Protein AF-A0A960RUZ7-F1 (afdb_monomer_lite)

Sequence (392 aa):
MGSVTEGSSEGAEVYEVKEGGFAEAVKCGGYAQGYLKAVGELLRDRFYFPLNPKPVEAFFEYTGKDIEGFMSCLRGESEHVDRTFPQMEEIKGKFEIKDLPISMRVGDCFYQFTVRIVESKDGYFDRKIRFVLFSFYDNLEGDKPWNPTSIDEISGAVFEVLKQVQTWQPLDSLMTFSIGNVIWDGLKHLDAQEGDQVLPQKLIINRGLASIEKVSQMLFPYPLSSALHYLAWLTYLDGNPEQEMLSFFERLAQTHSPSFQNRKITLIEMTYDRYFSGVGGFDADYHHSLSQLGLDVKRGTFFVPAVAAQAHHALPMHLVPAASAGAKVENFSSIEQGESLADHLMRTEFLPDQGGEVTHCLIGGNRDTLDSITYLHVTPFLLSFNRLTKCK

Foldseek 3Di:
DDDDDDDPPPPQDEEEDPDFLQLVQVVVLVPDDDPLQVLLLVLCCVQFQNDPVDPDDPQPPPDPDLVVLVVCVLVVNDPCNCVSFVCVVVQVVFWDKDKGWHWYDRPPKIKIFIKIKIWGDPPPFLFIEIEIEGELFPIDTVPHTDRRQALSNVLVVVLSVLVVVVVVHNAQEEEEAASLLSNLLNLVTDQLVSCLRSHHQEYEYHLYFQWLLLQLVLPDPPPRSVVSLVSCVVRNNGGGSLVSNLVSLVNNLVVVDPSSLSHEYEAEHEDLQSQDDDSRHHDPCSQVSSVVSNYHYKYKYFYQPPRHNPCPRVAFQQSTQSPDDVIDIDNQDDRDHRDTSLLRCLDPPQDPPDGYYHYYYYYDTHSQDSSNCCRRYVSSNSVSVSVVRVVD

Secondary structure (DSSP, 8-state):
------------PEEE--SSHHHHHHHHGGG--THHHHHHHHHHHHHTS-----S-STTSSSSTTHHHHHHHHHTT--S-HHHH-THHHHHHHHEEEEEEEEEEEETTEEEEEEEEEEEEPTTS-SSEEEEEEE-SSS-EETTEE----SHHHHHHHHHHHHHHHHHHS--SEEEEEGGGGGGGGGGGGS-HHHHHHHS-SEEEEES----HHHHHHHHS-TTHHHHHHHHHHHTT----HHHHHHHHHHHHHHTT-HHHHT-EEEEEEETT-TTTSGGGS--TTHHHHHHHTT-EEEEEEE--TTS-GGGGGG--GGGSBTT-TT-EEESPPPPPTT-BHHHHHIIIIIS-SS-SEEEEEEE--SS--HHHIIIIIIHHHHHHHHHHHHT-

Radius of gyration: 20.75 Å; chains: 1; bounding box: 48×63×50 Å

Structure (mmCIF, N/CA/C/O backbone):
data_AF-A0A960RUZ7-F1
#
_entry.id   AF-A0A960RUZ7-F1
#
loop_
_atom_site.group_PDB
_atom_site.id
_atom_site.type_symbol
_atom_site.label_atom_id
_atom_site.label_alt_id
_atom_site.label_comp_id
_atom_site.label_asym_id
_atom_site.label_entity_id
_atom_site.label_seq_id
_atom_site.pdbx_PDB_ins_code
_atom_site.Cartn_x
_atom_site.Cartn_y
_atom_site.Cartn_z
_atom_site.occupancy
_atom_site.B_iso_or_equiv
_atom_site.auth_seq_id
_atom_site.auth_comp_id
_atom_site.auth_asym_id
_atom_site.auth_atom_id
_atom_site.pdbx_PDB_model_num
ATOM 1 N N . MET A 1 1 ? -29.633 40.918 14.234 1.00 34.59 1 MET A N 1
ATOM 2 C CA . MET A 1 1 ? -28.212 40.893 13.835 1.00 34.59 1 MET A CA 1
ATOM 3 C C . MET A 1 1 ? -27.465 40.158 14.931 1.00 34.59 1 MET A C 1
ATOM 5 O O . MET A 1 1 ? -27.103 40.768 15.924 1.00 34.59 1 MET A O 1
ATOM 9 N N . GLY A 1 2 ? -27.405 38.830 14.823 1.00 26.97 2 GLY A N 1
ATOM 10 C CA . GLY A 1 2 ? -26.650 37.983 15.743 1.00 26.97 2 GLY A CA 1
ATOM 11 C C . GLY A 1 2 ? -25.269 37.761 15.149 1.00 26.97 2 GLY A C 1
ATOM 12 O O . GLY A 1 2 ? -25.169 37.332 14.002 1.00 26.97 2 GLY A O 1
ATOM 13 N N . SER A 1 3 ? -24.237 38.137 15.895 1.00 24.03 3 SER A N 1
ATOM 14 C CA . SER A 1 3 ? -22.838 37.919 15.551 1.00 24.03 3 SER A CA 1
ATOM 15 C C . SER A 1 3 ? -22.548 36.422 15.525 1.00 24.03 3 SER A C 1
ATOM 17 O O . SER A 1 3 ? -22.630 35.754 16.555 1.00 24.03 3 SER A O 1
ATOM 19 N N . VAL A 1 4 ? -22.220 35.914 14.342 1.00 26.08 4 VAL A N 1
ATOM 20 C CA . VAL A 1 4 ? -21.576 34.616 14.165 1.00 26.08 4 VAL A CA 1
ATOM 21 C C . VAL A 1 4 ? -20.133 34.800 14.618 1.00 26.08 4 VAL A C 1
ATOM 23 O O . VAL A 1 4 ? -19.378 35.536 13.989 1.00 26.08 4 VAL A O 1
ATOM 26 N N . THR A 1 5 ? -19.787 34.217 15.760 1.00 28.34 5 THR A N 1
ATOM 27 C CA . THR A 1 5 ? -18.404 34.122 16.220 1.00 28.34 5 THR A CA 1
ATOM 28 C C . THR A 1 5 ? -17.647 33.141 15.340 1.00 28.34 5 THR A C 1
ATOM 30 O O . THR A 1 5 ? -18.102 32.024 15.097 1.00 28.34 5 THR A O 1
ATOM 33 N N . GLU A 1 6 ? -16.512 33.636 14.865 1.00 28.97 6 GLU A N 1
ATOM 34 C CA . GLU A 1 6 ? -15.467 32.997 14.082 1.00 28.97 6 GLU A CA 1
ATOM 35 C C . GLU A 1 6 ? -15.180 31.563 14.541 1.00 28.97 6 GLU A C 1
ATOM 37 O O . GLU A 1 6 ? -14.854 31.310 15.701 1.00 28.97 6 GLU A O 1
ATOM 42 N N . GLY A 1 7 ? -15.285 30.625 13.597 1.00 26.67 7 GLY A N 1
ATOM 43 C CA . GLY A 1 7 ? -14.631 29.334 13.717 1.00 26.67 7 GLY A CA 1
ATOM 44 C C . GLY A 1 7 ? -13.129 29.568 13.646 1.00 26.67 7 GLY A C 1
ATOM 45 O O . GLY A 1 7 ? -12.618 30.044 12.634 1.00 26.67 7 GLY A O 1
ATOM 46 N N . SER A 1 8 ? -12.436 29.266 14.738 1.00 28.98 8 SER A N 1
ATOM 47 C CA . SER A 1 8 ? -10.987 29.145 14.753 1.00 28.98 8 SER A CA 1
ATOM 48 C C . SER A 1 8 ? -10.588 28.075 13.741 1.00 28.98 8 SER A C 1
ATOM 50 O O . SER A 1 8 ? -10.839 26.891 13.958 1.00 28.98 8 SER A O 1
ATOM 52 N N . SER A 1 9 ? -9.978 28.483 12.631 1.00 32.97 9 SER A N 1
ATOM 53 C CA . SER A 1 9 ? -9.146 27.587 11.840 1.00 32.97 9 SER A CA 1
ATOM 54 C C . SER A 1 9 ? -7.994 27.152 12.744 1.00 32.97 9 SER A C 1
ATOM 56 O O . SER A 1 9 ? -7.082 27.943 12.997 1.00 32.97 9 SER A O 1
ATOM 58 N N . GLU A 1 10 ? -8.075 25.944 13.301 1.00 38.78 10 GLU A N 1
ATOM 59 C CA . GLU A 1 10 ? -6.921 25.283 13.905 1.00 38.78 10 GLU A CA 1
ATOM 60 C C . GLU A 1 10 ? -5.799 25.319 12.866 1.00 38.78 10 GLU A C 1
ATOM 62 O O . GLU A 1 10 ? -5.947 24.821 11.748 1.00 38.78 10 GLU A O 1
ATOM 67 N N . GLY A 1 11 ? -4.728 26.044 13.188 1.00 41.22 11 GLY A N 1
ATOM 68 C CA . GLY A 1 11 ? -3.590 26.187 12.297 1.00 41.22 11 GLY A CA 1
ATOM 69 C C . GLY A 1 11 ? -3.017 24.806 12.034 1.00 41.22 11 GLY A C 1
ATOM 70 O O . GLY A 1 11 ? -2.667 24.109 12.982 1.00 41.22 11 GLY A O 1
ATOM 71 N N . ALA A 1 12 ? -2.938 24.409 10.765 1.00 52.50 12 ALA A N 1
ATOM 72 C CA . ALA A 1 12 ? -2.200 23.216 10.393 1.00 52.50 12 ALA A CA 1
ATOM 73 C C . ALA A 1 12 ? -0.758 23.404 10.882 1.00 52.50 12 ALA A C 1
ATOM 75 O O . ALA A 1 12 ? -0.036 24.270 10.379 1.00 52.50 12 ALA A O 1
ATOM 76 N N . GLU A 1 13 ? -0.369 22.656 11.913 1.00 69.44 13 GLU A N 1
ATOM 77 C CA . GLU A 1 13 ? 1.001 22.669 12.404 1.00 69.44 13 GLU A CA 1
ATOM 78 C C . GLU A 1 13 ? 1.912 22.214 11.263 1.00 69.44 13 GLU A C 1
ATOM 80 O O . GLU A 1 13 ? 1.755 21.124 10.712 1.00 69.44 13 GLU A O 1
ATOM 85 N N . VAL A 1 14 ? 2.833 23.090 10.862 1.00 75.81 14 VAL A N 1
ATOM 86 C CA . VAL A 1 14 ? 3.854 22.759 9.871 1.00 75.81 14 VAL A CA 1
ATOM 87 C C . VAL A 1 14 ? 5.021 22.149 10.621 1.00 75.81 14 VAL A C 1
ATOM 89 O O . VAL A 1 14 ? 5.644 22.829 11.439 1.00 75.81 14 VAL A O 1
ATOM 92 N N . TYR A 1 15 ? 5.334 20.891 10.331 1.00 83.06 15 TYR A N 1
ATOM 93 C CA . TYR A 1 15 ? 6.518 20.251 10.890 1.00 83.06 15 TYR A CA 1
ATOM 94 C C . TYR A 1 15 ? 7.675 20.273 9.892 1.00 83.06 15 TYR A C 1
ATOM 96 O O . TYR A 1 15 ? 7.504 20.260 8.670 1.00 83.06 15 TYR A O 1
ATOM 104 N N . GLU A 1 16 ? 8.883 20.367 10.436 1.00 76.69 16 GLU A N 1
ATOM 105 C CA . GLU A 1 16 ? 10.112 20.393 9.654 1.00 76.69 16 GLU A CA 1
ATOM 106 C C . GLU A 1 16 ? 10.637 18.968 9.486 1.00 76.69 16 GLU A C 1
ATOM 108 O O . GLU A 1 16 ? 10.916 18.276 10.470 1.00 76.69 16 GLU A O 1
ATOM 113 N N . VAL A 1 17 ? 10.781 18.536 8.233 1.00 73.06 17 VAL A N 1
ATOM 114 C CA . VAL A 1 17 ? 11.393 17.249 7.907 1.00 73.06 17 VAL A CA 1
ATOM 115 C C . VAL A 1 17 ? 12.902 17.448 7.943 1.00 73.06 17 VAL A C 1
ATOM 117 O O . VAL A 1 17 ? 13.475 18.168 7.121 1.00 73.06 17 VAL A O 1
ATOM 120 N N . LYS A 1 18 ? 13.548 16.843 8.942 1.00 66.31 18 LYS A N 1
ATOM 121 C CA . LYS A 1 18 ? 15.012 16.828 9.055 1.00 66.31 18 LYS A CA 1
ATOM 122 C C . LYS A 1 18 ? 15.622 15.961 7.946 1.00 66.31 18 LYS A C 1
ATOM 124 O O . LYS A 1 18 ? 14.911 15.243 7.252 1.00 66.31 18 LYS A O 1
ATOM 129 N N . GLU A 1 19 ? 16.939 16.061 7.764 1.00 61.12 19 GLU A N 1
ATOM 130 C CA . GLU A 1 19 ? 17.699 15.258 6.791 1.00 61.12 19 GLU A CA 1
ATOM 131 C C . GLU A 1 19 ? 17.286 13.771 6.826 1.00 61.12 19 GLU A C 1
ATOM 133 O O . GLU A 1 19 ? 17.120 13.200 7.902 1.00 61.12 19 GLU A O 1
ATOM 138 N N . GLY A 1 20 ? 17.077 13.174 5.647 1.00 59.38 20 GLY A N 1
ATOM 139 C CA . GLY A 1 20 ? 16.534 11.824 5.473 1.00 59.38 20 GLY A CA 1
ATOM 140 C C . GLY A 1 20 ? 16.088 11.566 4.028 1.00 59.38 20 GLY A C 1
ATOM 141 O O . GLY A 1 20 ? 16.125 12.475 3.195 1.00 59.38 20 GLY A O 1
ATOM 142 N N . GLY A 1 21 ? 15.635 10.341 3.736 1.00 62.47 21 GLY A N 1
ATOM 143 C CA . GLY A 1 21 ? 15.360 9.869 2.369 1.00 62.47 21 GLY A CA 1
ATOM 144 C C . GLY A 1 21 ? 14.443 10.768 1.538 1.00 62.47 21 GLY A C 1
ATOM 145 O O . GLY A 1 21 ? 14.765 11.084 0.398 1.00 62.47 21 GLY A O 1
ATOM 146 N N . PHE A 1 22 ? 13.336 11.253 2.112 1.00 72.12 22 PHE A N 1
ATOM 147 C CA . PHE A 1 22 ? 12.415 12.150 1.401 1.00 72.12 22 PHE A CA 1
ATOM 148 C C . PHE A 1 22 ? 13.035 13.531 1.129 1.00 72.12 22 PHE A C 1
ATOM 150 O O . PHE A 1 22 ? 12.942 14.056 0.018 1.00 72.12 22 PHE A O 1
ATOM 157 N N . ALA A 1 23 ? 13.728 14.109 2.115 1.00 70.00 23 ALA A N 1
ATOM 158 C CA . ALA A 1 23 ? 14.378 15.408 1.965 1.00 70.00 23 ALA A CA 1
ATOM 159 C C . ALA A 1 23 ? 15.542 15.381 0.959 1.00 70.00 23 ALA A C 1
ATOM 161 O O . ALA A 1 23 ? 15.798 16.375 0.276 1.00 70.00 23 ALA A O 1
ATOM 162 N N . GLU A 1 24 ? 16.249 14.254 0.853 1.00 67.00 24 GLU A N 1
ATOM 163 C CA . GLU A 1 24 ? 17.271 14.020 -0.171 1.00 67.00 24 GLU A CA 1
ATOM 164 C C . GLU A 1 24 ? 16.649 13.765 -1.550 1.00 67.00 24 GLU A C 1
ATOM 166 O O . GLU A 1 24 ? 17.084 14.370 -2.532 1.00 67.00 24 GLU A O 1
ATOM 171 N N . ALA A 1 25 ? 15.575 12.975 -1.624 1.00 68.00 25 ALA A N 1
ATOM 172 C CA . ALA A 1 25 ? 14.856 12.690 -2.864 1.00 68.00 25 ALA A CA 1
ATOM 173 C C . ALA A 1 25 ? 14.327 13.958 -3.551 1.00 68.00 25 ALA A C 1
ATOM 175 O O . ALA A 1 25 ? 14.519 14.136 -4.756 1.00 68.00 25 ALA A O 1
ATOM 176 N N . VAL A 1 26 ? 13.739 14.878 -2.776 1.00 65.44 26 VAL A N 1
ATOM 177 C CA . VAL A 1 26 ? 13.255 16.180 -3.267 1.00 65.44 26 VAL A CA 1
ATOM 178 C C . VAL A 1 26 ? 14.400 17.027 -3.839 1.00 65.44 26 VAL A C 1
ATOM 180 O O . VAL A 1 26 ? 14.239 17.686 -4.867 1.00 65.44 26 VAL A O 1
ATOM 183 N N . LYS A 1 27 ? 15.595 16.979 -3.232 1.00 61.81 27 LYS A N 1
ATOM 184 C CA . LYS A 1 27 ? 16.786 17.675 -3.752 1.00 61.81 27 LYS A CA 1
ATOM 185 C C . LYS A 1 27 ? 17.295 17.037 -5.052 1.00 61.81 27 LYS A C 1
ATOM 187 O O . LYS A 1 27 ? 17.745 17.753 -5.948 1.00 61.81 27 LYS A O 1
ATOM 192 N N . CYS A 1 28 ? 17.206 15.713 -5.179 1.00 51.56 28 CYS A N 1
ATOM 193 C CA . CYS A 1 28 ? 17.641 14.957 -6.356 1.00 51.56 28 CYS A CA 1
ATOM 194 C C . CYS A 1 28 ? 16.697 15.096 -7.569 1.00 51.56 28 CYS A C 1
ATOM 196 O O . CYS A 1 28 ? 17.170 15.100 -8.709 1.00 51.56 28 CYS A O 1
ATOM 198 N N . GLY A 1 29 ? 15.391 15.303 -7.356 1.00 52.56 29 GLY A N 1
ATOM 199 C CA . GLY A 1 29 ? 14.405 15.538 -8.428 1.00 52.56 29 GLY A CA 1
ATOM 200 C C . GLY A 1 29 ? 14.697 16.766 -9.310 1.00 52.56 29 GLY A C 1
ATOM 201 O O . GLY A 1 29 ? 14.251 16.849 -10.456 1.00 52.56 29 GLY A O 1
ATOM 202 N N . GLY A 1 30 ? 15.528 17.700 -8.828 1.00 50.66 30 GLY A N 1
ATOM 203 C CA . GLY A 1 30 ? 15.957 18.891 -9.568 1.00 50.66 30 GLY A CA 1
ATOM 204 C C . GLY A 1 30 ? 16.934 18.648 -10.732 1.00 50.66 30 GLY A C 1
ATOM 205 O O . GLY A 1 30 ? 17.172 19.570 -11.516 1.00 50.66 30 GLY A O 1
ATOM 206 N N . TYR A 1 31 ? 17.505 17.444 -10.878 1.00 46.94 31 TYR A N 1
ATOM 207 C CA . TYR A 1 31 ? 18.568 17.176 -11.863 1.00 46.94 31 TYR A CA 1
ATOM 208 C C . TYR A 1 31 ? 18.077 16.670 -13.231 1.00 46.94 31 TYR A C 1
ATOM 210 O O . TYR A 1 31 ? 18.819 16.762 -14.214 1.00 46.94 31 TYR A O 1
ATOM 218 N N . ALA A 1 32 ? 16.830 16.203 -13.354 1.00 54.00 32 ALA A N 1
ATOM 219 C CA . ALA A 1 32 ? 16.264 15.806 -14.645 1.00 54.00 32 ALA A CA 1
ATOM 220 C C . ALA A 1 32 ? 15.774 17.043 -15.425 1.00 54.00 32 ALA A C 1
ATOM 222 O O . ALA A 1 32 ? 14.661 17.529 -15.228 1.00 54.00 32 ALA A O 1
ATOM 223 N N . GLN A 1 33 ? 16.602 17.583 -16.327 1.00 60.03 33 GLN A N 1
ATOM 224 C CA . GLN A 1 33 ? 16.220 18.718 -17.179 1.00 60.03 33 GLN A CA 1
ATOM 225 C C . GLN A 1 33 ? 15.646 18.269 -18.535 1.00 60.03 33 GLN A C 1
ATOM 227 O O . GLN A 1 33 ? 16.160 17.362 -19.192 1.00 60.03 33 GLN A O 1
ATOM 232 N N . GLY A 1 34 ? 14.592 18.951 -18.996 1.00 71.50 34 GLY A N 1
ATOM 233 C CA . GLY A 1 34 ? 14.061 18.818 -20.358 1.00 71.50 34 GLY A CA 1
ATOM 234 C C . GLY A 1 34 ? 13.360 17.485 -20.642 1.00 71.50 34 GLY A C 1
ATOM 235 O O . GLY A 1 34 ? 12.435 17.096 -19.934 1.00 71.50 34 GLY A O 1
ATOM 236 N N . TYR A 1 35 ? 13.772 16.797 -21.712 1.00 71.75 35 TYR A N 1
ATOM 237 C CA . TYR A 1 35 ? 13.094 15.599 -22.230 1.00 71.75 35 TYR A CA 1
ATOM 238 C C . TYR A 1 35 ? 13.045 14.429 -21.240 1.00 71.75 35 TYR A C 1
ATOM 240 O O . TYR A 1 35 ? 12.050 13.712 -21.212 1.00 71.75 35 TYR A O 1
ATOM 248 N N . LEU A 1 36 ? 14.079 14.247 -20.411 1.00 78.75 36 LEU A N 1
ATOM 249 C CA . LEU A 1 36 ? 14.110 13.158 -19.427 1.00 78.75 36 LEU A CA 1
ATOM 250 C C . LEU A 1 36 ? 13.033 13.322 -18.353 1.00 78.75 36 LEU A C 1
ATOM 252 O O . LEU A 1 36 ? 12.442 12.330 -17.944 1.00 78.75 36 LEU A O 1
ATOM 256 N N . LYS A 1 37 ? 12.708 14.563 -17.970 1.00 80.38 37 LYS A N 1
ATOM 257 C CA . LYS A 1 37 ? 11.604 14.836 -17.046 1.00 80.38 37 LYS A CA 1
ATOM 258 C C . LYS A 1 37 ? 10.261 14.413 -17.638 1.00 80.38 37 LYS A C 1
ATOM 260 O O . LYS A 1 37 ? 9.515 13.698 -16.986 1.00 80.38 37 LYS A O 1
ATOM 265 N N . ALA A 1 38 ? 9.986 14.786 -18.889 1.00 81.56 38 ALA A N 1
ATOM 266 C CA . ALA A 1 38 ? 8.741 14.409 -19.562 1.00 81.56 38 ALA A CA 1
ATOM 267 C C . ALA A 1 38 ? 8.616 12.886 -19.762 1.00 81.56 38 ALA A C 1
ATOM 269 O O . ALA A 1 38 ? 7.525 12.329 -19.650 1.00 81.56 38 ALA A O 1
ATOM 270 N N . VAL A 1 39 ? 9.732 12.200 -20.044 1.00 83.56 39 VAL A N 1
ATOM 271 C CA . VAL A 1 39 ? 9.769 10.730 -20.103 1.00 83.56 39 VAL A CA 1
ATOM 272 C C . VAL A 1 39 ? 9.499 10.130 -18.724 1.00 83.56 39 VAL A C 1
ATOM 274 O O . VAL A 1 39 ? 8.682 9.220 -18.628 1.00 83.56 39 VAL A O 1
ATOM 277 N N . GLY A 1 40 ? 10.121 10.659 -17.669 1.00 84.31 40 GLY A N 1
ATOM 278 C CA . GLY A 1 40 ? 9.879 10.226 -16.293 1.00 84.31 40 GLY A CA 1
ATOM 279 C C . GLY A 1 40 ? 8.415 10.394 -15.892 1.00 84.31 40 GLY A C 1
ATOM 280 O O . GLY A 1 40 ? 7.777 9.431 -15.487 1.00 84.31 40 GLY A O 1
ATOM 281 N N . GLU A 1 41 ? 7.832 11.573 -16.114 1.00 81.88 41 GLU A N 1
ATOM 282 C CA . GLU A 1 41 ? 6.410 11.838 -15.854 1.00 81.88 41 GLU A CA 1
ATOM 283 C C . GLU A 1 41 ? 5.499 10.859 -16.611 1.00 81.88 41 GLU A C 1
ATOM 285 O O . GLU A 1 41 ? 4.573 10.295 -16.028 1.00 81.88 41 GLU A O 1
ATOM 290 N N . LEU A 1 42 ? 5.800 10.572 -17.884 1.00 82.75 42 LEU A N 1
ATOM 291 C CA . LEU A 1 42 ? 5.059 9.580 -18.662 1.00 82.75 42 LEU A CA 1
ATOM 292 C C . LEU A 1 42 ? 5.163 8.174 -18.055 1.00 82.75 42 LEU A C 1
ATOM 294 O O . LEU A 1 42 ? 4.152 7.479 -17.964 1.00 82.75 42 LEU A O 1
ATOM 298 N N . LEU A 1 43 ? 6.361 7.727 -17.676 1.00 84.50 43 LEU A N 1
ATOM 299 C CA . LEU A 1 43 ? 6.570 6.394 -17.103 1.00 84.50 43 LEU A CA 1
ATOM 300 C C . LEU A 1 43 ? 5.920 6.270 -15.728 1.00 84.50 43 LEU A C 1
ATOM 302 O O . LEU A 1 43 ? 5.238 5.280 -15.466 1.00 84.50 43 LEU A O 1
ATOM 306 N N . ARG A 1 44 ? 6.044 7.302 -14.895 1.00 83.94 44 ARG A N 1
ATOM 307 C CA . ARG A 1 44 ? 5.372 7.411 -13.603 1.00 83.94 44 ARG A CA 1
ATOM 308 C C . ARG A 1 44 ? 3.864 7.244 -13.759 1.00 83.94 44 ARG A C 1
ATOM 310 O O . ARG A 1 44 ? 3.253 6.397 -13.112 1.00 83.94 44 ARG A O 1
ATOM 317 N N . ASP A 1 45 ? 3.277 7.981 -14.696 1.00 77.38 45 ASP A N 1
ATOM 318 C CA . ASP A 1 45 ? 1.844 7.947 -14.976 1.00 77.38 45 ASP A CA 1
ATOM 319 C C . ASP A 1 45 ? 1.363 6.624 -15.584 1.00 77.38 45 ASP A C 1
ATOM 321 O O . ASP A 1 45 ? 0.169 6.320 -15.557 1.00 77.38 45 ASP A O 1
ATOM 325 N N . ARG A 1 46 ? 2.269 5.820 -16.147 1.00 78.00 46 ARG A N 1
ATOM 326 C CA . ARG A 1 46 ? 1.948 4.508 -16.723 1.00 78.00 46 ARG A CA 1
ATOM 327 C C . ARG A 1 46 ? 2.144 3.359 -15.752 1.00 78.00 46 ARG A C 1
ATOM 329 O O . ARG A 1 46 ? 1.324 2.446 -15.769 1.00 78.00 46 ARG A O 1
ATOM 336 N N . PHE A 1 47 ? 3.194 3.397 -14.942 1.00 78.25 47 PHE A N 1
ATOM 337 C CA . PHE A 1 47 ? 3.532 2.303 -14.040 1.00 78.25 47 PHE A CA 1
ATOM 338 C C . PHE A 1 47 ? 3.005 2.488 -12.623 1.00 78.25 47 PHE A C 1
ATOM 340 O O . PHE A 1 47 ? 2.624 1.497 -12.010 1.00 78.25 47 PHE A O 1
ATOM 347 N N . TYR A 1 48 ? 2.958 3.725 -12.122 1.00 75.50 48 TYR A N 1
ATOM 348 C CA . TYR A 1 48 ? 2.610 4.021 -10.728 1.00 75.50 48 TYR A CA 1
ATOM 349 C C . TYR A 1 48 ? 1.257 4.720 -10.574 1.00 75.50 48 TYR A C 1
ATOM 351 O O . TYR A 1 48 ? 0.508 4.521 -9.620 1.00 75.50 48 TYR A O 1
ATOM 359 N N . PHE A 1 49 ? 0.889 5.515 -11.564 1.00 67.5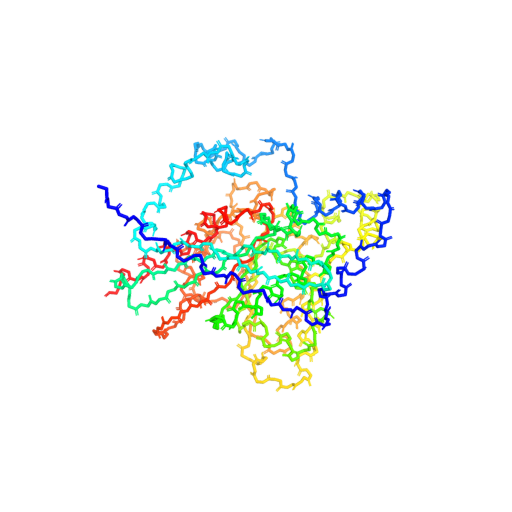0 49 PHE A N 1
ATOM 360 C CA . PHE A 1 49 ? -0.361 6.264 -11.546 1.00 67.50 49 PHE A CA 1
ATOM 361 C C . PHE A 1 49 ? -1.228 5.926 -12.749 1.00 67.50 49 PHE A C 1
ATOM 363 O O . PHE A 1 49 ? -1.758 6.866 -13.357 1.00 67.50 49 PHE A O 1
ATOM 370 N N . PRO A 1 50 ? -1.354 4.623 -13.105 1.00 55.59 50 PRO A N 1
ATOM 371 C CA . PRO A 1 50 ? -1.835 4.162 -14.393 1.00 55.59 50 PRO A CA 1
ATOM 372 C C . PRO A 1 50 ? -3.051 4.970 -14.808 1.00 55.59 50 PRO A C 1
ATOM 374 O O . PRO A 1 50 ? -4.158 4.804 -14.302 1.00 55.59 50 PRO A O 1
ATOM 377 N N . LEU A 1 51 ? -2.815 5.889 -15.744 1.00 37.62 51 LEU A N 1
ATOM 378 C CA . LEU A 1 51 ? -3.855 6.448 -16.581 1.00 37.62 51 LEU A CA 1
ATOM 379 C C . LEU A 1 51 ? -4.559 5.255 -17.205 1.00 37.62 51 LEU A C 1
ATOM 381 O O . LEU A 1 51 ? -3.946 4.507 -17.969 1.00 37.62 51 LEU A O 1
ATOM 385 N N . ASN A 1 52 ? -5.851 5.123 -16.945 1.00 34.44 52 ASN A N 1
ATOM 386 C CA . ASN A 1 52 ? -6.737 4.575 -17.947 1.00 34.44 52 ASN A CA 1
ATOM 387 C C . ASN A 1 52 ? -7.156 5.767 -18.829 1.00 34.44 52 ASN A C 1
ATOM 389 O O . ASN A 1 52 ? -8.135 6.439 -18.513 1.00 34.44 52 ASN A O 1
ATOM 393 N N . PRO A 1 53 ? -6.411 6.134 -19.897 1.00 37.53 53 PRO A N 1
ATOM 394 C CA . PRO A 1 53 ? -6.785 7.259 -20.750 1.00 37.53 53 PRO A CA 1
ATOM 395 C C . PRO A 1 53 ? -7.912 6.890 -21.725 1.00 37.53 53 PRO A C 1
ATOM 397 O O . PRO A 1 53 ? -8.190 7.651 -22.649 1.00 37.53 53 PRO A O 1
ATOM 400 N N . LYS A 1 54 ? -8.538 5.712 -21.588 1.00 32.59 54 LYS A N 1
ATOM 401 C CA . LYS A 1 54 ? -9.665 5.307 -22.424 1.00 32.59 54 LYS A CA 1
ATOM 402 C C . LYS A 1 54 ? -10.787 4.712 -21.566 1.00 32.59 54 LYS A C 1
ATOM 404 O O . LYS A 1 54 ? -10.544 3.736 -20.868 1.00 32.59 54 LYS A O 1
ATOM 409 N N . PRO A 1 55 ? -12.027 5.222 -21.682 1.00 33.53 55 PRO A N 1
ATOM 410 C CA . PRO A 1 55 ? -13.242 4.651 -21.084 1.00 33.53 55 PRO A CA 1
ATOM 411 C C . PRO A 1 55 ? -13.586 3.212 -21.499 1.00 33.53 55 PRO A C 1
ATOM 413 O O . PRO A 1 55 ? -14.674 2.745 -21.188 1.00 33.53 55 PRO A O 1
ATOM 416 N N . VAL A 1 56 ? -12.740 2.544 -22.283 1.00 35.62 56 VAL A N 1
ATOM 417 C CA . VAL A 1 56 ? -13.110 1.366 -23.067 1.00 35.62 56 VAL A CA 1
ATOM 418 C C . VAL A 1 56 ? -12.035 0.300 -22.904 1.00 35.62 56 VAL A C 1
ATOM 420 O O . VAL A 1 56 ? -11.265 0.031 -23.819 1.00 35.62 56 VAL A O 1
ATOM 423 N N . GLU A 1 57 ? -11.959 -0.306 -21.726 1.00 34.72 57 GLU A N 1
ATOM 424 C CA . GLU A 1 57 ? -11.438 -1.667 -21.613 1.00 34.72 57 GLU A CA 1
ATOM 425 C C . GLU A 1 57 ? -12.485 -2.517 -20.895 1.00 34.72 57 GLU A C 1
ATOM 427 O O . GLU A 1 57 ? -13.186 -2.037 -20.008 1.00 34.72 57 GLU A O 1
ATOM 432 N N . ALA A 1 58 ? -12.620 -3.757 -21.362 1.00 35.56 58 ALA A N 1
ATOM 433 C CA . ALA A 1 58 ? -13.722 -4.714 -21.216 1.00 35.56 58 ALA A CA 1
ATOM 434 C C . ALA A 1 58 ? -14.165 -5.100 -19.784 1.00 35.56 58 ALA A C 1
ATOM 436 O O . ALA A 1 58 ? -14.870 -6.088 -19.603 1.00 35.56 58 ALA A O 1
ATOM 437 N N . PHE A 1 59 ? -13.787 -4.341 -18.757 1.00 35.91 59 PHE A N 1
ATOM 438 C CA . PHE A 1 59 ? -14.333 -4.478 -17.410 1.00 35.91 59 PHE A CA 1
ATOM 439 C C . PHE A 1 59 ? -15.788 -3.992 -17.303 1.00 35.91 59 PHE A C 1
ATOM 441 O O . PHE A 1 59 ? -16.525 -4.425 -16.425 1.00 35.91 59 PHE A O 1
ATOM 448 N N . PHE A 1 60 ? -16.210 -3.106 -18.210 1.00 37.97 60 PHE A N 1
ATOM 449 C CA . PHE A 1 60 ? -17.405 -2.278 -18.036 1.00 37.97 60 PHE A CA 1
ATOM 450 C C . PHE A 1 60 ? -18.678 -2.757 -18.751 1.00 37.97 60 PHE A C 1
ATOM 452 O O . PHE A 1 60 ? -19.707 -2.098 -18.639 1.00 37.97 60 PHE A O 1
ATOM 459 N N . GLU A 1 61 ? -18.664 -3.890 -19.460 1.00 35.66 61 GLU A N 1
ATOM 460 C CA . GLU A 1 61 ? -19.856 -4.349 -20.197 1.00 35.66 61 GLU A CA 1
ATOM 461 C C . GLU A 1 61 ? -20.894 -5.101 -19.339 1.00 35.66 61 GLU A C 1
ATOM 463 O O . GLU A 1 61 ? -21.994 -5.340 -19.832 1.00 35.66 61 GLU A O 1
ATOM 468 N N . TYR A 1 62 ? -20.609 -5.455 -18.073 1.00 36.31 62 TYR A N 1
ATOM 469 C CA . TYR A 1 62 ? -21.470 -6.399 -17.332 1.00 36.31 62 TYR A CA 1
ATOM 470 C C . TYR A 1 62 ? -22.021 -5.974 -15.961 1.00 36.31 62 TYR A C 1
ATOM 472 O O . TYR A 1 62 ? -22.729 -6.752 -15.325 1.00 36.31 62 TYR A O 1
ATOM 480 N N . THR A 1 63 ? -21.796 -4.746 -15.502 1.00 34.81 63 THR A N 1
ATOM 481 C CA . THR A 1 63 ? -22.269 -4.298 -14.176 1.00 34.81 63 THR A CA 1
ATOM 482 C C . THR A 1 63 ? -22.872 -2.901 -14.293 1.00 34.81 63 THR A C 1
ATOM 484 O O . THR A 1 63 ? -22.187 -1.891 -14.239 1.00 34.81 63 THR A O 1
ATOM 487 N N . GLY A 1 64 ? -24.180 -2.846 -14.557 1.00 38.09 64 GLY A N 1
ATOM 488 C CA . GLY A 1 64 ? -24.920 -1.607 -14.814 1.00 38.09 64 GLY A CA 1
ATOM 489 C C . GLY A 1 64 ? -24.980 -0.628 -13.632 1.00 38.09 64 GLY A C 1
ATOM 490 O O . GLY A 1 64 ? -24.835 -1.027 -12.485 1.00 38.09 64 GLY A O 1
ATOM 491 N N . LYS A 1 65 ? -25.248 0.650 -13.956 1.00 40.88 65 LYS A N 1
ATOM 492 C CA . LYS A 1 65 ? -25.529 1.831 -13.100 1.00 40.88 65 LYS A CA 1
ATOM 493 C C . LYS A 1 65 ? -24.533 2.181 -11.985 1.00 40.88 65 LYS A C 1
ATOM 495 O O . LYS A 1 65 ? -24.080 3.323 -11.959 1.00 40.88 65 LYS A O 1
ATOM 500 N N . ASP A 1 66 ? -24.145 1.244 -11.128 1.00 42.12 66 ASP A N 1
ATOM 501 C CA . ASP A 1 66 ? -23.168 1.473 -10.052 1.00 42.12 66 ASP A CA 1
ATOM 502 C C . ASP A 1 66 ? -21.783 1.797 -10.636 1.00 42.12 66 ASP A C 1
ATOM 504 O O . ASP A 1 66 ? -21.029 2.596 -10.089 1.00 42.12 66 ASP A O 1
ATOM 508 N N . ILE A 1 67 ? -21.490 1.256 -11.821 1.00 46.78 67 ILE A N 1
ATOM 509 C CA . ILE A 1 67 ? -20.274 1.538 -12.582 1.00 46.78 67 ILE A CA 1
ATOM 510 C C . ILE A 1 67 ? -20.272 2.900 -13.259 1.00 46.78 67 ILE A C 1
ATOM 512 O O . ILE A 1 67 ? -19.220 3.523 -13.313 1.00 46.78 67 ILE A O 1
ATOM 516 N N . GLU A 1 68 ? -21.393 3.374 -13.804 1.00 48.53 68 GLU A N 1
ATOM 517 C CA . GLU A 1 68 ? -21.428 4.721 -14.391 1.00 48.53 68 GLU A CA 1
ATOM 518 C C . GLU A 1 68 ? -21.207 5.761 -13.302 1.00 48.53 68 GLU A C 1
ATOM 520 O O . GLU A 1 68 ? -20.355 6.629 -13.457 1.00 48.53 68 GLU A O 1
ATOM 525 N N . GLY A 1 69 ? -21.880 5.605 -12.159 1.00 47.75 69 GLY A N 1
ATOM 526 C CA . GLY A 1 69 ? -21.626 6.452 -11.004 1.00 47.75 69 GLY A CA 1
ATOM 527 C C . GLY A 1 69 ? -20.186 6.320 -10.498 1.00 47.75 69 GLY A C 1
ATOM 528 O O . GLY A 1 69 ? -19.569 7.334 -10.198 1.00 47.75 69 GLY A O 1
ATOM 529 N N . PHE A 1 70 ? -19.615 5.112 -10.455 1.00 48.50 70 PHE A N 1
ATOM 530 C CA . PHE A 1 70 ? -18.225 4.880 -10.048 1.00 48.50 70 PHE A CA 1
ATOM 531 C C . PHE A 1 70 ? -17.210 5.497 -11.018 1.00 48.50 70 PHE A C 1
ATOM 533 O O . PHE A 1 70 ? -16.263 6.150 -10.589 1.00 48.50 70 PHE A O 1
ATOM 540 N N . MET A 1 71 ? -17.421 5.349 -12.325 1.00 51.00 71 MET A N 1
ATOM 541 C CA . MET A 1 71 ? -16.576 5.937 -13.362 1.00 51.00 71 MET A CA 1
ATOM 542 C C . MET A 1 71 ? -16.703 7.454 -13.390 1.00 51.00 71 MET A C 1
ATOM 544 O O . MET A 1 71 ? -15.698 8.130 -13.583 1.00 51.00 71 MET A O 1
ATOM 548 N N . SER A 1 72 ? -17.893 7.999 -13.142 1.00 50.66 72 SER A N 1
ATOM 549 C CA . SER A 1 72 ? -18.076 9.432 -12.934 1.00 50.66 72 SER A CA 1
ATOM 550 C C . SER A 1 72 ? -17.397 9.908 -11.646 1.00 50.66 72 SER A C 1
ATOM 552 O O . SER A 1 72 ? -16.794 10.972 -11.666 1.00 50.66 72 SER A O 1
ATOM 554 N N . CYS A 1 73 ? -17.380 9.126 -10.560 1.00 46.97 73 CYS A N 1
ATOM 555 C CA . CYS A 1 73 ? -16.594 9.448 -9.360 1.00 46.97 73 CYS A CA 1
ATOM 556 C C . CYS A 1 73 ? -15.081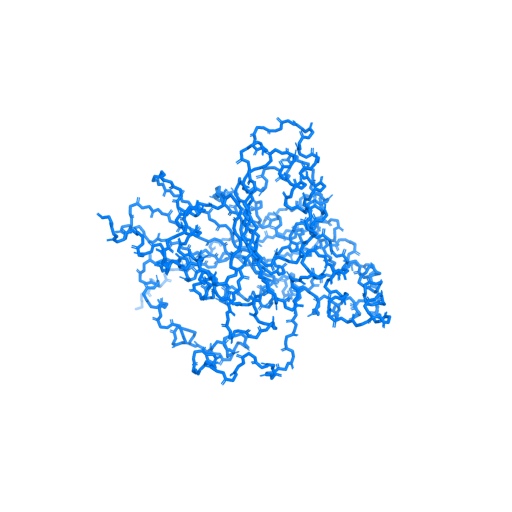 9.427 -9.632 1.00 46.97 73 CYS A C 1
ATOM 558 O O . CYS A 1 73 ? -14.393 10.380 -9.286 1.00 46.97 73 CYS A O 1
ATOM 560 N N . LEU A 1 74 ? -14.565 8.399 -10.317 1.00 43.97 74 LEU A N 1
ATOM 561 C CA . LEU A 1 74 ? -13.153 8.321 -10.722 1.00 43.97 74 LEU A CA 1
ATOM 562 C C . LEU A 1 74 ? -12.740 9.438 -11.697 1.00 43.97 74 LEU A C 1
ATOM 564 O O . LEU A 1 74 ? -11.558 9.758 -11.800 1.00 43.97 74 LEU A O 1
ATOM 568 N N . ARG A 1 75 ? -13.694 10.021 -12.432 1.00 49.19 75 ARG A N 1
ATOM 569 C CA . ARG A 1 75 ? -13.475 11.154 -13.348 1.00 49.19 75 ARG A CA 1
ATOM 570 C C . ARG A 1 75 ? -13.765 12.522 -12.721 1.00 49.19 75 ARG A C 1
ATOM 572 O O . ARG A 1 75 ? -13.575 13.526 -13.398 1.00 49.19 75 ARG A O 1
ATOM 579 N N . GLY A 1 76 ? -14.230 12.578 -11.469 1.00 42.50 76 GLY A N 1
ATOM 580 C CA . GLY A 1 76 ? -14.652 13.825 -10.817 1.00 42.50 76 GLY A CA 1
ATOM 581 C C . GLY A 1 76 ? -15.921 14.458 -11.414 1.00 42.50 76 GLY A C 1
ATOM 582 O O . GLY A 1 76 ? -16.171 15.642 -11.228 1.00 42.50 76 GLY A O 1
ATOM 583 N N . GLU A 1 77 ? -16.721 13.688 -12.152 1.00 45.94 77 GLU A N 1
ATOM 584 C CA . GLU A 1 77 ? -17.926 14.124 -12.876 1.00 45.94 77 GLU A CA 1
ATOM 585 C C . GLU A 1 77 ? -19.216 14.010 -12.037 1.00 45.94 77 GLU A C 1
ATOM 587 O O . GLU A 1 77 ? -20.288 14.393 -12.504 1.00 45.94 77 GLU A O 1
ATOM 592 N N . SER A 1 78 ? -19.151 13.466 -10.814 1.00 46.16 78 SER A N 1
ATOM 593 C CA . SER A 1 78 ? -20.322 13.277 -9.946 1.00 46.16 78 SER A CA 1
ATOM 594 C C . SER A 1 78 ? -20.271 14.176 -8.710 1.00 46.16 78 SER A C 1
ATOM 596 O O . SER A 1 78 ? -19.494 13.933 -7.792 1.00 46.16 78 SER A O 1
ATOM 598 N N . GLU A 1 79 ? -21.165 15.167 -8.642 1.00 44.03 79 GLU A N 1
ATOM 599 C CA . GLU A 1 79 ? -21.353 16.031 -7.460 1.00 44.03 79 GLU A CA 1
ATOM 600 C C . GLU A 1 79 ? -22.022 15.298 -6.274 1.00 44.03 79 GLU A C 1
ATOM 602 O O . GLU A 1 79 ? -22.118 15.837 -5.170 1.00 44.03 79 GLU A O 1
ATOM 607 N N . HIS A 1 80 ? -22.517 14.069 -6.476 1.00 48.34 80 HIS A N 1
ATOM 608 C CA . HIS A 1 80 ? -23.295 13.315 -5.487 1.00 48.34 80 HIS A CA 1
ATOM 609 C C . HIS A 1 80 ? -22.851 11.851 -5.400 1.00 48.34 80 HIS A C 1
ATOM 611 O O . HIS A 1 80 ? -23.617 10.934 -5.708 1.00 48.34 80 HIS A O 1
ATOM 617 N N . VAL A 1 81 ? -21.616 11.629 -4.946 1.00 49.28 81 VAL A N 1
ATOM 618 C CA . VAL A 1 81 ? -21.023 10.290 -4.770 1.00 49.28 81 VAL A CA 1
ATOM 619 C C . VAL A 1 81 ? -21.883 9.367 -3.888 1.00 49.28 81 VAL A C 1
ATOM 621 O O . VAL A 1 81 ? -21.993 8.172 -4.159 1.00 49.28 81 VAL A O 1
ATOM 624 N N . ASP A 1 82 ? -22.596 9.928 -2.911 1.00 49.38 82 ASP A N 1
ATOM 625 C CA . ASP A 1 82 ? -23.491 9.185 -2.011 1.00 49.38 82 ASP A CA 1
ATOM 626 C C . ASP A 1 82 ? -24.654 8.485 -2.731 1.00 49.38 82 ASP A C 1
ATOM 628 O O . ASP A 1 82 ? -25.149 7.457 -2.273 1.00 49.38 82 ASP A O 1
ATOM 632 N N . ARG A 1 83 ? -25.087 9.002 -3.891 1.00 51.56 83 ARG A N 1
ATOM 633 C CA . ARG A 1 83 ? -26.159 8.379 -4.688 1.00 51.56 83 ARG A CA 1
ATOM 634 C C . ARG A 1 83 ? -25.675 7.167 -5.479 1.00 51.56 83 ARG A C 1
ATOM 636 O O . ARG A 1 83 ? -26.485 6.294 -5.779 1.00 51.56 83 ARG A O 1
ATOM 643 N N . THR A 1 84 ? -24.384 7.122 -5.807 1.00 53.56 84 THR A N 1
ATOM 644 C CA . THR A 1 84 ? -23.730 5.984 -6.469 1.00 53.56 84 THR A CA 1
ATOM 645 C C . THR A 1 84 ? -23.519 4.827 -5.496 1.00 53.56 84 THR A C 1
ATOM 647 O O . THR A 1 84 ? -23.616 3.668 -5.881 1.00 53.56 84 THR A O 1
ATOM 650 N N . PHE A 1 85 ? -23.252 5.134 -4.225 1.00 64.25 85 PHE A N 1
ATOM 651 C CA . PHE A 1 85 ? -22.982 4.143 -3.188 1.00 64.25 85 PHE A CA 1
ATOM 652 C C . PHE A 1 85 ? -24.028 4.256 -2.073 1.00 64.25 85 PHE A C 1
ATOM 654 O O . PHE A 1 85 ? -23.733 4.808 -1.017 1.00 64.25 85 PHE A O 1
ATOM 661 N N . PRO A 1 86 ? -25.247 3.712 -2.249 1.00 67.44 86 PRO A N 1
ATOM 662 C CA . PRO A 1 86 ? -26.356 3.900 -1.303 1.00 67.44 86 PRO A CA 1
ATOM 663 C C . PRO A 1 86 ? -26.066 3.387 0.118 1.00 67.44 86 PRO A C 1
ATOM 665 O O . PRO A 1 86 ? -26.706 3.805 1.079 1.00 67.44 86 PRO A O 1
ATOM 668 N N . GLN A 1 87 ? -25.073 2.507 0.269 1.00 72.88 87 GLN A N 1
ATOM 669 C CA . GLN A 1 87 ? -24.576 2.025 1.561 1.00 72.88 87 GLN A CA 1
ATOM 670 C C . GLN A 1 87 ? -23.911 3.141 2.390 1.00 72.88 87 GLN A C 1
ATOM 672 O O . GLN A 1 87 ? -23.792 3.021 3.607 1.00 72.88 87 GLN A O 1
ATOM 677 N N . MET A 1 88 ? -23.509 4.247 1.761 1.00 75.69 88 MET A N 1
ATOM 678 C CA . MET A 1 88 ? -22.773 5.333 2.406 1.00 75.69 88 MET A CA 1
ATOM 679 C C . MET A 1 88 ? -23.610 6.152 3.366 1.00 75.69 88 MET A C 1
ATOM 681 O O . MET A 1 88 ? -23.073 6.623 4.361 1.00 75.69 88 MET A O 1
ATOM 685 N N . GLU A 1 89 ? -24.917 6.259 3.143 1.00 80.12 89 GLU A N 1
ATOM 686 C CA . GLU A 1 89 ? -25.819 6.861 4.128 1.00 80.12 89 GLU A CA 1
ATOM 687 C C . GLU A 1 89 ? -25.831 6.044 5.432 1.00 80.12 89 GLU A C 1
ATOM 689 O O . GLU A 1 89 ? -25.762 6.604 6.528 1.00 80.12 89 GLU A O 1
ATOM 694 N N . GLU A 1 90 ? -25.819 4.706 5.335 1.00 81.19 90 GLU A N 1
ATOM 695 C CA . GLU A 1 90 ? -25.701 3.839 6.514 1.00 81.19 90 GLU A CA 1
ATOM 696 C C . GLU A 1 90 ? -24.340 4.017 7.205 1.00 81.19 90 GLU A C 1
ATOM 698 O O . GLU A 1 90 ? -24.280 4.088 8.438 1.00 81.19 90 GLU A O 1
ATOM 703 N N . ILE A 1 91 ? -23.257 4.114 6.427 1.00 83.56 91 ILE A N 1
ATOM 704 C CA . ILE A 1 91 ? -21.906 4.343 6.951 1.00 83.56 91 ILE A CA 1
ATOM 705 C C . ILE A 1 91 ? -21.813 5.703 7.648 1.00 83.56 91 ILE A C 1
ATOM 707 O O . ILE A 1 91 ? -21.428 5.753 8.812 1.00 83.56 91 ILE A O 1
ATOM 711 N N . LYS A 1 92 ? -22.238 6.798 7.013 1.00 85.50 92 LYS A N 1
ATOM 712 C CA . LYS A 1 92 ? -22.226 8.147 7.607 1.00 85.50 92 LYS A CA 1
ATOM 713 C C . LYS A 1 92 ? -23.083 8.241 8.869 1.00 85.50 92 LYS A C 1
ATOM 715 O O . LYS A 1 92 ? -22.789 9.037 9.761 1.00 85.50 92 LYS A O 1
ATOM 720 N N . GLY A 1 93 ? -24.113 7.404 9.002 1.00 85.75 93 GLY A N 1
ATOM 721 C CA . GLY A 1 93 ? -24.872 7.272 10.245 1.00 85.75 93 GLY A CA 1
ATOM 722 C C . GLY A 1 93 ? -24.017 6.813 11.435 1.00 85.75 93 GLY A C 1
ATOM 723 O O . GLY A 1 93 ? -24.203 7.312 12.544 1.00 85.75 93 GLY A O 1
ATOM 724 N N . LYS A 1 94 ? -23.042 5.927 11.201 1.00 88.75 94 LYS A N 1
ATOM 725 C CA . LYS A 1 94 ? -22.276 5.200 12.236 1.00 88.75 94 LYS A CA 1
ATOM 726 C C . LYS A 1 94 ? -20.808 5.600 12.337 1.00 88.75 94 LYS A C 1
ATOM 728 O O . LYS A 1 94 ? -20.170 5.309 13.344 1.00 88.75 94 LYS A O 1
ATOM 733 N N . PHE A 1 95 ? -20.287 6.251 11.308 1.00 92.06 95 PHE A N 1
ATOM 734 C CA . PHE A 1 95 ? -18.900 6.665 11.200 1.00 92.06 95 PHE A CA 1
ATOM 735 C C . PHE A 1 95 ? -18.815 8.174 10.963 1.00 92.06 95 PHE A C 1
ATOM 737 O O . PHE A 1 95 ? -19.684 8.777 10.329 1.00 92.06 95 PHE A O 1
ATOM 744 N N . GLU A 1 96 ? -17.782 8.787 11.515 1.00 92.69 96 GLU A N 1
ATOM 745 C CA . GLU A 1 96 ? -17.322 10.129 11.199 1.00 92.69 96 GLU A CA 1
ATOM 746 C C . GLU A 1 96 ? -16.254 10.041 10.106 1.00 92.69 96 GLU A C 1
ATOM 748 O O . GLU A 1 96 ? -15.405 9.150 10.130 1.00 92.69 96 GLU A O 1
ATOM 753 N N . ILE A 1 97 ? -16.316 10.949 9.134 1.00 92.94 97 ILE A N 1
ATOM 754 C CA . ILE A 1 97 ? -15.337 11.056 8.052 1.00 92.94 97 ILE A CA 1
ATOM 755 C C . ILE A 1 97 ? -14.811 12.486 8.065 1.00 92.94 97 ILE A C 1
ATOM 757 O O . ILE A 1 97 ? -15.605 13.423 7.964 1.00 92.94 97 ILE A O 1
ATOM 761 N N . LYS A 1 98 ? -13.495 12.650 8.185 1.00 93.88 98 LYS A N 1
ATOM 762 C CA . LYS A 1 98 ? -12.833 13.959 8.174 1.00 93.88 98 LYS A CA 1
ATOM 763 C C . LYS A 1 98 ? -11.516 13.902 7.417 1.00 93.88 98 LYS A C 1
ATOM 765 O O . LYS A 1 98 ? -10.800 12.910 7.510 1.00 93.88 98 LYS A O 1
ATOM 770 N N . ASP A 1 99 ? -11.190 14.985 6.729 1.00 93.81 99 ASP A N 1
ATOM 771 C CA . ASP A 1 99 ? -9.914 15.145 6.037 1.00 93.81 99 ASP A CA 1
ATOM 772 C C . ASP A 1 99 ? -9.007 16.040 6.885 1.00 93.81 99 ASP A C 1
ATOM 774 O O . ASP A 1 99 ? -9.435 17.095 7.357 1.00 93.81 99 ASP A O 1
ATOM 778 N N . LEU A 1 100 ? -7.772 15.598 7.116 1.00 92.38 100 LEU A N 1
ATOM 779 C CA . LEU A 1 100 ? -6.764 16.323 7.881 1.00 92.38 100 LEU A CA 1
ATOM 780 C C . LEU A 1 100 ? -5.553 16.632 6.991 1.00 92.38 100 LEU A C 1
ATOM 782 O O . LEU A 1 100 ? -5.005 15.713 6.372 1.00 92.38 100 LEU A O 1
ATOM 786 N N . PRO A 1 101 ? -5.104 17.896 6.937 1.00 93.38 101 PRO A N 1
ATOM 787 C CA . PRO A 1 101 ? -3.872 18.244 6.253 1.00 93.38 101 PRO A CA 1
ATOM 788 C C . PRO A 1 101 ? -2.651 17.880 7.109 1.00 93.38 101 PRO A C 1
ATOM 790 O O . PRO A 1 101 ? -2.599 18.143 8.310 1.00 93.38 101 PRO A O 1
ATOM 793 N N . ILE A 1 102 ? -1.643 17.314 6.459 1.00 93.19 102 ILE A N 1
ATOM 794 C CA . ILE A 1 102 ? -0.297 17.066 6.967 1.00 93.19 102 ILE A CA 1
ATOM 795 C C . ILE A 1 102 ? 0.627 18.011 6.213 1.00 93.19 102 ILE A C 1
ATOM 797 O O . ILE A 1 102 ? 0.925 17.808 5.035 1.00 93.19 102 ILE A O 1
ATOM 801 N N . SER A 1 103 ? 1.050 19.065 6.899 1.00 92.56 103 SER A N 1
ATOM 802 C CA . SER A 1 103 ? 1.889 20.112 6.330 1.00 92.56 103 SER A CA 1
ATOM 803 C C . SER A 1 103 ? 3.342 19.881 6.707 1.00 92.56 103 SER A C 1
ATOM 805 O O . SER A 1 103 ? 3.686 19.889 7.888 1.00 92.56 103 SER A O 1
ATOM 807 N N . MET A 1 104 ? 4.205 19.727 5.709 1.00 90.25 104 MET A N 1
ATOM 808 C CA . MET A 1 104 ? 5.622 19.463 5.912 1.00 90.25 104 MET A CA 1
ATOM 809 C C . MET A 1 104 ? 6.496 20.455 5.150 1.00 90.25 104 MET A C 1
ATOM 811 O O . MET A 1 104 ? 6.167 20.897 4.046 1.00 90.25 104 MET A O 1
ATOM 815 N N . ARG A 1 105 ? 7.639 20.801 5.741 1.00 87.06 105 ARG A N 1
ATOM 816 C CA . ARG A 1 105 ? 8.649 21.646 5.103 1.00 87.06 105 ARG A CA 1
ATOM 817 C C . ARG A 1 105 ? 9.916 20.848 4.823 1.00 87.06 105 ARG A C 1
ATOM 819 O O . ARG A 1 105 ? 10.477 20.246 5.736 1.00 87.06 105 ARG A O 1
ATOM 826 N N . VAL A 1 106 ? 10.381 20.913 3.577 1.00 83.75 106 VAL A N 1
ATOM 827 C CA . VAL A 1 106 ? 11.632 20.302 3.108 1.00 83.75 106 VAL A CA 1
ATOM 828 C C . VAL A 1 106 ? 12.483 21.392 2.461 1.00 83.75 106 VAL A C 1
ATOM 830 O O . VAL A 1 106 ? 12.240 21.807 1.327 1.00 83.75 106 VAL A O 1
ATOM 833 N N . GLY A 1 107 ? 13.478 21.894 3.197 1.00 82.75 107 GLY A N 1
ATOM 834 C CA . GLY A 1 107 ? 14.258 23.059 2.770 1.00 82.75 107 GLY A CA 1
ATOM 835 C C . GLY A 1 107 ? 13.364 24.286 2.549 1.00 82.75 107 GLY A C 1
ATOM 836 O O . GLY A 1 107 ? 12.692 24.755 3.473 1.00 82.75 107 GLY A O 1
ATOM 837 N N . ASP A 1 108 ? 13.345 24.795 1.317 1.00 81.31 108 ASP A N 1
ATOM 838 C CA . ASP A 1 108 ? 12.508 25.934 0.917 1.00 81.31 108 ASP A CA 1
ATOM 839 C C . ASP A 1 108 ? 11.154 25.521 0.312 1.00 81.31 108 ASP A C 1
ATOM 841 O O . ASP A 1 108 ? 10.311 26.384 0.063 1.00 81.31 108 ASP A O 1
ATOM 845 N N . CYS A 1 109 ? 10.921 24.221 0.104 1.00 83.75 109 CYS A N 1
ATOM 846 C CA . CYS A 1 109 ? 9.651 23.703 -0.394 1.00 83.75 109 CYS A CA 1
ATOM 847 C C . CYS A 1 109 ? 8.687 23.389 0.756 1.00 83.75 109 CYS A C 1
ATOM 849 O O . CYS A 1 109 ? 9.075 22.916 1.829 1.00 83.75 109 CYS A O 1
ATOM 851 N N . PHE A 1 110 ? 7.406 23.634 0.498 1.00 89.56 110 PHE A N 1
ATOM 852 C CA . PHE A 1 110 ? 6.298 23.296 1.381 1.00 89.56 110 PHE A CA 1
ATOM 853 C C . PHE A 1 110 ? 5.448 22.227 0.706 1.00 89.56 110 PHE A C 1
ATOM 855 O O . PHE A 1 110 ? 5.112 22.385 -0.464 1.00 89.56 110 PHE A O 1
ATOM 862 N N . TYR A 1 111 ? 5.076 21.179 1.431 1.00 91.50 111 TYR A N 1
ATOM 863 C CA . TYR A 1 111 ? 4.165 20.153 0.942 1.00 91.50 111 TYR A CA 1
ATOM 864 C C . TYR A 1 111 ? 2.978 20.024 1.885 1.00 91.50 111 TYR A C 1
ATOM 866 O O . TYR A 1 111 ? 3.137 20.082 3.105 1.00 91.50 111 TYR A O 1
ATOM 874 N N . GLN A 1 112 ? 1.796 19.814 1.320 1.00 93.94 112 GLN A N 1
ATOM 875 C CA . GLN A 1 112 ? 0.581 19.537 2.071 1.00 93.94 112 GLN A CA 1
ATOM 876 C C . GLN A 1 112 ? -0.033 18.241 1.558 1.00 93.94 112 GLN A C 1
ATOM 878 O O . GLN A 1 112 ? -0.531 18.178 0.433 1.00 93.94 112 GLN A O 1
ATOM 883 N N . PHE A 1 113 ? -0.008 17.217 2.403 1.00 93.75 113 PHE A N 1
ATOM 884 C CA . PHE A 1 113 ? -0.624 15.930 2.126 1.00 93.75 113 PHE A CA 1
ATOM 885 C C . PHE A 1 113 ? -1.961 15.830 2.841 1.00 93.75 113 PHE A C 1
ATOM 887 O O . PHE A 1 113 ? -2.049 16.137 4.026 1.00 93.75 113 PHE A O 1
ATOM 894 N N . THR A 1 114 ? -3.005 15.391 2.150 1.00 92.31 114 THR A N 1
ATOM 895 C CA . THR A 1 114 ? -4.318 15.210 2.775 1.00 92.31 114 THR A CA 1
ATOM 896 C C . THR A 1 114 ? -4.491 13.748 3.162 1.00 92.31 114 THR A C 1
ATOM 898 O O . THR A 1 114 ? -4.404 12.860 2.314 1.00 92.31 114 THR A O 1
ATOM 901 N N . VAL A 1 115 ? -4.766 13.486 4.440 1.00 95.12 115 VAL A N 1
ATOM 902 C CA . VAL A 1 115 ? -5.189 12.159 4.906 1.00 95.12 115 VAL A CA 1
ATOM 903 C C . VAL A 1 115 ? -6.653 12.190 5.299 1.00 95.12 115 VAL A C 1
ATOM 905 O O . VAL A 1 115 ? -7.121 13.143 5.919 1.00 95.12 115 VAL A O 1
ATOM 908 N N . ARG A 1 116 ? -7.384 11.124 4.981 1.00 95.00 116 ARG A N 1
ATOM 909 C CA . ARG A 1 116 ? -8.770 10.961 5.425 1.00 95.00 116 ARG A CA 1
ATOM 910 C C . ARG A 1 116 ? -8.833 10.044 6.626 1.00 95.00 116 ARG A C 1
ATOM 912 O O . ARG A 1 116 ? -8.286 8.950 6.599 1.00 95.00 116 ARG A O 1
ATOM 919 N N . ILE A 1 117 ? -9.553 10.452 7.655 1.00 95.44 117 ILE A N 1
ATOM 920 C CA . ILE A 1 117 ? -9.867 9.624 8.811 1.00 95.44 117 ILE A CA 1
ATOM 921 C C . ILE A 1 117 ? -11.327 9.199 8.715 1.00 95.44 117 ILE A C 1
ATOM 923 O O . ILE A 1 117 ? -12.218 10.042 8.645 1.00 95.44 117 ILE A O 1
ATOM 927 N N . VAL A 1 118 ? -11.558 7.888 8.743 1.00 95.00 118 VAL A N 1
ATOM 928 C CA . VAL A 1 118 ? -12.880 7.274 8.882 1.00 95.00 118 VAL A CA 1
ATOM 929 C C . VAL A 1 118 ? -12.936 6.556 10.222 1.00 95.00 118 VAL A C 1
ATOM 931 O O . VAL A 1 118 ? -12.214 5.589 10.445 1.00 95.00 118 VAL A O 1
ATOM 934 N N . GLU A 1 119 ? -13.782 7.026 11.125 1.00 93.44 119 GLU A N 1
ATOM 935 C CA . GLU A 1 119 ? -13.804 6.604 12.523 1.00 93.44 119 GLU A CA 1
ATOM 936 C C . GLU A 1 119 ? -15.209 6.203 12.963 1.00 93.44 119 GLU A C 1
ATOM 938 O O . GLU A 1 119 ? -16.177 6.886 12.651 1.00 93.44 119 GLU A O 1
ATOM 943 N N . SER A 1 120 ? -15.353 5.112 13.714 1.00 91.75 120 SER A N 1
ATOM 944 C CA . SER A 1 120 ? -16.640 4.753 14.319 1.00 91.75 120 SER A CA 1
ATOM 945 C C . SER A 1 120 ? -17.055 5.763 15.393 1.00 91.75 120 SER A C 1
ATOM 947 O O . SER A 1 120 ? -16.257 6.071 16.278 1.00 91.75 120 SER A O 1
ATOM 949 N N . LYS A 1 121 ? -18.315 6.208 15.366 1.00 89.19 121 LYS A N 1
ATOM 950 C CA . LYS A 1 121 ? -18.884 7.144 16.347 1.00 89.19 121 LYS A CA 1
ATOM 951 C C . LYS A 1 121 ? -19.042 6.504 17.727 1.00 89.19 121 LYS A C 1
ATOM 953 O O . LYS A 1 121 ? -19.506 5.365 17.844 1.00 89.19 121 LYS A O 1
ATOM 958 N N . ASP A 1 122 ? -18.748 7.284 18.764 1.00 68.19 122 ASP A N 1
ATOM 959 C CA . ASP A 1 122 ? -18.918 6.875 20.157 1.00 68.19 122 ASP A CA 1
ATOM 960 C C . ASP A 1 122 ? -20.393 6.505 20.437 1.00 68.19 122 ASP A C 1
ATOM 962 O O . ASP A 1 122 ? -21.318 7.237 20.078 1.00 68.19 122 ASP A O 1
ATOM 966 N N . GLY A 1 123 ? -20.625 5.338 21.051 1.00 62.94 123 GLY A N 1
ATOM 967 C CA . GLY A 1 123 ? -21.960 4.851 21.437 1.00 62.94 123 GLY A CA 1
ATOM 968 C C . GLY A 1 123 ? -22.673 3.936 20.432 1.00 62.94 123 GLY A C 1
ATOM 969 O O . GLY A 1 123 ? -23.714 3.378 20.773 1.00 62.94 123 GLY A O 1
ATOM 970 N N . TYR A 1 124 ? -22.128 3.733 19.227 1.00 61.44 124 TYR A N 1
ATOM 971 C CA . TYR A 1 124 ? -22.670 2.745 18.278 1.00 61.44 124 TYR A CA 1
ATOM 972 C C . TYR A 1 124 ? -22.078 1.345 18.457 1.00 61.44 124 TYR A C 1
ATOM 974 O O . TYR A 1 124 ? -22.716 0.362 18.082 1.00 61.44 124 TYR A O 1
ATOM 982 N N . PHE A 1 125 ? -20.873 1.255 19.024 1.00 68.06 125 PHE A N 1
ATOM 983 C CA . PHE A 1 125 ? -20.135 0.009 19.188 1.00 68.06 125 PHE A CA 1
ATOM 984 C C . PHE A 1 125 ? -19.334 0.022 20.493 1.00 68.06 125 PHE A C 1
ATOM 986 O O . PHE A 1 125 ? -18.842 1.067 20.912 1.00 68.06 125 PHE A O 1
ATOM 993 N N . ASP A 1 126 ? -19.124 -1.156 21.084 1.00 72.06 126 ASP A N 1
ATOM 994 C CA . ASP A 1 126 ? -18.279 -1.338 22.278 1.00 72.06 126 ASP A CA 1
ATOM 995 C C . ASP A 1 126 ? -16.767 -1.249 21.973 1.00 72.06 126 ASP A C 1
ATOM 997 O O . ASP A 1 126 ? -15.924 -1.458 22.847 1.00 72.06 126 ASP A O 1
ATOM 1001 N N . ARG A 1 127 ? -16.409 -1.012 20.706 1.00 76.25 127 ARG A N 1
ATOM 1002 C CA . ARG A 1 127 ? -15.038 -0.909 20.195 1.00 76.25 127 ARG A CA 1
ATOM 1003 C C . ARG A 1 127 ? -14.949 0.264 19.235 1.00 76.25 127 ARG A C 1
ATOM 1005 O O . ARG A 1 127 ? -15.876 0.475 18.452 1.00 76.25 127 ARG A O 1
ATOM 1012 N N . LYS A 1 128 ? -13.819 0.966 19.256 1.00 86.00 128 LYS A N 1
ATOM 1013 C CA . LYS A 1 128 ? -13.558 2.079 18.348 1.00 86.00 128 LYS A CA 1
ATOM 1014 C C . LYS A 1 128 ? -12.635 1.609 17.233 1.00 86.00 128 LYS A C 1
ATOM 1016 O O . LYS A 1 128 ? -11.575 1.057 17.506 1.00 86.00 128 LYS A O 1
ATOM 1021 N N . ILE A 1 129 ? -13.050 1.786 15.986 1.00 91.44 129 ILE A N 1
ATOM 1022 C CA . ILE A 1 129 ? -12.204 1.514 14.826 1.00 91.44 129 ILE A CA 1
ATOM 1023 C C . ILE A 1 129 ? -11.972 2.790 14.038 1.00 91.44 129 ILE A C 1
ATOM 1025 O O . ILE A 1 129 ? -12.907 3.550 13.772 1.00 91.44 129 ILE A O 1
ATOM 1029 N N . ARG A 1 130 ? -10.719 2.990 13.641 1.00 93.62 130 ARG A N 1
ATOM 1030 C CA . ARG A 1 130 ? -10.275 4.113 12.832 1.00 93.62 130 ARG A CA 1
ATOM 1031 C C . ARG A 1 130 ? -9.501 3.610 11.618 1.00 93.62 130 ARG A C 1
ATOM 1033 O O . ARG A 1 130 ? -8.576 2.815 11.744 1.00 93.62 130 ARG A O 1
ATOM 1040 N N . PHE A 1 131 ? -9.853 4.116 10.446 1.00 96.38 131 PHE A N 1
ATOM 1041 C CA . PHE A 1 131 ? -9.087 3.962 9.218 1.00 96.38 131 PHE A CA 1
ATOM 1042 C C . PHE A 1 131 ? -8.504 5.315 8.816 1.00 96.38 131 PHE A C 1
ATOM 1044 O O . PHE A 1 131 ? -9.243 6.279 8.637 1.00 96.38 131 PHE A O 1
ATOM 1051 N N . VAL A 1 132 ? -7.185 5.383 8.669 1.00 96.81 132 VAL A N 1
ATOM 1052 C CA . VAL A 1 132 ? -6.459 6.512 8.083 1.00 96.81 132 VAL A CA 1
ATOM 1053 C C . VAL A 1 132 ? -6.162 6.165 6.637 1.00 96.81 132 VAL A C 1
ATOM 1055 O O . VAL A 1 132 ? -5.575 5.124 6.362 1.00 96.81 132 VAL A O 1
ATOM 1058 N N . LEU A 1 133 ? -6.582 7.005 5.706 1.00 95.75 133 LEU A N 1
ATOM 1059 C CA . LEU A 1 133 ? -6.432 6.779 4.278 1.00 95.75 133 LEU A CA 1
ATOM 1060 C C . LEU A 1 133 ? -5.442 7.790 3.731 1.00 95.75 133 LEU A C 1
ATOM 1062 O O . LEU A 1 133 ? -5.592 8.992 3.958 1.00 95.75 133 LEU A O 1
ATOM 1066 N N . PHE A 1 134 ? -4.475 7.296 2.973 1.00 94.19 134 PHE A N 1
ATOM 1067 C CA . PHE A 1 134 ? -3.556 8.123 2.214 1.00 94.19 134 PHE A CA 1
ATOM 1068 C C . PHE A 1 134 ? -3.709 7.837 0.722 1.00 94.19 134 PHE A C 1
ATOM 1070 O O . PHE A 1 134 ? -3.801 6.681 0.301 1.00 94.19 134 PHE A O 1
ATOM 1077 N N . SER A 1 135 ? -3.713 8.903 -0.071 1.00 89.25 135 SER A N 1
ATOM 1078 C CA . SER A 1 135 ? -3.672 8.857 -1.526 1.00 89.25 135 SER A CA 1
ATOM 1079 C C . SER A 1 135 ? -2.493 9.684 -2.020 1.00 89.25 135 SER A C 1
ATOM 1081 O O . SER A 1 135 ? -2.152 10.704 -1.430 1.00 89.25 135 SER A O 1
ATOM 1083 N N . PHE A 1 136 ? -1.901 9.274 -3.139 1.00 86.12 136 PHE A N 1
ATOM 1084 C CA . PHE A 1 136 ? -0.902 10.078 -3.839 1.00 86.12 136 PHE A CA 1
ATOM 1085 C C . PHE A 1 136 ? -1.515 11.274 -4.595 1.00 86.12 136 PHE A C 1
ATOM 1087 O O . PHE A 1 136 ? -0.774 12.138 -5.059 1.00 86.12 136 PHE A O 1
ATOM 1094 N N . TYR A 1 137 ? -2.845 11.343 -4.708 1.00 80.25 137 TYR A N 1
ATOM 1095 C CA . TYR A 1 137 ? -3.587 12.413 -5.381 1.00 80.25 137 TYR A CA 1
ATOM 1096 C C . TYR A 1 137 ? -4.057 13.485 -4.405 1.00 80.25 137 TYR A C 1
ATOM 1098 O O . TYR A 1 137 ? -4.105 13.261 -3.200 1.00 80.25 137 TYR A O 1
ATOM 1106 N N . ASP A 1 138 ? -4.423 14.642 -4.956 1.00 77.12 138 ASP A N 1
ATOM 1107 C CA . ASP A 1 138 ? -4.993 15.771 -4.209 1.00 77.12 138 ASP A CA 1
ATOM 1108 C C . ASP A 1 138 ? -4.064 16.324 -3.107 1.00 77.12 138 ASP A C 1
ATOM 1110 O O . ASP A 1 138 ? -4.505 16.940 -2.136 1.00 77.12 138 ASP A O 1
ATOM 1114 N N . ASN A 1 139 ? -2.754 16.133 -3.294 1.00 88.81 139 ASN A N 1
ATOM 1115 C CA . ASN A 1 139 ? -1.691 16.693 -2.464 1.00 88.81 139 ASN A CA 1
ATOM 1116 C C . ASN A 1 139 ? -1.047 17.896 -3.161 1.00 88.81 139 ASN A C 1
ATOM 1118 O O . ASN A 1 139 ? -1.087 18.014 -4.391 1.00 88.81 139 ASN A O 1
ATOM 1122 N N . LEU A 1 140 ? -0.427 18.780 -2.381 1.00 86.50 140 LEU A N 1
ATOM 1123 C CA . LEU A 1 140 ? 0.124 20.042 -2.866 1.00 86.50 140 LEU A CA 1
ATOM 1124 C C . LEU A 1 140 ? 1.621 20.177 -2.572 1.00 86.50 140 LEU A C 1
ATOM 1126 O O . LEU A 1 140 ? 2.104 19.739 -1.532 1.00 86.50 140 LEU A O 1
ATOM 1130 N N . GLU A 1 141 ? 2.326 20.846 -3.481 1.00 87.00 141 GLU A N 1
ATOM 1131 C CA . GLU A 1 141 ? 3.653 21.436 -3.304 1.00 87.00 141 GLU A CA 1
ATOM 1132 C C . GLU A 1 141 ? 3.508 22.966 -3.438 1.00 87.00 141 GLU A C 1
ATOM 1134 O O . GLU A 1 141 ? 3.281 23.506 -4.529 1.00 87.00 141 GLU A O 1
ATOM 1139 N N . GLY A 1 142 ? 3.573 23.680 -2.314 1.00 86.88 142 GLY A N 1
ATOM 1140 C CA . GLY A 1 142 ? 3.130 25.068 -2.206 1.00 86.88 142 GLY A CA 1
ATOM 1141 C C . GLY A 1 142 ? 1.649 25.179 -2.571 1.00 86.88 142 GLY A C 1
ATOM 1142 O O . GLY A 1 142 ? 0.811 24.506 -1.981 1.00 86.88 142 GLY A O 1
ATOM 1143 N N . ASP A 1 143 ? 1.346 25.985 -3.590 1.00 85.25 143 ASP A N 1
ATOM 1144 C CA . ASP A 1 143 ? -0.013 26.158 -4.125 1.00 85.25 143 ASP A CA 1
ATOM 1145 C C . ASP A 1 143 ? -0.283 25.309 -5.383 1.00 85.25 143 ASP A C 1
ATOM 1147 O O . ASP A 1 143 ? -1.288 25.501 -6.074 1.00 85.25 143 ASP A O 1
ATOM 1151 N N . LYS A 1 144 ? 0.643 24.417 -5.758 1.00 83.75 144 LYS A N 1
ATOM 1152 C CA . LYS A 1 144 ? 0.550 23.607 -6.981 1.00 83.75 144 LYS A CA 1
ATOM 1153 C C . LYS A 1 144 ? 0.267 22.148 -6.645 1.00 83.75 144 LYS A C 1
ATOM 1155 O O . LYS A 1 144 ? 0.690 21.691 -5.590 1.00 83.75 144 LYS A O 1
ATOM 1160 N N . PRO A 1 145 ? -0.377 21.389 -7.549 1.00 83.00 145 PRO A N 1
ATOM 1161 C CA . PRO A 1 145 ? -0.470 19.942 -7.402 1.00 83.00 145 PRO A CA 1
ATOM 1162 C C . PRO A 1 145 ? 0.918 19.323 -7.231 1.00 83.00 145 PRO A C 1
ATOM 1164 O O . PRO A 1 145 ? 1.825 19.617 -8.017 1.00 83.00 145 PRO A O 1
ATOM 1167 N N . TRP A 1 146 ? 1.067 18.468 -6.222 1.00 86.81 146 TRP A N 1
ATOM 1168 C CA . TRP A 1 146 ? 2.282 17.693 -6.014 1.00 86.81 146 TRP A CA 1
ATOM 1169 C C . TRP A 1 146 ? 2.521 16.782 -7.222 1.00 86.81 146 TRP A C 1
ATOM 1171 O O . TRP A 1 146 ? 1.634 16.041 -7.651 1.00 86.81 146 TRP A O 1
ATOM 1181 N N . ASN A 1 147 ? 3.715 16.870 -7.807 1.00 82.81 147 ASN A N 1
ATOM 1182 C CA . ASN A 1 147 ? 4.063 16.184 -9.048 1.00 82.81 147 ASN A CA 1
ATOM 1183 C C . ASN A 1 147 ? 5.405 15.461 -8.873 1.00 82.81 147 ASN A C 1
ATOM 1185 O O . ASN A 1 147 ? 6.413 15.930 -9.410 1.00 82.81 147 ASN A O 1
ATOM 1189 N N . PRO A 1 148 ? 5.427 14.335 -8.136 1.00 84.25 148 PRO A N 1
ATOM 1190 C CA . PRO A 1 148 ? 6.671 13.706 -7.735 1.00 84.25 148 PRO A CA 1
ATOM 1191 C C . PRO A 1 148 ? 7.443 13.162 -8.928 1.00 84.25 148 PRO A C 1
ATOM 1193 O O . PRO A 1 148 ? 6.857 12.617 -9.865 1.00 84.25 148 PRO A O 1
ATOM 1196 N N . THR A 1 149 ? 8.762 13.299 -8.905 1.00 82.00 149 THR A N 1
ATOM 1197 C CA . THR A 1 149 ? 9.617 13.002 -10.068 1.00 82.00 149 THR A CA 1
ATOM 1198 C C . THR A 1 149 ? 10.446 11.734 -9.930 1.00 82.00 149 THR A C 1
ATOM 1200 O O . THR A 1 149 ? 10.981 11.266 -10.932 1.00 82.00 149 THR A O 1
ATOM 1203 N N . SER A 1 150 ? 10.517 11.154 -8.732 1.00 85.94 150 SER A N 1
ATOM 1204 C CA . SER A 1 150 ? 11.272 9.933 -8.459 1.00 85.94 150 SER A CA 1
ATOM 1205 C C . SER A 1 150 ? 10.504 8.978 -7.554 1.00 85.94 150 SER A C 1
ATOM 1207 O O . SER A 1 150 ? 9.562 9.358 -6.852 1.00 85.94 150 SER A O 1
ATOM 1209 N N . ILE A 1 151 ? 10.937 7.720 -7.548 1.00 88.12 151 ILE A N 1
ATOM 1210 C CA . ILE A 1 151 ? 10.401 6.691 -6.663 1.00 88.12 151 ILE A CA 1
ATOM 1211 C C . ILE A 1 151 ? 10.651 6.998 -5.185 1.00 88.12 151 ILE A C 1
ATOM 1213 O O . ILE A 1 151 ? 9.805 6.727 -4.332 1.00 88.12 151 ILE A O 1
ATOM 1217 N N . ASP A 1 152 ? 11.786 7.628 -4.899 1.00 88.06 152 ASP A N 1
ATOM 1218 C CA . ASP A 1 152 ? 12.195 8.002 -3.551 1.00 88.06 152 ASP A CA 1
ATOM 1219 C C . ASP A 1 152 ? 11.301 9.117 -2.994 1.00 88.06 152 ASP A C 1
ATOM 1221 O O . ASP A 1 152 ? 10.938 9.101 -1.821 1.00 88.06 152 ASP A O 1
ATOM 1225 N N . GLU A 1 153 ? 10.879 10.055 -3.849 1.00 87.44 153 GLU A N 1
ATOM 1226 C CA . GLU A 1 153 ? 9.932 11.102 -3.471 1.00 87.44 153 GLU A CA 1
ATOM 1227 C C . GLU A 1 153 ? 8.547 10.505 -3.184 1.00 87.44 153 GLU A C 1
ATOM 1229 O O . GLU A 1 153 ? 7.935 10.814 -2.162 1.00 87.44 153 GLU A O 1
ATOM 1234 N N . ILE A 1 154 ? 8.075 9.601 -4.053 1.00 89.12 154 ILE A N 1
ATOM 1235 C CA . ILE A 1 154 ? 6.775 8.932 -3.901 1.00 89.12 154 ILE A CA 1
ATOM 1236 C C . ILE A 1 154 ? 6.737 8.120 -2.604 1.00 89.12 154 ILE A C 1
ATOM 1238 O O . ILE A 1 154 ? 5.816 8.276 -1.808 1.00 89.12 154 ILE A O 1
ATOM 1242 N N . SER A 1 155 ? 7.719 7.244 -2.395 1.00 90.75 155 SER A N 1
ATOM 1243 C CA . SER A 1 155 ? 7.762 6.339 -1.244 1.00 90.75 155 SER A CA 1
ATOM 1244 C C . SER A 1 155 ? 8.089 7.067 0.064 1.00 90.75 155 SER A C 1
ATOM 1246 O O . SER A 1 155 ? 7.453 6.807 1.087 1.00 90.75 155 SER A O 1
ATOM 1248 N N . GLY A 1 156 ? 9.019 8.027 0.030 1.00 89.25 156 GLY A N 1
ATOM 1249 C CA . GLY A 1 156 ? 9.427 8.824 1.184 1.00 89.25 156 GLY A CA 1
ATOM 1250 C C . GLY A 1 156 ? 8.302 9.694 1.745 1.00 89.25 156 GLY A C 1
ATOM 1251 O O . GLY A 1 156 ? 8.129 9.739 2.963 1.00 89.25 156 GLY A O 1
ATOM 1252 N N . ALA A 1 157 ? 7.483 10.307 0.880 1.00 89.62 157 ALA A N 1
ATOM 1253 C CA . ALA A 1 157 ? 6.334 11.107 1.309 1.00 89.62 157 ALA A CA 1
ATOM 1254 C C . ALA A 1 157 ? 5.386 10.307 2.215 1.00 89.62 157 ALA A C 1
ATOM 1256 O O . ALA A 1 157 ? 4.898 10.816 3.225 1.00 89.62 157 ALA A O 1
ATOM 1257 N N . VAL A 1 158 ? 5.161 9.028 1.893 1.00 92.06 158 VAL A N 1
ATOM 1258 C CA . VAL A 1 158 ? 4.262 8.183 2.684 1.00 92.06 158 VAL A CA 1
ATOM 1259 C C . VAL A 1 158 ? 4.842 7.881 4.060 1.00 92.06 158 VAL A C 1
ATOM 1261 O O . VAL A 1 158 ? 4.099 7.882 5.037 1.00 92.06 158 VAL A O 1
ATOM 1264 N N . PHE A 1 159 ? 6.154 7.664 4.181 1.00 92.69 159 PHE A N 1
ATOM 1265 C CA . PHE A 1 159 ? 6.777 7.460 5.490 1.00 92.69 159 PHE A CA 1
ATOM 1266 C C . PHE A 1 159 ? 6.711 8.705 6.371 1.00 92.69 159 PHE A C 1
ATOM 1268 O O . PHE A 1 159 ? 6.444 8.574 7.564 1.00 92.69 159 PHE A O 1
ATOM 1275 N N . GLU A 1 160 ? 6.880 9.899 5.804 1.00 91.31 160 GLU A N 1
ATOM 1276 C CA . GLU A 1 160 ? 6.698 11.147 6.553 1.00 91.31 160 GLU A CA 1
ATOM 1277 C C . GLU A 1 160 ? 5.247 11.328 7.015 1.00 91.31 160 GLU A C 1
ATOM 1279 O O . GLU A 1 160 ? 5.002 11.718 8.158 1.00 91.31 160 GLU A O 1
ATOM 1284 N N . VAL A 1 161 ? 4.277 10.957 6.173 1.00 92.50 161 VAL A N 1
ATOM 1285 C CA . VAL A 1 161 ? 2.861 10.903 6.562 1.00 92.50 161 VAL A CA 1
ATOM 1286 C C . VAL A 1 161 ? 2.632 9.891 7.687 1.00 92.50 161 VAL A C 1
ATOM 1288 O O . VAL A 1 161 ? 1.972 10.217 8.671 1.00 92.50 161 VAL A O 1
ATOM 1291 N N . LEU A 1 162 ? 3.192 8.680 7.594 1.00 93.75 162 LEU A N 1
ATOM 1292 C CA . LEU A 1 162 ? 3.053 7.655 8.633 1.00 93.75 162 LEU A CA 1
ATOM 1293 C C . LEU A 1 162 ? 3.658 8.107 9.964 1.00 93.75 162 LEU A C 1
ATOM 1295 O O . LEU A 1 162 ? 3.007 7.948 10.996 1.00 93.75 162 LEU A O 1
ATOM 1299 N N . LYS A 1 163 ? 4.858 8.703 9.948 1.00 92.25 163 LYS A N 1
ATOM 1300 C CA . LYS A 1 163 ? 5.498 9.293 11.134 1.00 92.25 163 LYS A CA 1
ATOM 1301 C C . LYS A 1 163 ? 4.576 10.307 11.796 1.00 92.25 163 LYS A C 1
ATOM 1303 O O . LYS A 1 163 ? 4.340 10.213 12.998 1.00 92.25 163 LYS A O 1
ATOM 1308 N N . GLN A 1 164 ? 4.011 11.230 11.016 1.00 91.81 164 GLN A N 1
ATOM 1309 C CA . GLN A 1 164 ? 3.126 12.256 11.554 1.00 91.81 164 GLN A CA 1
ATOM 1310 C C . GLN A 1 164 ? 1.835 11.658 12.123 1.00 91.81 164 GLN A C 1
ATOM 1312 O O . GLN A 1 164 ? 1.453 11.991 13.244 1.00 91.81 164 GLN A O 1
ATOM 1317 N N . VAL A 1 165 ? 1.197 10.727 11.409 1.00 92.12 165 VAL A N 1
ATOM 1318 C CA . VAL A 1 165 ? -0.008 10.035 11.894 1.00 92.12 165 VAL A CA 1
ATOM 1319 C C . VAL A 1 165 ? 0.268 9.314 13.214 1.00 92.12 165 VAL A C 1
ATOM 1321 O O . VAL A 1 165 ? -0.558 9.380 14.124 1.00 92.12 165 VAL A O 1
ATOM 1324 N N . GLN A 1 166 ? 1.439 8.688 13.356 1.00 91.44 166 GLN A N 1
ATOM 1325 C CA . GLN A 1 166 ? 1.838 8.019 14.592 1.00 91.44 166 GLN A CA 1
ATOM 1326 C C . GLN A 1 166 ? 1.984 8.960 15.797 1.00 91.44 166 GLN A C 1
ATOM 1328 O O . GLN A 1 166 ? 1.797 8.521 16.931 1.00 91.44 166 GLN A O 1
ATOM 1333 N N . THR A 1 167 ? 2.265 10.251 15.579 1.00 90.25 167 THR A N 1
ATOM 1334 C CA . THR A 1 167 ? 2.284 11.245 16.671 1.00 90.25 167 THR A CA 1
ATOM 1335 C C . THR A 1 167 ? 0.891 11.541 17.221 1.00 90.25 167 THR A C 1
ATOM 1337 O O . THR A 1 167 ? 0.750 11.886 18.393 1.00 90.25 167 THR A O 1
ATOM 1340 N N . TRP A 1 168 ? -0.143 11.381 16.392 1.00 88.06 168 TRP A N 1
ATOM 1341 C CA . TRP A 1 168 ? -1.535 11.555 16.795 1.00 88.06 168 TRP A CA 1
ATOM 1342 C C . TRP A 1 168 ? -2.076 10.298 17.466 1.00 88.06 168 TRP A C 1
ATOM 1344 O O . TRP A 1 168 ? -2.838 10.382 18.428 1.00 88.06 168 TRP A O 1
ATOM 1354 N N . GLN A 1 169 ? -1.701 9.132 16.937 1.00 86.44 169 GLN A N 1
ATOM 1355 C CA . GLN A 1 169 ? -2.244 7.843 17.345 1.00 86.44 169 GLN A CA 1
ATOM 1356 C C . GLN A 1 169 ? -1.346 6.680 16.885 1.00 86.44 169 GLN A C 1
ATOM 1358 O O . GLN A 1 169 ? -0.930 6.649 15.726 1.00 86.44 169 GLN A O 1
ATOM 1363 N N . PRO A 1 170 ? -1.105 5.666 17.729 1.00 90.81 170 PRO A N 1
ATOM 1364 C CA . PRO A 1 170 ? -0.430 4.447 17.297 1.00 90.81 170 PRO A CA 1
ATOM 1365 C C . PRO A 1 170 ? -1.195 3.739 16.172 1.00 90.81 170 PRO A C 1
ATOM 1367 O O . PRO A 1 170 ? -2.425 3.689 16.182 1.00 90.81 170 PRO A O 1
ATOM 1370 N N . LEU A 1 171 ? -0.462 3.168 15.216 1.00 93.62 171 LEU A N 1
ATOM 1371 C CA . LEU A 1 171 ? -1.030 2.348 14.147 1.00 93.62 171 LEU A CA 1
ATOM 1372 C C . LEU A 1 171 ? -0.940 0.863 14.519 1.00 93.62 171 LEU A C 1
ATOM 1374 O O . LEU A 1 171 ? 0.138 0.354 14.818 1.00 93.62 171 LEU A O 1
ATOM 1378 N N . ASP A 1 172 ? -2.058 0.148 14.438 1.00 93.56 172 ASP A N 1
ATOM 1379 C CA . ASP A 1 172 ? -2.124 -1.300 14.662 1.00 93.56 172 ASP A CA 1
ATOM 1380 C C . ASP A 1 172 ? -1.785 -2.093 13.400 1.00 93.56 172 ASP A C 1
ATOM 1382 O O . ASP A 1 172 ? -1.230 -3.195 13.470 1.00 93.56 172 ASP A O 1
ATOM 1386 N N . SER A 1 173 ? -2.127 -1.547 12.231 1.00 95.12 173 SER A N 1
ATOM 1387 C CA . SER A 1 173 ? -1.823 -2.178 10.951 1.00 95.12 173 SER A CA 1
ATOM 1388 C C . SER A 1 173 ? -1.649 -1.185 9.813 1.00 95.12 173 SER A C 1
ATOM 1390 O O . SER A 1 173 ? -2.289 -0.133 9.787 1.00 95.12 173 SER A O 1
ATOM 1392 N N . LEU A 1 174 ? -0.862 -1.585 8.820 1.00 97.00 174 LEU A N 1
ATOM 1393 C CA . LEU A 1 174 ? -0.702 -0.897 7.548 1.00 97.00 174 LEU A CA 1
ATOM 1394 C C . LEU A 1 174 ? -1.147 -1.822 6.422 1.00 97.00 174 LEU A C 1
ATOM 1396 O O . LEU A 1 174 ? -0.675 -2.953 6.329 1.00 97.00 174 LEU A O 1
ATOM 1400 N N . MET A 1 175 ? -2.033 -1.338 5.563 1.00 96.44 175 MET A N 1
ATOM 1401 C CA . MET A 1 175 ? -2.479 -2.050 4.381 1.00 96.44 175 MET A CA 1
ATOM 1402 C C . MET A 1 175 ? -2.132 -1.264 3.121 1.00 96.44 175 MET A C 1
ATOM 1404 O O . MET A 1 175 ? -2.565 -0.128 2.943 1.00 96.44 175 MET A O 1
ATOM 1408 N N . THR A 1 176 ? -1.394 -1.892 2.215 1.00 95.12 176 THR A N 1
ATOM 1409 C CA . THR A 1 176 ? -1.134 -1.370 0.873 1.00 95.12 176 THR A CA 1
ATOM 1410 C C . THR A 1 176 ? -1.966 -2.145 -0.135 1.00 95.12 176 THR A C 1
ATOM 1412 O O . THR A 1 176 ? -2.190 -3.351 0.009 1.00 95.12 176 THR A O 1
ATOM 1415 N N . PHE A 1 177 ? -2.434 -1.467 -1.179 1.00 87.81 177 PHE A N 1
ATOM 1416 C CA . PHE A 1 177 ? -3.115 -2.130 -2.284 1.00 87.81 177 PHE A CA 1
ATOM 1417 C C . PHE A 1 177 ? -2.548 -1.702 -3.626 1.00 87.81 177 PHE A C 1
ATOM 1419 O O . PHE A 1 177 ? -2.308 -0.519 -3.864 1.00 87.81 177 PHE A O 1
ATOM 1426 N N . SER A 1 178 ? -2.369 -2.667 -4.527 1.00 84.94 178 SER A N 1
ATOM 1427 C CA . SER A 1 178 ? -1.867 -2.405 -5.872 1.00 84.94 178 SER A CA 1
ATOM 1428 C C . SER A 1 178 ? -0.549 -1.625 -5.837 1.00 84.94 178 SER A C 1
ATOM 1430 O O . SER A 1 178 ? 0.429 -2.067 -5.236 1.00 84.94 178 SER A O 1
ATOM 1432 N N . ILE A 1 179 ? -0.513 -0.428 -6.418 1.00 84.50 179 ILE A N 1
ATOM 1433 C CA . ILE A 1 179 ? 0.687 0.410 -6.462 1.00 84.50 179 ILE A CA 1
ATOM 1434 C C . ILE A 1 179 ? 0.925 1.130 -5.129 1.00 84.50 179 ILE A C 1
ATOM 1436 O O . ILE A 1 179 ? 2.037 1.565 -4.878 1.00 84.50 179 ILE A O 1
ATOM 1440 N N . GLY A 1 180 ? -0.024 1.151 -4.189 1.00 89.19 180 GLY A N 1
ATOM 1441 C CA . GLY A 1 180 ? 0.251 1.593 -2.815 1.00 89.19 180 GLY A CA 1
ATOM 1442 C C . GLY A 1 180 ? 1.436 0.853 -2.179 1.00 89.19 180 GLY A C 1
ATOM 1443 O O . GLY A 1 180 ? 2.098 1.380 -1.292 1.00 89.19 180 GLY A O 1
ATOM 1444 N N . ASN A 1 181 ? 1.768 -0.333 -2.703 1.00 92.56 181 ASN A N 1
ATOM 1445 C CA . ASN A 1 181 ? 2.958 -1.110 -2.363 1.00 92.56 181 ASN A CA 1
ATOM 1446 C C . ASN A 1 181 ? 4.286 -0.392 -2.646 1.00 92.56 181 ASN A C 1
ATOM 1448 O O . ASN A 1 181 ? 5.317 -0.789 -2.121 1.00 92.56 181 ASN A O 1
ATOM 1452 N N . VAL A 1 182 ? 4.274 0.670 -3.450 1.00 91.88 182 VAL A N 1
ATOM 1453 C CA . VAL A 1 182 ? 5.452 1.476 -3.769 1.00 91.88 182 VAL A CA 1
ATOM 1454 C C . VAL A 1 182 ? 6.138 2.052 -2.533 1.00 91.88 182 VAL A C 1
ATOM 1456 O O . VAL A 1 182 ? 7.343 2.272 -2.558 1.00 91.88 182 VAL A O 1
ATOM 1459 N N . ILE A 1 183 ? 5.398 2.233 -1.433 1.00 93.25 183 ILE A N 1
ATOM 1460 C CA . ILE A 1 183 ? 5.973 2.655 -0.156 1.00 93.25 183 ILE A CA 1
ATOM 1461 C C . ILE A 1 183 ? 7.159 1.779 0.262 1.00 93.25 183 ILE A C 1
ATOM 1463 O O . ILE A 1 183 ? 8.137 2.307 0.779 1.00 93.25 183 ILE A O 1
ATOM 1467 N N . TRP A 1 184 ? 7.123 0.466 0.015 1.00 95.75 184 TRP A N 1
ATOM 1468 C CA . TRP A 1 184 ? 8.180 -0.422 0.500 1.00 95.75 184 TRP A CA 1
ATOM 1469 C C . TRP A 1 184 ? 9.525 -0.184 -0.179 1.00 95.75 184 TRP A C 1
ATOM 1471 O O . TRP A 1 184 ? 10.550 -0.486 0.421 1.00 95.75 184 TRP A O 1
ATOM 1481 N N . ASP A 1 185 ? 9.536 0.422 -1.370 1.00 94.50 185 ASP A N 1
ATOM 1482 C CA . ASP A 1 185 ? 10.775 0.850 -2.025 1.00 94.50 185 ASP A CA 1
ATOM 1483 C C . ASP A 1 185 ? 11.544 1.872 -1.168 1.00 94.50 185 ASP A C 1
ATOM 1485 O O . ASP A 1 185 ? 12.769 1.840 -1.084 1.00 94.50 185 ASP A O 1
ATOM 1489 N N . GLY A 1 186 ? 10.825 2.727 -0.435 1.00 90.94 186 GLY A N 1
ATOM 1490 C CA . GLY A 1 186 ? 11.426 3.744 0.426 1.00 90.94 186 GLY A CA 1
ATOM 1491 C C . GLY A 1 186 ? 12.105 3.182 1.678 1.00 90.94 186 GLY A C 1
ATOM 1492 O O . GLY A 1 186 ? 12.853 3.906 2.334 1.00 90.94 186 GLY A O 1
ATOM 1493 N N . LEU A 1 187 ? 11.917 1.894 2.003 1.00 93.44 187 LEU A N 1
ATOM 1494 C CA . LEU A 1 187 ? 12.593 1.249 3.138 1.00 93.44 187 LEU A CA 1
ATOM 1495 C C . LEU A 1 187 ? 14.115 1.224 2.988 1.00 93.44 187 LEU A C 1
ATOM 1497 O O . LEU A 1 187 ? 14.826 1.088 3.984 1.00 93.44 187 LEU A O 1
ATOM 1501 N N . LYS A 1 188 ? 14.633 1.362 1.765 1.00 89.94 188 LYS A N 1
ATOM 1502 C CA . LYS A 1 188 ? 16.072 1.480 1.496 1.00 89.94 188 LYS A CA 1
ATOM 1503 C C . LYS A 1 188 ? 16.700 2.736 2.105 1.00 89.94 188 LYS A C 1
ATOM 1505 O O . LYS A 1 188 ? 17.899 2.742 2.369 1.00 89.94 188 LYS A O 1
ATOM 1510 N N . HIS A 1 189 ? 15.884 3.755 2.378 1.00 85.81 189 HIS A N 1
ATOM 1511 C CA . HIS A 1 189 ? 16.312 5.027 2.965 1.00 85.81 189 HIS A CA 1
ATOM 1512 C C . HIS A 1 189 ? 16.099 5.114 4.471 1.00 85.81 189 HIS A C 1
ATOM 1514 O O . HIS A 1 189 ? 16.545 6.077 5.088 1.00 85.81 189 HIS A O 1
ATOM 1520 N N . LEU A 1 190 ? 15.403 4.138 5.055 1.00 87.62 190 LEU A N 1
ATOM 1521 C CA . LEU A 1 190 ? 15.209 4.059 6.494 1.00 87.62 190 LEU A CA 1
ATOM 1522 C C . LEU A 1 190 ? 16.265 3.140 7.092 1.00 87.62 190 LEU A C 1
ATOM 1524 O O . LEU A 1 190 ? 16.495 2.019 6.612 1.00 87.62 190 LEU A O 1
ATOM 1528 N N . ASP A 1 191 ? 16.875 3.586 8.188 1.00 87.75 191 ASP A N 1
ATOM 1529 C CA . ASP A 1 191 ? 17.613 2.651 9.019 1.00 87.75 191 ASP A CA 1
ATOM 1530 C C . ASP A 1 191 ? 16.643 1.629 9.645 1.00 87.75 191 ASP A C 1
ATOM 1532 O O . ASP A 1 191 ? 15.426 1.831 9.726 1.00 87.75 191 ASP A O 1
ATOM 1536 N N . ALA A 1 192 ? 17.174 0.472 10.045 1.00 86.44 192 ALA A N 1
ATOM 1537 C CA . ALA A 1 192 ? 16.338 -0.617 10.536 1.00 86.44 192 ALA A CA 1
ATOM 1538 C C . ALA A 1 192 ? 15.547 -0.233 11.801 1.00 86.44 192 ALA A C 1
ATOM 1540 O O . ALA A 1 192 ? 14.427 -0.702 11.973 1.00 86.44 192 ALA A O 1
ATOM 1541 N N . GLN A 1 193 ? 16.102 0.610 12.676 1.00 86.94 193 GLN A N 1
ATOM 1542 C CA . GLN A 1 193 ? 15.437 1.020 13.914 1.00 86.94 193 GLN A CA 1
ATOM 1543 C C . GLN A 1 193 ? 14.343 2.053 13.643 1.00 86.94 193 GLN A C 1
ATOM 1545 O O . GLN A 1 193 ? 13.256 1.951 14.207 1.00 86.94 193 GLN A O 1
ATOM 1550 N N . GLU A 1 194 ? 14.604 3.015 12.762 1.00 88.62 194 GLU A N 1
ATOM 1551 C CA . GLU A 1 194 ? 13.629 3.997 12.305 1.00 88.62 194 GLU A CA 1
ATOM 1552 C C . GLU A 1 194 ? 12.451 3.301 11.621 1.00 88.62 194 GLU A C 1
ATOM 1554 O O . GLU A 1 194 ? 11.301 3.496 12.014 1.00 88.62 194 GLU A O 1
ATOM 1559 N N . GLY A 1 195 ? 12.717 2.419 10.654 1.00 86.12 195 GLY A N 1
ATOM 1560 C CA . GLY A 1 195 ? 11.656 1.670 9.982 1.00 86.12 195 GLY A CA 1
ATOM 1561 C C . GLY A 1 195 ? 10.862 0.774 10.938 1.00 86.12 195 GLY A C 1
ATOM 1562 O O . GLY A 1 195 ? 9.657 0.600 10.765 1.00 86.12 195 GLY A O 1
ATOM 1563 N N . ASP A 1 196 ? 11.496 0.233 11.980 1.00 88.06 196 ASP A N 1
ATOM 1564 C CA . ASP A 1 196 ? 10.813 -0.567 12.998 1.00 88.06 196 ASP A CA 1
ATOM 1565 C C . ASP A 1 196 ? 9.862 0.264 13.875 1.00 88.06 196 ASP A C 1
ATOM 1567 O O . ASP A 1 196 ? 8.808 -0.238 14.260 1.00 88.06 196 ASP A O 1
ATOM 1571 N N . GLN A 1 197 ? 10.181 1.540 14.120 1.00 89.25 197 GLN A N 1
ATOM 1572 C CA . GLN A 1 197 ? 9.298 2.489 14.809 1.00 89.25 197 GLN A CA 1
ATOM 1573 C C . GLN A 1 197 ? 8.153 2.971 13.905 1.00 89.25 197 GLN A C 1
ATOM 1575 O O . GLN A 1 197 ? 7.011 3.080 14.346 1.00 89.25 197 GLN A O 1
ATOM 1580 N N . VAL A 1 198 ? 8.436 3.246 12.629 1.00 91.12 198 VAL A N 1
ATOM 1581 C CA . VAL A 1 198 ? 7.458 3.824 11.686 1.00 91.12 198 VAL A CA 1
ATOM 1582 C C . VAL A 1 198 ? 6.464 2.791 11.147 1.00 91.12 198 VAL A C 1
ATOM 1584 O O . VAL A 1 198 ? 5.346 3.138 10.758 1.00 91.12 198 VAL A O 1
ATOM 1587 N N . LEU A 1 199 ? 6.831 1.513 11.119 1.00 93.69 199 LEU A N 1
ATOM 1588 C CA . LEU A 1 199 ? 5.953 0.461 10.624 1.00 93.69 199 LEU A CA 1
ATOM 1589 C C . LEU A 1 199 ? 5.177 -0.222 11.758 1.00 93.69 199 LEU A C 1
ATOM 1591 O O . LEU A 1 199 ? 5.792 -0.696 12.716 1.00 93.69 199 LEU A O 1
ATOM 1595 N N . PRO A 1 200 ? 3.848 -0.383 11.626 1.00 93.56 200 PRO A N 1
ATOM 1596 C CA . PRO A 1 200 ? 3.068 -1.136 12.596 1.00 93.56 200 PRO A CA 1
ATOM 1597 C C . PRO A 1 200 ? 3.397 -2.634 12.555 1.00 93.56 200 PRO A C 1
ATOM 1599 O O . PRO A 1 200 ? 3.983 -3.155 11.605 1.00 93.56 200 PRO A O 1
ATOM 1602 N N . GLN A 1 201 ? 2.969 -3.356 13.592 1.00 91.94 201 GLN A N 1
ATOM 1603 C CA . GLN A 1 201 ? 3.244 -4.790 13.740 1.00 91.94 201 GLN A CA 1
ATOM 1604 C C . GLN A 1 201 ? 2.549 -5.664 12.690 1.00 91.94 201 GLN A C 1
ATOM 1606 O O . GLN A 1 201 ? 3.024 -6.760 12.402 1.00 91.94 201 GLN A O 1
ATOM 1611 N N . LYS A 1 202 ? 1.426 -5.214 12.126 1.00 95.12 202 LYS A N 1
ATOM 1612 C CA . LYS A 1 202 ? 0.690 -5.946 11.091 1.00 95.12 202 LYS A CA 1
ATOM 1613 C C . LYS A 1 202 ? 0.792 -5.225 9.757 1.00 95.12 202 LYS A C 1
ATOM 1615 O O . LYS A 1 202 ? 0.335 -4.090 9.630 1.00 95.12 202 LYS A O 1
ATOM 1620 N N . LEU A 1 203 ? 1.331 -5.907 8.756 1.00 96.81 203 LEU A N 1
ATOM 1621 C CA . LEU A 1 203 ? 1.434 -5.413 7.389 1.00 96.81 203 LEU A CA 1
ATOM 1622 C C . LEU A 1 203 ? 0.555 -6.281 6.485 1.00 96.81 203 LEU A C 1
ATOM 1624 O O . LEU A 1 203 ? 0.628 -7.508 6.528 1.00 96.81 203 LEU A O 1
ATOM 1628 N N . ILE A 1 204 ? -0.293 -5.657 5.677 1.00 96.75 204 ILE A N 1
ATOM 1629 C CA . ILE A 1 204 ? -1.200 -6.339 4.753 1.00 96.75 204 ILE A CA 1
ATOM 1630 C C . ILE A 1 204 ? -0.889 -5.832 3.350 1.00 96.75 204 ILE A C 1
ATOM 1632 O O . ILE A 1 204 ? -1.036 -4.648 3.065 1.00 96.75 204 ILE A O 1
ATOM 1636 N N . ILE A 1 205 ? -0.472 -6.729 2.465 1.00 96.00 205 ILE A N 1
ATOM 1637 C CA . ILE A 1 205 ? -0.117 -6.400 1.087 1.00 96.00 205 ILE A CA 1
ATOM 1638 C C . ILE A 1 205 ? -1.154 -7.029 0.172 1.00 96.00 205 ILE A C 1
ATOM 1640 O O . ILE A 1 205 ? -1.225 -8.250 0.045 1.00 96.00 205 ILE A O 1
ATOM 1644 N N . ASN A 1 206 ? -1.971 -6.192 -0.463 1.00 92.69 206 ASN A N 1
ATOM 1645 C CA . ASN A 1 206 ? -3.069 -6.630 -1.314 1.00 92.69 206 ASN A CA 1
ATOM 1646 C C . ASN A 1 206 ? -2.794 -6.359 -2.792 1.00 92.69 206 ASN A C 1
ATOM 1648 O O . ASN A 1 206 ? -2.891 -5.222 -3.249 1.00 92.69 206 ASN A O 1
ATOM 1652 N N . ARG A 1 207 ? -2.513 -7.423 -3.552 1.00 88.00 207 ARG A N 1
ATOM 1653 C CA . ARG A 1 207 ? -2.228 -7.388 -4.996 1.00 88.00 207 ARG A CA 1
ATOM 1654 C C . ARG A 1 207 ? -1.125 -6.379 -5.305 1.00 88.00 207 ARG A C 1
ATOM 1656 O O . ARG A 1 207 ? -1.301 -5.526 -6.159 1.00 88.00 207 ARG A O 1
ATOM 1663 N N . GLY A 1 208 ? -0.048 -6.410 -4.524 1.00 86.75 208 GLY A N 1
ATOM 1664 C CA . GLY A 1 208 ? 0.980 -5.375 -4.534 1.00 86.75 208 GLY A CA 1
ATOM 1665 C C . GLY A 1 208 ? 1.859 -5.384 -5.787 1.00 86.75 208 GLY A C 1
ATOM 1666 O O . GLY A 1 208 ? 2.144 -6.438 -6.350 1.00 86.75 208 GLY A O 1
ATOM 1667 N N . LEU A 1 209 ? 2.339 -4.201 -6.178 1.00 90.56 209 LEU A N 1
ATOM 1668 C CA . LEU A 1 209 ? 3.438 -4.045 -7.134 1.00 90.56 209 LEU A CA 1
ATOM 1669 C C . LEU A 1 209 ? 4.709 -4.724 -6.598 1.00 90.56 209 LEU A C 1
ATOM 1671 O O . LEU A 1 209 ? 5.228 -4.300 -5.565 1.00 90.56 209 LEU A O 1
ATOM 1675 N N . ALA A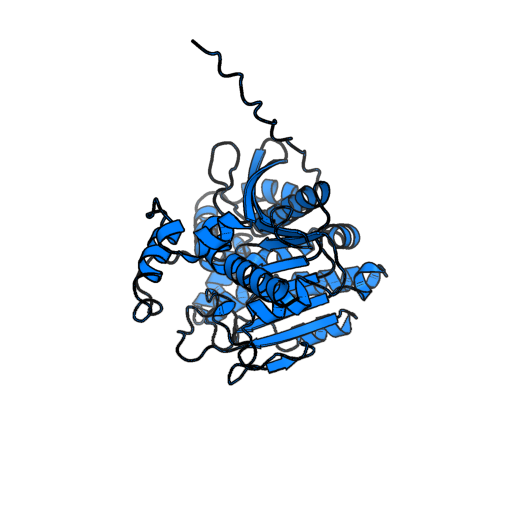 1 210 ? 5.210 -5.732 -7.314 1.00 93.12 210 ALA A N 1
ATOM 1676 C CA . ALA A 1 210 ? 6.453 -6.431 -6.987 1.00 93.12 210 ALA A CA 1
ATOM 1677 C C . ALA A 1 210 ? 7.695 -5.615 -7.392 1.00 93.12 210 ALA A C 1
ATOM 1679 O O . ALA A 1 210 ? 8.487 -5.220 -6.540 1.00 93.12 210 ALA A O 1
ATOM 1680 N N . SER A 1 211 ? 7.817 -5.293 -8.685 1.00 95.19 211 SER A N 1
ATOM 1681 C CA . SER A 1 211 ? 8.821 -4.369 -9.226 1.00 95.19 211 SER A CA 1
ATOM 1682 C C . SER A 1 211 ? 8.402 -3.812 -10.590 1.00 95.19 211 SER A C 1
ATOM 1684 O O . SER A 1 211 ? 7.539 -4.371 -11.279 1.00 95.19 211 SER A O 1
ATOM 1686 N N . ILE A 1 212 ? 9.028 -2.712 -11.014 1.00 93.25 212 ILE A N 1
ATOM 1687 C CA . ILE A 1 212 ? 8.782 -2.113 -12.336 1.00 93.25 212 ILE A CA 1
ATOM 1688 C C . ILE A 1 212 ? 9.291 -2.980 -13.467 1.00 93.25 212 ILE A C 1
ATOM 1690 O O . ILE A 1 212 ? 8.643 -3.071 -14.511 1.00 93.25 212 ILE A O 1
ATOM 1694 N N . GLU A 1 213 ? 10.416 -3.655 -13.257 1.00 95.12 213 GLU A N 1
ATOM 1695 C CA . GLU A 1 213 ? 10.926 -4.622 -14.214 1.00 95.12 213 GLU A CA 1
ATOM 1696 C C . GLU A 1 213 ? 9.865 -5.683 -14.523 1.00 95.12 213 GLU A C 1
ATOM 1698 O O . GLU A 1 213 ? 9.482 -5.855 -15.683 1.00 95.12 213 GLU A O 1
ATOM 1703 N N . LYS A 1 214 ? 9.325 -6.323 -13.481 1.00 94.69 214 LYS A N 1
ATOM 1704 C CA . LYS A 1 214 ? 8.313 -7.379 -13.589 1.00 94.69 214 LYS A CA 1
ATOM 1705 C C . LYS A 1 214 ? 7.042 -6.891 -14.279 1.00 94.69 214 LYS A C 1
ATOM 1707 O O . LYS A 1 214 ? 6.563 -7.527 -15.220 1.00 94.69 214 LYS A O 1
ATOM 1712 N N . VAL A 1 215 ? 6.540 -5.714 -13.899 1.00 89.88 215 VAL A N 1
ATOM 1713 C CA . VAL A 1 215 ? 5.376 -5.102 -14.562 1.00 89.88 215 VAL A CA 1
ATOM 1714 C C . VAL A 1 215 ? 5.664 -4.780 -16.028 1.00 89.88 215 VAL A C 1
ATOM 1716 O O . VAL A 1 215 ? 4.834 -5.061 -16.892 1.00 89.88 215 VAL A O 1
ATOM 1719 N N . SER A 1 216 ? 6.840 -4.240 -16.352 1.00 90.94 216 SER A N 1
ATOM 1720 C CA . SER A 1 216 ? 7.203 -3.925 -17.738 1.00 90.94 216 SER A CA 1
ATOM 1721 C C . SER A 1 216 ? 7.273 -5.181 -18.614 1.00 90.94 216 SER A C 1
ATOM 1723 O O . SER A 1 216 ? 6.761 -5.168 -19.733 1.00 90.94 216 SER A O 1
ATOM 1725 N N . GLN A 1 217 ? 7.842 -6.275 -18.095 1.00 92.62 217 GLN A N 1
ATOM 1726 C CA . GLN A 1 217 ? 7.927 -7.571 -18.771 1.00 92.62 217 GLN A CA 1
ATOM 1727 C C . GLN A 1 217 ? 6.547 -8.204 -18.961 1.00 92.62 217 GLN A C 1
ATOM 1729 O O . GLN A 1 217 ? 6.281 -8.804 -20.002 1.00 92.62 217 GLN A O 1
ATOM 1734 N N . MET A 1 218 ? 5.663 -8.046 -17.975 1.00 89.12 218 MET A N 1
ATOM 1735 C CA . MET A 1 218 ? 4.299 -8.560 -18.035 1.00 89.12 218 MET A CA 1
ATOM 1736 C C . MET A 1 218 ? 3.429 -7.789 -19.041 1.00 89.12 218 MET A C 1
ATOM 1738 O O . MET A 1 218 ? 2.610 -8.379 -19.748 1.00 89.12 218 MET A O 1
ATOM 1742 N N . LEU A 1 219 ? 3.597 -6.466 -19.131 1.00 85.00 219 LEU A N 1
ATOM 1743 C CA . LEU A 1 219 ? 2.754 -5.611 -19.971 1.00 85.00 219 LEU A CA 1
ATOM 1744 C C . LEU A 1 219 ? 3.245 -5.472 -21.416 1.00 85.00 219 LEU A C 1
ATOM 1746 O O . LEU A 1 219 ? 2.425 -5.220 -22.304 1.00 85.00 219 LEU A O 1
ATOM 1750 N N . PHE A 1 220 ? 4.549 -5.619 -21.668 1.00 87.69 220 PHE A N 1
ATOM 1751 C CA . PHE A 1 220 ? 5.149 -5.345 -22.973 1.00 87.69 220 PHE A CA 1
ATOM 1752 C C . PHE A 1 220 ? 6.076 -6.479 -23.434 1.00 87.69 220 PHE A C 1
ATOM 1754 O O . PHE A 1 220 ? 6.842 -7.025 -22.643 1.00 87.69 220 PHE A O 1
ATOM 1761 N N . PRO A 1 221 ? 6.072 -6.830 -24.733 1.00 91.25 221 PRO A N 1
ATOM 1762 C CA . PRO A 1 221 ? 6.990 -7.832 -25.259 1.00 91.25 221 PRO A CA 1
ATOM 1763 C C . PRO A 1 221 ? 8.423 -7.290 -25.357 1.00 91.25 221 PRO A C 1
ATOM 1765 O O . PRO A 1 221 ? 8.648 -6.087 -25.510 1.00 91.25 221 PRO A O 1
ATOM 1768 N N . TYR A 1 222 ? 9.404 -8.192 -25.366 1.00 91.75 222 TYR A N 1
ATOM 1769 C CA . TYR A 1 222 ? 10.779 -7.852 -25.737 1.00 91.75 222 TYR A CA 1
ATOM 1770 C C . TYR A 1 222 ? 10.840 -7.349 -27.197 1.00 91.75 222 TYR A C 1
ATOM 1772 O O . TYR A 1 222 ? 10.165 -7.922 -28.059 1.00 91.75 222 TYR A O 1
ATOM 1780 N N . PRO A 1 223 ? 11.644 -6.314 -27.517 1.00 94.56 223 PRO A N 1
ATOM 1781 C CA . PRO A 1 223 ? 12.579 -5.587 -26.643 1.00 94.56 223 PRO A CA 1
ATOM 1782 C C . PRO A 1 223 ? 11.977 -4.375 -25.917 1.00 94.56 223 PRO A C 1
ATOM 1784 O O . PRO A 1 223 ? 12.692 -3.677 -25.197 1.00 94.56 223 PRO A O 1
ATOM 1787 N N . LEU A 1 224 ? 10.685 -4.095 -26.111 1.00 91.94 224 LEU A N 1
ATOM 1788 C CA . LEU A 1 224 ? 10.041 -2.897 -25.576 1.00 91.94 224 LEU A CA 1
ATOM 1789 C C . LEU A 1 224 ? 10.036 -2.880 -24.043 1.00 91.94 224 LEU A C 1
ATOM 1791 O O . LEU A 1 224 ? 10.321 -1.836 -23.467 1.00 91.94 224 LEU A O 1
ATOM 1795 N N . SER A 1 225 ? 9.778 -4.014 -23.387 1.00 92.44 225 SER A N 1
ATOM 1796 C CA . SER A 1 225 ? 9.845 -4.112 -21.920 1.00 92.44 225 SER A CA 1
ATOM 1797 C C . SER A 1 225 ? 11.209 -3.703 -21.366 1.00 92.44 225 SER A C 1
ATOM 1799 O O . SER A 1 225 ? 11.280 -2.829 -20.507 1.00 92.44 225 SER A O 1
ATOM 1801 N N . SER A 1 226 ? 12.300 -4.246 -21.913 1.00 94.19 226 SER A N 1
ATOM 1802 C CA . SER A 1 226 ? 13.664 -3.896 -21.498 1.00 94.19 226 SER A CA 1
ATOM 1803 C C . SER A 1 226 ? 13.987 -2.419 -21.729 1.00 94.19 226 SER A C 1
ATOM 1805 O O . SER A 1 226 ? 14.607 -1.787 -20.878 1.00 94.19 226 SER A O 1
ATOM 1807 N N . ALA A 1 227 ? 13.551 -1.849 -22.858 1.00 93.75 227 ALA A N 1
ATOM 1808 C CA . ALA A 1 227 ? 13.745 -0.429 -23.138 1.00 93.75 227 ALA A CA 1
ATOM 1809 C C . ALA A 1 227 ? 12.975 0.460 -22.147 1.00 93.75 227 ALA A C 1
ATOM 1811 O O . ALA A 1 227 ? 13.528 1.436 -21.650 1.00 93.75 227 ALA A O 1
ATOM 1812 N N . LEU A 1 228 ? 11.722 0.116 -21.831 1.00 91.94 228 LEU A N 1
ATOM 1813 C CA . LEU A 1 228 ? 10.911 0.858 -20.865 1.00 91.94 228 LEU A CA 1
ATOM 1814 C C . LEU A 1 228 ? 11.474 0.760 -19.445 1.00 91.94 228 LEU A C 1
ATOM 1816 O O . LEU A 1 228 ? 11.518 1.774 -18.755 1.00 91.94 228 LEU A O 1
ATOM 1820 N N . HIS A 1 229 ? 11.942 -0.419 -19.030 1.00 93.44 229 HIS A N 1
ATOM 1821 C CA . HIS A 1 229 ? 12.609 -0.586 -17.740 1.00 93.44 229 HIS A CA 1
ATOM 1822 C C . HIS A 1 229 ? 13.895 0.250 -17.663 1.00 93.44 229 HIS A C 1
ATOM 1824 O O . HIS A 1 229 ? 14.087 0.995 -16.708 1.00 93.44 229 HIS A O 1
ATOM 1830 N N . TYR A 1 230 ? 14.735 0.213 -18.702 1.00 93.31 230 TYR A N 1
ATOM 1831 C CA . TYR A 1 230 ? 15.948 1.032 -18.756 1.00 93.31 230 TYR A CA 1
ATOM 1832 C C . TYR A 1 230 ? 15.650 2.537 -18.692 1.00 93.31 230 TYR A C 1
ATOM 1834 O O . TYR A 1 230 ? 16.364 3.285 -18.028 1.00 93.31 230 TYR A O 1
ATOM 1842 N N . LEU A 1 231 ? 14.582 2.991 -19.355 1.00 91.94 231 LEU A N 1
ATOM 1843 C CA . LEU A 1 231 ? 14.142 4.380 -19.243 1.00 91.94 231 LEU A CA 1
ATOM 1844 C C . LEU A 1 231 ? 13.646 4.705 -17.831 1.00 91.94 231 LEU A C 1
ATOM 1846 O O . LEU A 1 231 ? 13.983 5.773 -17.334 1.00 91.94 231 LEU A O 1
ATOM 1850 N N . ALA A 1 232 ? 12.906 3.799 -17.181 1.00 91.38 232 ALA A N 1
ATOM 1851 C CA . ALA A 1 232 ? 12.461 3.986 -15.801 1.00 91.38 232 ALA A CA 1
ATOM 1852 C C . ALA A 1 232 ? 13.662 4.170 -14.863 1.00 91.38 232 ALA A C 1
ATOM 1854 O O . ALA A 1 232 ? 13.689 5.147 -14.116 1.00 91.38 232 ALA A O 1
ATOM 1855 N N . TRP A 1 233 ? 14.690 3.328 -15.011 1.00 91.75 233 TRP A N 1
ATOM 1856 C CA . TRP A 1 233 ? 15.966 3.437 -14.297 1.00 91.75 233 TRP A CA 1
ATOM 1857 C C . TRP A 1 233 ? 16.666 4.780 -14.535 1.00 91.75 233 TRP A C 1
ATOM 1859 O O . TRP A 1 233 ? 17.026 5.475 -13.588 1.00 91.75 233 TRP A O 1
ATOM 1869 N N . LEU A 1 234 ? 16.787 5.219 -15.794 1.00 88.81 234 LEU A N 1
ATOM 1870 C CA . LEU A 1 234 ? 17.369 6.530 -16.122 1.00 88.81 234 LEU A CA 1
ATOM 1871 C C . LEU A 1 234 ? 16.601 7.711 -15.510 1.00 88.81 234 LEU A C 1
ATOM 1873 O O . LEU A 1 234 ? 17.166 8.791 -15.344 1.00 88.81 234 LEU A O 1
ATOM 1877 N N . THR A 1 235 ? 15.313 7.523 -15.231 1.00 87.81 235 THR A N 1
ATOM 1878 C CA . THR A 1 235 ? 14.430 8.540 -14.653 1.00 87.81 235 THR A CA 1
ATOM 1879 C C . THR A 1 235 ? 14.184 8.358 -13.156 1.00 87.81 235 THR A C 1
ATOM 1881 O O . THR A 1 235 ? 13.335 9.060 -12.621 1.00 87.81 235 THR A O 1
ATOM 1884 N N . TYR A 1 236 ? 14.913 7.461 -12.476 1.00 88.69 236 TYR A N 1
ATOM 1885 C CA . TYR A 1 236 ? 14.757 7.176 -11.039 1.00 88.69 236 TYR A CA 1
ATOM 1886 C C . TYR A 1 236 ? 13.348 6.692 -10.653 1.00 88.69 236 TYR A C 1
ATOM 1888 O O . TYR A 1 236 ? 12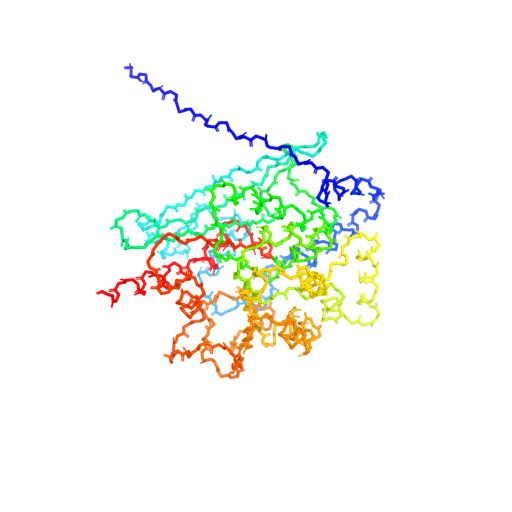.798 7.058 -9.613 1.00 88.69 236 TYR A O 1
ATOM 1896 N N . LEU A 1 237 ? 12.738 5.899 -11.530 1.00 89.38 237 LEU A N 1
ATOM 1897 C CA . LEU A 1 237 ? 11.399 5.322 -11.393 1.00 89.38 237 LEU A CA 1
ATOM 1898 C C . LEU A 1 237 ? 11.439 3.790 -11.481 1.00 89.38 237 LEU A C 1
ATOM 1900 O O . LEU A 1 237 ? 10.446 3.164 -11.830 1.00 89.38 237 LEU A O 1
ATOM 1904 N N . ASP A 1 238 ? 12.589 3.175 -11.228 1.00 92.19 238 ASP A N 1
ATOM 1905 C CA . ASP A 1 238 ? 12.822 1.731 -11.209 1.00 92.19 238 ASP A CA 1
ATOM 1906 C C . ASP A 1 238 ? 12.596 1.138 -9.813 1.00 92.19 238 ASP A C 1
ATOM 1908 O O . ASP A 1 238 ? 13.476 0.536 -9.211 1.00 92.19 238 ASP A O 1
ATOM 1912 N N . GLY A 1 239 ? 11.391 1.307 -9.276 1.00 93.25 239 GLY A N 1
ATOM 1913 C CA . GLY A 1 239 ? 11.069 0.773 -7.954 1.00 93.25 239 GLY A CA 1
ATOM 1914 C C . GLY A 1 239 ? 11.062 -0.757 -7.908 1.00 93.25 239 GLY A C 1
ATOM 1915 O O . GLY A 1 239 ? 10.511 -1.422 -8.799 1.00 93.25 239 GLY A O 1
ATOM 1916 N N . ASN A 1 240 ? 11.586 -1.302 -6.812 1.00 96.25 240 ASN A N 1
ATOM 1917 C CA . ASN A 1 240 ? 11.564 -2.721 -6.474 1.00 96.25 240 ASN A CA 1
ATOM 1918 C C . ASN A 1 240 ? 11.070 -2.964 -5.027 1.00 96.25 240 ASN A C 1
ATOM 1920 O O . ASN A 1 240 ? 11.835 -3.430 -4.178 1.00 96.25 240 ASN A O 1
ATOM 1924 N N . PRO A 1 241 ? 9.781 -2.675 -4.733 1.00 96.25 241 PRO A N 1
ATOM 1925 C CA . PRO A 1 241 ? 9.194 -2.864 -3.403 1.00 96.25 241 PRO A CA 1
ATOM 1926 C C . PRO A 1 241 ? 9.454 -4.230 -2.765 1.00 96.25 241 PRO A C 1
ATOM 1928 O O . PRO A 1 241 ? 9.674 -4.320 -1.559 1.00 96.25 241 PRO A O 1
ATOM 1931 N N . GLU A 1 242 ? 9.414 -5.295 -3.566 1.00 96.56 242 GLU A N 1
ATOM 1932 C CA . GLU A 1 242 ? 9.636 -6.662 -3.104 1.00 96.56 242 GLU A CA 1
ATOM 1933 C C . GLU A 1 242 ? 11.038 -6.849 -2.511 1.00 96.56 242 GLU A C 1
ATOM 1935 O O . GLU A 1 242 ? 11.173 -7.276 -1.358 1.00 96.56 242 GLU A O 1
ATOM 1940 N N . GLN A 1 243 ? 12.071 -6.487 -3.278 1.00 96.94 243 GLN A N 1
ATOM 1941 C CA . GLN A 1 243 ? 13.462 -6.623 -2.854 1.00 96.94 243 GLN A CA 1
ATOM 1942 C C . GLN A 1 243 ? 13.778 -5.712 -1.668 1.00 96.94 243 GLN A C 1
ATOM 1944 O O . GLN A 1 243 ? 14.481 -6.133 -0.745 1.00 96.94 243 GLN A O 1
ATOM 1949 N N . GLU A 1 244 ? 13.267 -4.479 -1.667 1.00 96.62 244 GLU A N 1
ATOM 1950 C CA . GLU A 1 244 ? 13.563 -3.523 -0.597 1.00 96.62 244 GLU A CA 1
ATOM 1951 C C . GLU A 1 244 ? 12.908 -3.916 0.725 1.00 96.62 244 GLU A C 1
ATOM 1953 O O . GLU A 1 244 ? 13.526 -3.793 1.786 1.00 96.62 244 GLU A O 1
ATOM 1958 N N . MET A 1 245 ? 11.708 -4.498 0.675 1.00 96.25 245 MET A N 1
ATOM 1959 C CA . MET A 1 245 ? 11.065 -5.067 1.855 1.00 96.25 245 MET A CA 1
ATOM 1960 C C . MET A 1 245 ? 11.852 -6.258 2.415 1.00 96.25 245 MET A C 1
ATOM 1962 O O . MET A 1 245 ? 12.085 -6.313 3.624 1.00 96.25 245 MET A O 1
ATOM 1966 N N . LEU A 1 246 ? 12.299 -7.187 1.560 1.00 96.69 246 LEU A N 1
ATOM 1967 C CA . LEU A 1 246 ? 13.118 -8.325 1.991 1.00 96.69 246 LEU A CA 1
ATOM 1968 C C . LEU A 1 246 ? 14.432 -7.849 2.628 1.00 96.69 246 LEU A C 1
ATOM 1970 O O . LEU A 1 246 ? 14.739 -8.206 3.765 1.00 96.69 246 LEU A O 1
ATOM 1974 N N . SER A 1 247 ? 15.148 -6.964 1.933 1.00 96.31 247 SER A N 1
ATOM 1975 C CA . SER A 1 247 ? 16.429 -6.413 2.386 1.00 96.31 247 SER A CA 1
ATOM 1976 C C . SER A 1 247 ? 16.282 -5.649 3.704 1.00 96.31 247 SER A C 1
ATOM 1978 O O . SER A 1 247 ? 17.145 -5.728 4.578 1.00 96.31 247 SER A O 1
ATOM 1980 N N . PHE A 1 248 ? 15.182 -4.913 3.887 1.00 95.31 248 PHE A N 1
ATOM 1981 C CA . PHE A 1 248 ? 14.886 -4.238 5.147 1.00 95.31 248 PHE A CA 1
ATOM 1982 C C . PHE A 1 248 ? 14.706 -5.230 6.300 1.00 95.31 248 PHE A C 1
ATOM 1984 O O . PHE A 1 248 ? 15.307 -5.047 7.360 1.00 95.31 248 PHE A O 1
ATOM 1991 N N . PHE A 1 249 ? 13.929 -6.299 6.108 1.00 95.06 249 PHE A N 1
ATOM 1992 C CA . PHE A 1 249 ? 13.718 -7.289 7.164 1.00 95.06 249 PHE A CA 1
ATOM 1993 C C . PHE A 1 249 ? 14.959 -8.120 7.473 1.00 95.06 249 PHE A C 1
ATOM 1995 O O . PHE A 1 249 ? 15.163 -8.477 8.631 1.00 95.06 249 PHE A O 1
ATOM 2002 N N . GLU A 1 250 ? 15.833 -8.359 6.498 1.00 94.44 250 GLU A N 1
ATOM 2003 C CA . GLU A 1 250 ? 17.154 -8.942 6.741 1.00 94.44 250 GLU A CA 1
ATOM 2004 C C . GLU A 1 250 ? 18.009 -8.045 7.641 1.00 94.44 250 GLU A C 1
ATOM 2006 O O . GLU A 1 250 ? 18.610 -8.527 8.605 1.00 94.44 250 GLU A O 1
ATOM 2011 N N . ARG A 1 251 ? 18.032 -6.729 7.375 1.00 93.38 251 ARG A N 1
ATOM 2012 C CA . ARG A 1 251 ? 18.718 -5.753 8.240 1.00 93.38 251 ARG A CA 1
ATOM 2013 C C . ARG A 1 251 ? 18.095 -5.711 9.634 1.00 93.38 251 ARG A C 1
ATOM 2015 O O . ARG A 1 251 ? 18.820 -5.685 10.624 1.00 93.38 251 ARG A O 1
ATOM 2022 N N . LEU A 1 252 ? 16.766 -5.738 9.728 1.00 91.88 252 LEU A N 1
ATOM 2023 C CA . LEU A 1 252 ? 16.052 -5.697 11.004 1.00 91.88 252 LEU A CA 1
ATOM 2024 C C . LEU A 1 252 ? 16.253 -6.978 11.833 1.00 91.88 252 LEU A C 1
ATOM 2026 O O . LEU A 1 252 ? 16.415 -6.902 13.048 1.00 91.88 252 LEU A O 1
ATOM 2030 N N . ALA A 1 253 ? 16.343 -8.151 11.203 1.00 91.12 253 ALA A N 1
ATOM 2031 C CA . ALA A 1 253 ? 16.647 -9.405 11.896 1.00 91.12 253 ALA A CA 1
ATOM 2032 C C . ALA A 1 253 ? 18.010 -9.357 12.620 1.00 91.12 253 ALA A C 1
ATOM 2034 O O . ALA A 1 253 ? 18.174 -9.919 13.710 1.00 91.12 253 ALA A O 1
ATOM 2035 N N . GLN A 1 254 ? 18.982 -8.639 12.044 1.00 90.94 254 GLN A N 1
ATOM 2036 C CA . GLN A 1 254 ? 20.330 -8.478 12.600 1.00 90.94 254 GLN A CA 1
ATOM 2037 C C . GLN A 1 254 ? 20.374 -7.570 13.838 1.00 90.94 254 GLN A C 1
ATOM 2039 O O . GLN A 1 254 ? 21.320 -7.662 14.617 1.00 90.94 254 GLN A O 1
ATOM 2044 N N . THR A 1 255 ? 19.369 -6.714 14.056 1.00 86.81 255 THR A N 1
ATOM 2045 C CA . THR A 1 255 ? 19.333 -5.803 15.216 1.00 86.81 255 THR A CA 1
ATOM 2046 C C . THR A 1 255 ? 18.747 -6.455 16.471 1.00 86.81 255 THR A C 1
ATOM 2048 O O . THR A 1 255 ? 18.793 -5.857 17.544 1.00 86.81 255 THR A O 1
ATOM 2051 N N . HIS A 1 256 ? 18.207 -7.677 16.354 1.00 78.94 256 HIS A N 1
ATOM 2052 C CA . HIS A 1 256 ? 17.535 -8.417 17.430 1.00 78.94 256 HIS A CA 1
ATOM 2053 C C . HIS A 1 256 ? 16.367 -7.653 18.081 1.00 78.94 256 HIS A C 1
ATOM 2055 O O . HIS A 1 256 ? 16.101 -7.812 19.276 1.00 78.94 256 HIS A O 1
ATOM 2061 N N . SER A 1 257 ? 15.654 -6.833 17.303 1.00 78.38 257 SER A N 1
ATOM 2062 C CA . SER A 1 257 ? 14.513 -6.074 17.813 1.00 78.38 257 SER A CA 1
ATOM 2063 C C . SER A 1 257 ? 13.367 -7.002 18.275 1.00 78.38 257 SER A C 1
ATOM 2065 O O . SER A 1 257 ? 12.952 -7.880 17.518 1.00 78.38 257 SER A O 1
ATOM 2067 N N . PRO A 1 258 ? 12.803 -6.850 19.489 1.00 74.00 258 PRO A N 1
ATOM 2068 C CA . PRO A 1 258 ? 11.689 -7.690 19.962 1.00 74.00 258 PRO A CA 1
ATOM 2069 C C . PRO A 1 258 ? 10.398 -7.550 19.135 1.00 74.00 258 PRO A C 1
ATOM 2071 O O . PRO A 1 258 ? 9.602 -8.483 19.030 1.00 74.00 258 PRO A O 1
ATOM 2074 N N . SER A 1 259 ? 10.188 -6.377 18.545 1.00 76.50 259 SER A N 1
ATOM 2075 C CA . SER A 1 259 ? 9.107 -6.051 17.601 1.00 76.50 259 SER A CA 1
ATOM 2076 C C . SER A 1 259 ? 9.221 -6.814 16.281 1.00 76.50 259 SER A C 1
ATOM 2078 O O . SER A 1 259 ? 8.216 -7.025 15.613 1.00 76.50 259 SER A O 1
ATOM 2080 N N . PHE A 1 260 ? 10.419 -7.258 15.897 1.00 83.19 260 PHE A N 1
ATOM 2081 C CA . PHE A 1 260 ? 10.623 -8.022 14.672 1.00 83.19 260 PHE A CA 1
ATOM 2082 C C . PHE A 1 260 ? 9.988 -9.417 14.768 1.00 83.19 260 PHE A C 1
ATOM 2084 O O . PHE A 1 260 ? 9.254 -9.820 13.872 1.00 83.19 260 PHE A O 1
ATOM 2091 N N . GLN A 1 261 ? 10.182 -10.120 15.891 1.00 78.00 261 GLN A N 1
ATOM 2092 C CA . GLN A 1 261 ? 9.673 -11.489 16.087 1.00 78.00 261 GLN A CA 1
ATOM 2093 C C . GLN A 1 261 ? 8.142 -11.582 16.168 1.00 78.00 261 GLN A C 1
ATOM 2095 O O . GLN A 1 261 ? 7.578 -12.657 15.989 1.00 78.00 261 GLN A O 1
ATOM 2100 N N . ASN A 1 262 ? 7.465 -10.470 16.459 1.00 85.25 262 ASN A N 1
ATOM 2101 C CA . ASN A 1 262 ? 6.006 -10.419 16.575 1.00 85.25 262 ASN A CA 1
ATOM 2102 C C . ASN A 1 262 ? 5.327 -9.842 15.328 1.00 85.25 262 ASN A C 1
ATOM 2104 O O . ASN A 1 262 ? 4.096 -9.733 15.290 1.00 85.25 262 ASN A O 1
ATOM 2108 N N . ARG A 1 263 ? 6.115 -9.473 14.314 1.00 92.19 263 ARG A N 1
ATOM 2109 C CA . ARG A 1 263 ? 5.613 -8.809 13.123 1.00 92.19 263 ARG A CA 1
ATOM 2110 C C . ARG A 1 263 ? 4.920 -9.808 12.204 1.00 92.19 263 ARG A C 1
ATOM 2112 O O . ARG A 1 263 ? 5.452 -10.874 11.889 1.00 92.19 263 ARG A O 1
ATOM 2119 N N . LYS A 1 264 ? 3.724 -9.424 11.763 1.00 94.38 264 LYS A N 1
ATOM 2120 C CA . LYS A 1 264 ? 2.845 -10.223 10.912 1.00 94.38 264 LYS A CA 1
ATOM 2121 C C . LYS A 1 264 ? 2.751 -9.610 9.532 1.00 94.38 264 LYS A C 1
ATOM 2123 O O . LYS A 1 264 ? 2.517 -8.407 9.407 1.00 94.38 264 LYS A O 1
ATOM 2128 N N . ILE A 1 265 ? 2.871 -10.440 8.506 1.00 95.94 265 ILE A N 1
ATOM 2129 C CA . ILE A 1 265 ? 2.710 -10.032 7.112 1.00 95.94 265 ILE A CA 1
ATOM 2130 C C . ILE A 1 265 ? 1.629 -10.901 6.481 1.00 95.94 265 ILE A C 1
ATOM 2132 O O . ILE A 1 265 ? 1.736 -12.122 6.460 1.00 95.94 265 ILE A O 1
ATOM 2136 N N . THR A 1 266 ? 0.592 -10.273 5.940 1.00 96.06 266 THR A N 1
ATOM 2137 C CA . THR A 1 266 ? -0.450 -10.953 5.167 1.00 96.06 266 THR A CA 1
ATOM 2138 C C . THR A 1 266 ? -0.320 -10.564 3.702 1.00 96.06 266 THR A C 1
ATOM 2140 O O . THR A 1 266 ? -0.580 -9.420 3.337 1.00 96.06 266 THR A O 1
ATOM 2143 N N . LEU A 1 267 ? 0.074 -11.519 2.863 1.00 95.75 267 LEU A N 1
ATOM 2144 C CA . LEU A 1 267 ? 0.174 -11.371 1.414 1.00 95.75 267 LEU A CA 1
ATOM 2145 C C . LEU A 1 267 ? -1.114 -11.877 0.761 1.00 95.75 267 LEU A C 1
ATOM 2147 O O . LEU A 1 267 ? -1.495 -13.036 0.936 1.00 95.75 267 LEU A O 1
ATOM 2151 N N . ILE A 1 268 ? -1.781 -11.014 0.002 1.00 93.88 268 ILE A N 1
ATOM 2152 C CA . ILE A 1 268 ? -2.995 -11.327 -0.754 1.00 93.88 268 ILE A CA 1
ATOM 2153 C C . ILE A 1 268 ? -2.673 -11.145 -2.234 1.00 93.88 268 ILE A C 1
ATOM 2155 O O . ILE A 1 268 ? -2.372 -10.043 -2.685 1.00 93.88 268 ILE A O 1
ATOM 2159 N N . GLU A 1 269 ? -2.770 -12.217 -3.004 1.00 92.50 269 GLU A N 1
ATOM 2160 C CA . GLU A 1 269 ? -2.474 -12.255 -4.433 1.00 92.50 269 GLU A CA 1
ATOM 2161 C C . GLU A 1 269 ? -3.732 -12.607 -5.232 1.00 92.50 269 GLU A C 1
ATOM 2163 O O . GLU A 1 269 ? -4.635 -13.287 -4.738 1.00 92.50 269 GLU A O 1
ATOM 2168 N N . MET A 1 270 ? -3.776 -12.192 -6.499 1.00 88.50 270 MET A N 1
ATOM 2169 C CA . MET A 1 270 ? -4.814 -12.606 -7.443 1.00 88.50 270 MET A CA 1
ATOM 2170 C C . MET A 1 270 ? -4.205 -13.381 -8.598 1.00 88.50 270 MET A C 1
ATOM 2172 O O . MET A 1 270 ? -3.319 -12.897 -9.297 1.00 88.50 270 MET A O 1
ATOM 2176 N N . THR A 1 271 ? -4.730 -14.574 -8.846 1.00 86.81 271 THR A N 1
ATOM 2177 C CA . THR A 1 271 ? -4.405 -15.323 -10.060 1.00 86.81 271 THR A CA 1
ATOM 2178 C C . THR A 1 271 ? -5.032 -14.618 -11.258 1.00 86.81 271 THR A C 1
ATOM 2180 O O . THR A 1 271 ? -6.163 -14.145 -11.172 1.00 86.81 271 THR A O 1
ATOM 2183 N N . TYR A 1 272 ? -4.316 -14.589 -12.384 1.00 83.88 272 TYR A N 1
ATOM 2184 C CA . TYR A 1 272 ? -4.736 -13.932 -13.628 1.00 83.88 272 TYR A CA 1
ATOM 2185 C C . TYR A 1 272 ? -4.892 -12.413 -13.537 1.00 83.88 272 TYR A C 1
ATOM 2187 O O . TYR A 1 272 ? -5.434 -11.803 -14.457 1.00 83.88 272 TYR A O 1
ATOM 2195 N N . ASP A 1 273 ? -4.379 -11.781 -12.484 1.00 85.38 273 ASP A N 1
ATOM 2196 C CA . ASP A 1 273 ? -4.189 -10.340 -12.500 1.00 85.38 273 ASP A CA 1
ATOM 2197 C C . ASP A 1 273 ? -3.205 -9.959 -13.609 1.00 85.38 273 ASP A C 1
ATOM 2199 O O . ASP A 1 273 ? -2.075 -10.452 -13.655 1.00 85.38 273 ASP A O 1
ATOM 2203 N N . ARG A 1 274 ? -3.627 -9.086 -14.525 1.00 83.69 274 ARG A N 1
ATOM 2204 C CA . ARG A 1 274 ? -2.783 -8.669 -15.650 1.00 83.69 274 ARG A CA 1
ATOM 2205 C C . ARG A 1 274 ? -1.485 -7.986 -15.209 1.00 83.69 274 ARG A C 1
ATOM 2207 O O . ARG A 1 274 ? -0.527 -8.013 -15.974 1.00 83.69 274 ARG A O 1
ATOM 2214 N N . TYR A 1 275 ? -1.464 -7.359 -14.037 1.00 83.88 275 TYR A N 1
ATOM 2215 C CA . TYR A 1 275 ? -0.345 -6.544 -13.570 1.00 83.88 275 TYR A CA 1
ATOM 2216 C C . TYR A 1 275 ? 0.480 -7.268 -12.513 1.00 83.88 275 TYR A C 1
ATOM 2218 O O . TYR A 1 275 ? 1.703 -7.243 -12.592 1.00 83.88 275 TYR A O 1
ATOM 2226 N N . PHE A 1 276 ? -0.184 -7.928 -11.562 1.00 88.75 276 PHE A N 1
ATOM 2227 C CA . PHE A 1 276 ? 0.453 -8.437 -10.338 1.00 88.75 276 PHE A CA 1
ATOM 2228 C C . PHE A 1 276 ? 0.368 -9.960 -10.200 1.00 88.75 276 PHE A C 1
ATOM 2230 O O . PHE A 1 276 ? 0.322 -10.495 -9.094 1.00 88.75 276 PHE A O 1
ATOM 2237 N N . SER A 1 277 ? 0.313 -10.678 -11.326 1.00 90.06 277 SER A N 1
ATOM 2238 C CA . SER A 1 277 ? 0.363 -12.142 -11.348 1.00 90.06 277 SER A CA 1
ATOM 2239 C C . SER A 1 277 ? 1.345 -12.670 -12.390 1.00 90.06 277 SER A C 1
ATOM 2241 O O . SER A 1 277 ? 1.750 -11.956 -13.312 1.00 90.06 277 SER A O 1
ATOM 2243 N N . GLY A 1 278 ? 1.738 -13.939 -12.244 1.00 90.81 278 GLY A N 1
ATOM 2244 C CA . GLY A 1 278 ? 2.743 -14.553 -13.109 1.00 90.81 278 GLY A CA 1
ATOM 2245 C C . GLY A 1 278 ? 4.066 -13.797 -13.011 1.00 90.81 278 GLY A C 1
ATOM 2246 O O . GLY A 1 278 ? 4.573 -13.601 -11.915 1.00 90.81 278 GLY A O 1
ATOM 2247 N N . VAL A 1 279 ? 4.588 -13.336 -14.151 1.00 92.38 279 VAL A N 1
ATOM 2248 C CA . VAL A 1 279 ? 5.831 -12.544 -14.213 1.00 92.38 279 VAL A CA 1
ATOM 2249 C C . VAL A 1 279 ? 5.717 -11.229 -13.436 1.00 92.38 279 VAL A C 1
ATOM 2251 O O . VAL A 1 279 ? 6.707 -10.775 -12.881 1.00 92.38 279 VAL A O 1
ATOM 2254 N N . GLY A 1 280 ? 4.524 -10.627 -13.386 1.00 90.50 280 GLY A N 1
ATOM 2255 C CA . GLY A 1 280 ? 4.283 -9.358 -12.695 1.00 90.50 280 GLY A CA 1
ATOM 2256 C C . GLY A 1 280 ? 4.094 -9.472 -11.177 1.00 90.50 280 GLY A C 1
ATOM 2257 O O . GLY A 1 280 ? 4.057 -8.451 -10.493 1.00 90.50 280 GLY A O 1
ATOM 2258 N N . GLY A 1 281 ? 3.923 -10.691 -10.654 1.00 92.69 281 GLY A N 1
ATOM 2259 C CA . GLY A 1 281 ? 3.715 -10.945 -9.227 1.00 92.69 281 GLY A CA 1
ATOM 2260 C C . GLY A 1 281 ? 5.019 -11.059 -8.436 1.00 92.69 281 GLY A C 1
ATOM 2261 O O . GLY A 1 281 ? 6.111 -10.912 -8.984 1.00 92.69 281 GLY A O 1
ATOM 2262 N N . PHE A 1 282 ? 4.894 -11.348 -7.141 1.00 95.00 282 PHE A N 1
ATOM 2263 C CA . PHE A 1 282 ? 6.040 -11.680 -6.294 1.00 95.00 282 PHE A CA 1
ATOM 2264 C C . PHE A 1 282 ? 6.742 -12.954 -6.780 1.00 95.00 282 PHE A C 1
ATOM 2266 O O . PHE A 1 282 ? 6.120 -13.830 -7.394 1.00 95.00 282 PHE A O 1
ATOM 2273 N N . ASP A 1 283 ? 8.036 -13.065 -6.491 1.00 95.19 283 ASP A N 1
ATOM 2274 C CA . ASP A 1 283 ? 8.796 -14.282 -6.737 1.00 95.19 283 ASP A CA 1
ATOM 2275 C C . ASP A 1 283 ? 8.200 -15.462 -5.973 1.00 95.19 283 ASP A C 1
ATOM 2277 O O . ASP A 1 283 ? 7.612 -15.339 -4.894 1.00 95.19 283 ASP A O 1
ATOM 2281 N N . ALA A 1 284 ? 8.332 -16.646 -6.570 1.00 91.44 284 ALA A N 1
ATOM 2282 C CA . ALA A 1 284 ? 7.682 -17.852 -6.072 1.00 91.44 284 ALA A CA 1
ATOM 2283 C C . ALA A 1 284 ? 8.098 -18.210 -4.633 1.00 91.44 284 ALA A C 1
ATOM 2285 O O . ALA A 1 284 ? 7.309 -18.819 -3.907 1.00 91.44 284 ALA A O 1
ATOM 2286 N N . ASP A 1 285 ? 9.312 -17.833 -4.234 1.00 93.62 285 ASP A N 1
ATOM 2287 C CA . ASP A 1 285 ? 9.908 -18.051 -2.920 1.00 93.62 285 ASP A CA 1
ATOM 2288 C C . ASP A 1 285 ? 9.842 -16.827 -1.994 1.00 93.62 285 ASP A C 1
ATOM 2290 O O . ASP A 1 285 ? 10.222 -16.953 -0.835 1.00 93.62 285 ASP A O 1
ATOM 2294 N N . TYR A 1 286 ? 9.292 -15.685 -2.420 1.00 95.00 286 TYR A N 1
ATOM 2295 C CA . TYR A 1 286 ? 9.263 -14.453 -1.619 1.00 95.00 286 TYR A CA 1
ATOM 2296 C C . TYR A 1 286 ? 8.649 -14.642 -0.221 1.00 95.00 286 TYR A C 1
ATOM 2298 O O . TYR A 1 286 ? 9.238 -14.275 0.798 1.00 95.00 286 TYR A O 1
ATOM 2306 N N . HIS A 1 287 ? 7.481 -15.292 -0.157 1.00 94.06 287 HIS A N 1
ATOM 2307 C CA . HIS A 1 287 ? 6.821 -15.653 1.106 1.00 94.06 287 HIS A CA 1
ATOM 2308 C C . HIS A 1 287 ? 7.712 -16.530 1.997 1.00 94.06 287 HIS A C 1
ATOM 2310 O O . HIS A 1 287 ? 7.782 -16.325 3.214 1.00 94.06 287 HIS A O 1
ATOM 2316 N N . HIS A 1 288 ? 8.406 -17.493 1.389 1.00 94.75 288 HIS A N 1
ATOM 2317 C CA . HIS A 1 288 ? 9.294 -18.394 2.104 1.00 94.75 288 HIS A CA 1
ATOM 2318 C C . HIS A 1 288 ? 10.507 -17.642 2.655 1.00 94.75 288 HIS A C 1
ATOM 2320 O O . HIS A 1 288 ? 10.831 -17.811 3.829 1.00 94.75 288 HIS A O 1
ATOM 2326 N N . SER A 1 289 ? 11.113 -16.766 1.853 1.00 96.56 289 SER A N 1
ATOM 2327 C CA . SER A 1 289 ? 12.239 -15.917 2.244 1.00 96.56 289 SER A CA 1
ATOM 2328 C C . SER A 1 289 ? 11.882 -15.027 3.434 1.00 96.56 289 SER A C 1
ATOM 2330 O O . SER A 1 289 ? 12.605 -15.029 4.425 1.00 96.56 289 SER A O 1
ATOM 2332 N N . LEU A 1 290 ? 10.718 -14.365 3.422 1.00 95.38 290 LEU A N 1
ATOM 2333 C CA . LEU A 1 290 ? 10.243 -13.594 4.580 1.00 95.38 290 LEU A CA 1
ATOM 2334 C C . LEU A 1 290 ? 10.025 -14.477 5.822 1.00 95.38 290 LEU A C 1
ATOM 2336 O O . LEU A 1 290 ? 10.416 -14.105 6.928 1.00 95.38 290 LEU A O 1
ATOM 2340 N N . SER A 1 291 ? 9.434 -15.662 5.648 1.00 94.31 291 SER A N 1
ATOM 2341 C CA . SER A 1 291 ? 9.181 -16.598 6.754 1.00 94.31 291 SER A CA 1
ATOM 2342 C C . SER A 1 291 ? 10.479 -17.114 7.387 1.00 94.31 291 SER A C 1
ATOM 2344 O O . SER A 1 291 ? 10.556 -17.272 8.604 1.00 94.31 291 SER A O 1
ATOM 2346 N N . GLN A 1 292 ? 11.520 -17.355 6.582 1.00 94.88 292 GLN A N 1
ATOM 2347 C CA . GLN A 1 292 ? 12.834 -17.805 7.059 1.00 94.88 292 GLN A CA 1
ATOM 2348 C C . GLN A 1 292 ? 13.533 -16.776 7.953 1.00 94.88 292 GLN A C 1
ATOM 2350 O O . GLN A 1 292 ? 14.349 -17.159 8.791 1.00 94.88 292 GLN A O 1
ATOM 2355 N N . LEU A 1 293 ? 13.187 -15.492 7.824 1.00 93.62 293 LEU A N 1
ATOM 2356 C CA . LEU A 1 293 ? 13.689 -14.445 8.711 1.00 93.62 293 LEU A CA 1
ATOM 2357 C C . LEU A 1 293 ? 13.035 -14.491 10.104 1.00 93.62 293 LEU A C 1
ATOM 2359 O O . LEU A 1 293 ? 13.505 -13.810 11.006 1.00 93.62 293 LEU A O 1
ATOM 2363 N N . GLY A 1 294 ? 11.998 -15.311 10.316 1.00 91.56 294 GLY A N 1
ATOM 2364 C CA . GLY A 1 294 ? 11.293 -15.442 11.597 1.00 91.56 294 GLY A CA 1
ATOM 2365 C C . GLY A 1 294 ? 10.030 -14.585 11.718 1.00 91.56 294 GLY A C 1
ATOM 2366 O O . GLY A 1 294 ? 9.520 -14.422 12.823 1.00 91.56 294 GLY A O 1
ATOM 2367 N N . LEU A 1 295 ? 9.533 -14.045 10.601 1.00 93.50 295 LEU A N 1
ATOM 2368 C CA . LEU A 1 295 ? 8.278 -13.294 10.522 1.00 93.50 295 LEU A CA 1
ATOM 2369 C C . LEU A 1 295 ? 7.071 -14.247 10.457 1.00 93.50 295 LEU A C 1
ATOM 2371 O O . LEU A 1 295 ? 7.150 -15.325 9.864 1.00 93.50 295 LEU A O 1
ATOM 2375 N N . ASP A 1 296 ? 5.928 -13.832 11.009 1.00 93.69 296 ASP A N 1
ATOM 2376 C CA . ASP A 1 296 ? 4.654 -14.550 10.853 1.00 93.69 296 ASP A CA 1
ATOM 2377 C C . ASP A 1 296 ? 4.012 -14.155 9.515 1.00 93.69 296 ASP A C 1
ATOM 2379 O O . ASP A 1 296 ? 3.352 -13.117 9.404 1.00 93.69 296 ASP A O 1
ATOM 2383 N N . VAL A 1 297 ? 4.261 -14.954 8.472 1.00 95.31 297 VAL A N 1
ATOM 2384 C CA . VAL A 1 297 ? 3.805 -14.657 7.109 1.00 95.31 297 VAL A CA 1
ATOM 2385 C C . VAL A 1 297 ? 2.643 -15.560 6.698 1.00 95.31 297 VAL A C 1
ATOM 2387 O O . VAL A 1 297 ? 2.765 -16.786 6.578 1.00 95.31 297 VAL A O 1
ATOM 2390 N N . LYS A 1 298 ? 1.515 -14.924 6.388 1.00 94.06 298 LYS A N 1
ATOM 2391 C CA . LYS A 1 298 ? 0.332 -15.537 5.785 1.00 94.06 298 LYS A CA 1
ATOM 2392 C C . LYS A 1 298 ? 0.307 -15.222 4.298 1.00 94.06 298 LYS A C 1
ATOM 2394 O O . LYS A 1 298 ? 0.536 -14.077 3.909 1.00 94.06 298 LYS A O 1
ATOM 2399 N N . ARG A 1 299 ? -0.032 -16.203 3.464 1.00 93.25 299 ARG A N 1
ATOM 2400 C CA . ARG A 1 299 ? -0.217 -15.998 2.020 1.00 93.25 299 ARG A CA 1
ATOM 2401 C C . ARG A 1 299 ? -1.554 -16.548 1.550 1.00 93.25 299 ARG A C 1
ATOM 2403 O O . ARG A 1 299 ? -1.907 -17.679 1.859 1.00 93.25 299 ARG A O 1
ATOM 2410 N N . GLY A 1 300 ? -2.295 -15.746 0.800 1.00 91.31 300 GLY A N 1
ATOM 2411 C CA . GLY A 1 300 ? -3.541 -16.146 0.168 1.00 91.31 300 GLY A CA 1
ATOM 2412 C C . GLY A 1 300 ? -3.524 -15.749 -1.298 1.00 91.31 300 GLY A C 1
ATOM 2413 O O . GLY A 1 300 ? -3.401 -14.573 -1.617 1.00 91.31 300 GLY A O 1
ATOM 2414 N N . THR A 1 301 ? -3.669 -16.719 -2.189 1.00 90.44 301 THR A N 1
ATOM 2415 C CA . THR A 1 301 ? -3.837 -16.495 -3.624 1.00 90.44 301 THR A CA 1
ATOM 2416 C C . THR A 1 301 ? -5.291 -16.769 -3.980 1.00 90.44 301 THR A C 1
ATOM 2418 O O . THR A 1 301 ? -5.788 -17.867 -3.734 1.00 90.44 301 THR A O 1
ATOM 2421 N N . PHE A 1 302 ? -5.973 -15.791 -4.568 1.00 88.88 302 PHE A N 1
ATOM 2422 C CA . PHE A 1 302 ? -7.406 -15.843 -4.859 1.00 88.88 302 PHE A CA 1
ATOM 2423 C C . PHE A 1 302 ? -7.675 -15.746 -6.362 1.00 88.88 302 PHE A C 1
ATOM 2425 O O . PHE A 1 302 ? -6.800 -15.395 -7.156 1.00 88.88 302 PHE A O 1
ATOM 2432 N N . PHE A 1 303 ? -8.897 -16.080 -6.767 1.00 83.62 303 PHE A N 1
ATOM 2433 C CA . PHE A 1 303 ? -9.368 -15.917 -8.138 1.00 83.62 303 PHE A CA 1
ATOM 2434 C C . PHE A 1 303 ? -10.869 -15.642 -8.127 1.00 83.62 303 PHE A C 1
ATOM 2436 O O . PHE A 1 303 ? -11.612 -16.290 -7.389 1.00 83.62 303 PHE A O 1
ATOM 2443 N N . VAL A 1 304 ? -11.323 -14.702 -8.956 1.00 75.06 304 VAL A N 1
ATOM 2444 C CA . VAL A 1 304 ? -12.749 -14.402 -9.095 1.00 75.06 304 VAL A CA 1
ATOM 2445 C C . VAL A 1 304 ? -13.189 -14.762 -10.512 1.00 75.06 304 VAL A C 1
ATOM 2447 O O . VAL A 1 304 ? -12.881 -14.038 -11.461 1.00 75.06 304 VAL A O 1
ATOM 2450 N N . PRO A 1 305 ? -13.901 -15.892 -10.687 1.00 66.81 305 PRO A N 1
ATOM 2451 C CA . PRO A 1 305 ? -14.419 -16.284 -11.989 1.00 66.81 305 PRO A CA 1
ATOM 2452 C C . PRO A 1 305 ? -15.283 -15.177 -12.606 1.00 66.81 305 PRO A C 1
ATOM 2454 O O . PRO A 1 305 ? -15.972 -14.452 -11.893 1.00 66.81 305 PRO A O 1
ATOM 2457 N N . ALA A 1 306 ? -15.271 -15.081 -13.937 1.00 69.94 306 ALA A N 1
ATOM 2458 C CA . ALA A 1 306 ? -16.019 -14.091 -14.725 1.00 69.94 306 ALA A CA 1
ATOM 2459 C C . ALA A 1 306 ? -15.581 -12.619 -14.570 1.00 69.94 306 ALA A C 1
ATOM 2461 O O . ALA A 1 306 ? -16.161 -11.749 -15.217 1.00 69.94 306 ALA A O 1
ATOM 2462 N N . VAL A 1 307 ? -14.526 -12.332 -13.803 1.00 68.25 307 VAL A N 1
ATOM 2463 C CA . VAL A 1 307 ? -13.858 -11.026 -13.814 1.00 68.25 307 VAL A CA 1
ATOM 2464 C C . VAL A 1 307 ? -12.757 -11.020 -14.878 1.00 68.25 307 VAL A C 1
ATOM 2466 O O . VAL A 1 307 ? -12.015 -11.988 -15.035 1.00 68.25 307 VAL A O 1
ATOM 2469 N N . ALA A 1 308 ? -12.640 -9.930 -15.639 1.00 68.62 308 ALA A N 1
ATOM 2470 C CA . ALA A 1 308 ? -11.568 -9.775 -16.618 1.00 68.62 308 ALA A CA 1
ATOM 2471 C C . ALA A 1 308 ? -10.193 -9.671 -15.926 1.00 68.62 308 ALA A C 1
ATOM 2473 O O . ALA A 1 308 ? -10.039 -8.985 -14.913 1.00 68.62 308 ALA A O 1
ATOM 2474 N N . ALA A 1 309 ? -9.167 -10.306 -16.500 1.00 68.69 309 ALA A N 1
ATOM 2475 C CA . ALA A 1 309 ? -7.785 -10.276 -16.000 1.00 68.69 309 ALA A CA 1
ATOM 2476 C C . ALA A 1 309 ? -7.275 -8.846 -15.722 1.00 68.69 309 ALA A C 1
ATOM 2478 O O . ALA A 1 309 ? -6.593 -8.591 -14.732 1.00 68.69 309 ALA A O 1
ATOM 2479 N N . GLN A 1 310 ? -7.672 -7.893 -16.571 1.00 71.12 310 GLN A N 1
ATOM 2480 C CA . GLN A 1 310 ? -7.308 -6.477 -16.500 1.00 71.12 310 GLN A CA 1
ATOM 2481 C C . GLN A 1 310 ? -7.755 -5.776 -15.221 1.00 71.12 310 GLN A C 1
ATOM 2483 O O . GLN A 1 310 ? -7.277 -4.683 -14.971 1.00 71.12 310 GLN A O 1
ATOM 2488 N N . ALA A 1 311 ? -8.673 -6.345 -14.449 1.00 70.25 311 ALA A N 1
ATOM 2489 C CA . ALA A 1 311 ? -9.349 -5.607 -13.392 1.00 70.25 311 ALA A CA 1
ATOM 2490 C C . ALA A 1 311 ? -9.416 -6.341 -12.054 1.00 70.25 311 ALA A C 1
ATOM 2492 O O . ALA A 1 311 ? -10.022 -5.856 -11.099 1.00 70.25 311 ALA A O 1
ATOM 2493 N N . HIS A 1 312 ? -8.740 -7.485 -11.958 1.00 75.75 312 HIS A N 1
ATOM 2494 C CA . HIS A 1 312 ? -8.557 -8.177 -10.689 1.00 75.75 312 HIS A CA 1
ATOM 2495 C C . HIS A 1 312 ? -7.874 -7.283 -9.639 1.00 75.75 312 HIS A C 1
ATOM 2497 O O . HIS A 1 312 ? -8.244 -7.357 -8.466 1.00 75.75 312 HIS A O 1
ATOM 2503 N N . HIS A 1 313 ? -6.968 -6.384 -10.044 1.00 78.62 313 HIS A N 1
ATOM 2504 C CA . HIS A 1 313 ? -6.263 -5.468 -9.141 1.00 78.62 313 HIS A CA 1
ATOM 2505 C C . HIS A 1 313 ? -7.183 -4.422 -8.505 1.00 78.62 313 HIS A C 1
ATOM 2507 O O . HIS A 1 313 ? -6.963 -4.010 -7.368 1.00 78.62 313 HIS A O 1
ATOM 2513 N N . ALA A 1 314 ? -8.224 -4.004 -9.229 1.00 75.62 314 ALA A N 1
ATOM 2514 C CA . ALA A 1 314 ? -9.172 -2.978 -8.801 1.00 75.62 314 ALA A CA 1
ATOM 2515 C C . ALA A 1 314 ? -10.390 -3.571 -8.079 1.00 75.62 314 ALA A C 1
ATOM 2517 O O . ALA A 1 314 ? -11.237 -2.831 -7.585 1.00 75.62 314 ALA A O 1
ATOM 2518 N N . LEU A 1 315 ? -10.508 -4.902 -8.026 1.00 75.31 315 LEU A N 1
ATOM 2519 C CA . LEU A 1 315 ? -11.701 -5.554 -7.505 1.00 75.31 315 LEU A CA 1
ATOM 2520 C C . LEU A 1 315 ? -11.867 -5.281 -5.993 1.00 75.31 315 LEU A C 1
ATOM 2522 O O . LEU A 1 315 ? -10.956 -5.600 -5.218 1.00 75.31 315 LEU A O 1
ATOM 2526 N N . PRO A 1 316 ? -13.017 -4.758 -5.538 1.00 78.38 316 PRO A N 1
ATOM 2527 C CA . PRO A 1 316 ? -13.307 -4.603 -4.116 1.00 78.38 316 PRO A CA 1
ATOM 2528 C C . PRO A 1 316 ? -13.257 -5.935 -3.356 1.00 78.38 316 PRO A C 1
ATOM 2530 O O . PRO A 1 316 ? -13.743 -6.959 -3.836 1.00 78.38 316 PRO A O 1
ATOM 2533 N N . MET A 1 317 ? -12.727 -5.933 -2.130 1.00 84.19 317 MET A N 1
ATOM 2534 C CA . MET A 1 317 ? -12.509 -7.172 -1.361 1.00 84.19 317 MET A CA 1
ATOM 2535 C C . MET A 1 317 ? -13.786 -7.893 -0.923 1.00 84.19 317 MET A C 1
ATOM 2537 O O . MET A 1 317 ? -13.742 -9.096 -0.682 1.00 84.19 317 MET A O 1
ATOM 2541 N N . HIS A 1 318 ? -14.932 -7.210 -0.855 1.00 80.25 318 HIS A N 1
ATOM 2542 C CA . HIS A 1 318 ? -16.209 -7.882 -0.588 1.00 80.25 318 HIS A CA 1
ATOM 2543 C C . HIS A 1 318 ? -16.672 -8.768 -1.756 1.00 80.25 318 HIS A C 1
ATOM 2545 O O . HIS A 1 318 ? -17.470 -9.678 -1.549 1.00 80.25 318 HIS A O 1
ATOM 2551 N N . LEU A 1 319 ? -16.174 -8.515 -2.973 1.00 79.19 319 LEU A N 1
ATOM 2552 C CA . LEU A 1 319 ? -16.458 -9.327 -4.161 1.00 79.19 319 LEU A CA 1
ATOM 2553 C C . LEU A 1 319 ? -15.475 -10.486 -4.329 1.00 79.19 319 LEU A C 1
ATOM 2555 O O . LEU A 1 319 ? -15.664 -11.327 -5.204 1.00 79.19 319 LEU A O 1
ATOM 2559 N N . VAL A 1 320 ? -14.430 -10.538 -3.504 1.00 81.25 320 VAL A N 1
ATOM 2560 C CA . VAL A 1 320 ? -13.492 -11.655 -3.468 1.00 81.25 320 VAL A CA 1
ATOM 2561 C C . VAL A 1 320 ? -14.045 -12.694 -2.496 1.00 81.25 320 VAL A C 1
ATOM 2563 O O . VAL A 1 320 ? -14.073 -12.435 -1.289 1.00 81.25 320 VAL A O 1
ATOM 2566 N N . PRO A 1 321 ? -14.470 -13.879 -2.968 1.00 75.00 321 PRO A N 1
ATOM 2567 C CA . PRO A 1 321 ? -14.847 -14.954 -2.067 1.00 75.00 321 PRO A CA 1
ATOM 2568 C C . PRO A 1 321 ? -13.579 -15.447 -1.375 1.00 75.00 321 PRO A C 1
ATOM 2570 O O . PRO A 1 321 ? -12.619 -15.842 -2.048 1.00 75.00 321 PRO A O 1
ATOM 2573 N N . ALA A 1 322 ? -13.578 -15.453 -0.043 1.00 69.31 322 ALA A N 1
ATOM 2574 C CA . ALA A 1 322 ? -12.430 -15.928 0.718 1.00 69.31 322 ALA A CA 1
ATOM 2575 C C . ALA A 1 322 ? -12.211 -17.437 0.477 1.00 69.31 322 ALA A C 1
ATOM 2577 O O . ALA A 1 322 ? -11.083 -17.897 0.329 1.00 69.31 322 ALA A O 1
ATOM 2578 N N . ALA A 1 323 ? -13.296 -18.199 0.316 1.00 68.31 323 ALA A N 1
ATOM 2579 C CA . ALA A 1 323 ? -13.273 -19.576 -0.173 1.00 68.31 323 ALA A CA 1
ATOM 2580 C C . ALA A 1 323 ? -13.719 -19.630 -1.648 1.00 68.31 323 ALA A C 1
ATOM 2582 O O . ALA A 1 323 ? -14.833 -20.051 -1.961 1.00 68.31 323 ALA A O 1
ATOM 2583 N N . SER A 1 324 ? -12.876 -19.151 -2.567 1.00 64.38 324 SER A N 1
ATOM 2584 C CA . SER A 1 324 ? -13.131 -19.231 -4.015 1.00 64.38 324 SER A CA 1
ATOM 2585 C C . SER A 1 324 ? -12.589 -20.525 -4.631 1.00 64.38 324 SER A C 1
ATOM 2587 O O . SER A 1 324 ? -11.630 -21.125 -4.143 1.00 64.38 324 SER A O 1
ATOM 2589 N N . ALA A 1 325 ? -13.200 -20.972 -5.734 1.00 53.62 325 ALA A N 1
ATOM 2590 C CA . ALA A 1 325 ? -12.679 -22.085 -6.521 1.00 53.62 325 ALA A CA 1
ATOM 2591 C C . ALA A 1 325 ? -11.290 -21.716 -7.071 1.00 53.62 325 ALA A C 1
ATOM 2593 O O . ALA A 1 325 ? -11.174 -20.863 -7.949 1.00 53.62 325 ALA A O 1
ATOM 2594 N N . GLY A 1 326 ? -10.244 -22.349 -6.537 1.00 61.06 326 GLY A N 1
ATOM 2595 C CA . GLY A 1 326 ? -8.851 -22.044 -6.874 1.00 61.06 326 GLY A CA 1
ATOM 2596 C C . GLY A 1 326 ? -8.119 -21.172 -5.853 1.00 61.06 326 GLY A C 1
ATOM 2597 O O . GLY A 1 326 ? -6.927 -20.942 -6.044 1.00 61.06 326 GLY A O 1
ATOM 2598 N N . ALA A 1 327 ? -8.779 -20.744 -4.768 1.00 74.06 327 ALA A N 1
ATOM 2599 C CA . ALA A 1 327 ? -8.088 -20.121 -3.648 1.00 74.06 327 ALA A CA 1
ATOM 2600 C C . ALA A 1 327 ? -7.067 -21.093 -3.043 1.00 74.06 327 ALA A C 1
ATOM 2602 O O . ALA A 1 327 ? -7.386 -22.250 -2.752 1.00 74.06 327 ALA A O 1
ATOM 2603 N N . LYS A 1 328 ? -5.840 -20.618 -2.841 1.00 80.50 328 LYS A N 1
ATOM 2604 C CA . LYS A 1 328 ? -4.795 -21.323 -2.098 1.00 80.50 328 LYS A CA 1
ATOM 2605 C C . LYS A 1 328 ? -4.383 -20.441 -0.942 1.00 80.50 328 LYS A C 1
ATOM 2607 O O . LYS A 1 328 ? -3.971 -19.308 -1.159 1.00 80.50 328 LYS A O 1
ATOM 2612 N N . VAL A 1 329 ? -4.529 -20.953 0.270 1.00 80.19 329 VAL A N 1
ATOM 2613 C CA . VAL A 1 329 ? -4.222 -20.201 1.481 1.00 80.19 329 VAL A CA 1
ATOM 2614 C C . VAL A 1 329 ? -3.221 -20.970 2.331 1.00 80.19 329 VAL A C 1
ATOM 2616 O O . VAL A 1 329 ? -3.359 -22.174 2.540 1.00 80.19 329 VAL A O 1
ATOM 2619 N N . GLU A 1 330 ? -2.206 -20.263 2.805 1.00 78.00 330 GLU A N 1
ATOM 2620 C CA . GLU A 1 330 ? -1.104 -20.761 3.617 1.00 78.00 330 GLU A CA 1
ATOM 2621 C C . GLU A 1 330 ? -1.043 -19.925 4.895 1.00 78.00 330 GLU A C 1
ATOM 2623 O O . GLU A 1 330 ? -0.942 -18.697 4.846 1.00 78.00 330 GLU A O 1
ATOM 2628 N N . ASN A 1 331 ? -1.145 -20.589 6.049 1.00 76.31 331 ASN A N 1
ATOM 2629 C CA . ASN A 1 331 ? -1.178 -19.968 7.381 1.00 76.31 331 ASN A CA 1
ATOM 2630 C C . ASN A 1 331 ? -2.327 -18.959 7.616 1.00 76.31 331 ASN A C 1
ATOM 2632 O O . ASN A 1 331 ? -2.332 -18.243 8.618 1.00 76.31 331 ASN A O 1
ATOM 2636 N N . PHE A 1 332 ? -3.337 -18.911 6.742 1.00 80.00 332 PHE A N 1
ATOM 2637 C CA . PHE A 1 332 ? -4.581 -18.185 7.016 1.00 80.00 332 PHE A CA 1
ATOM 2638 C C . PHE A 1 332 ? -5.408 -18.916 8.079 1.00 80.00 332 PHE A C 1
ATOM 2640 O O . PHE A 1 332 ? -5.392 -20.145 8.173 1.00 80.00 332 PHE A O 1
ATOM 2647 N N . SER A 1 333 ? -6.168 -18.151 8.866 1.00 76.94 333 SER A N 1
ATOM 2648 C CA . SER A 1 333 ? -7.158 -18.741 9.772 1.00 76.94 333 SER A CA 1
ATOM 2649 C C . SER A 1 333 ? -8.295 -19.402 8.981 1.00 76.94 333 SER A C 1
ATOM 2651 O O . SER A 1 333 ? -8.447 -19.155 7.783 1.00 76.94 333 SER A O 1
ATOM 2653 N N . SER A 1 334 ? -9.104 -20.244 9.631 1.00 77.88 334 SER A N 1
ATOM 2654 C CA . SER A 1 334 ? -10.231 -20.895 8.957 1.00 77.88 334 SER A CA 1
ATOM 2655 C C . SER A 1 334 ? -11.177 -19.856 8.349 1.00 77.88 334 SER A C 1
ATOM 2657 O O . SER A 1 334 ? -11.678 -18.966 9.047 1.00 77.88 334 SER A O 1
ATOM 2659 N N . ILE A 1 335 ? -11.403 -19.993 7.046 1.00 79.75 335 ILE A N 1
ATOM 2660 C CA . ILE A 1 335 ? -12.314 -19.164 6.264 1.00 79.75 335 ILE A CA 1
ATOM 2661 C C . ILE A 1 335 ? -13.692 -19.821 6.280 1.00 79.75 335 ILE A C 1
ATOM 2663 O O . ILE A 1 335 ? -13.817 -21.007 5.962 1.00 79.75 335 ILE A O 1
ATOM 2667 N N . GLU A 1 336 ? -14.724 -19.063 6.642 1.00 80.00 336 GLU A N 1
ATOM 2668 C CA . GLU A 1 336 ? -16.093 -19.578 6.654 1.00 80.00 336 GLU A CA 1
ATOM 2669 C C . GLU A 1 336 ? -16.665 -19.689 5.231 1.00 80.00 336 GLU A C 1
ATOM 2671 O O . GLU A 1 336 ? -16.314 -18.943 4.312 1.00 80.00 336 GLU A O 1
ATOM 2676 N N . GLN A 1 337 ? -17.569 -20.646 5.017 1.00 77.06 337 GLN A N 1
ATOM 2677 C CA . GLN A 1 337 ? -18.186 -20.828 3.707 1.00 77.06 337 GLN A CA 1
ATOM 2678 C C . GLN A 1 337 ? -19.054 -19.612 3.354 1.00 77.06 337 GLN A C 1
ATOM 2680 O O . GLN A 1 337 ? -19.989 -19.277 4.074 1.00 77.06 337 GLN A O 1
ATOM 2685 N N . GLY A 1 338 ? -18.770 -18.981 2.212 1.00 76.00 338 GLY A N 1
ATOM 2686 C CA . GLY A 1 338 ? -19.468 -17.766 1.780 1.00 76.00 338 GLY A CA 1
ATOM 2687 C C . GLY A 1 338 ? -18.964 -16.478 2.441 1.00 76.00 338 GLY A C 1
ATOM 2688 O O . GLY A 1 338 ? -19.500 -15.414 2.141 1.00 76.00 338 GLY A O 1
ATOM 2689 N N . GLU A 1 339 ? -17.930 -16.553 3.288 1.00 85.38 339 GLU A N 1
ATOM 2690 C CA . GLU A 1 339 ? -17.234 -15.380 3.825 1.00 85.38 339 GLU A CA 1
ATOM 2691 C C . GLU A 1 339 ? -16.541 -14.624 2.681 1.00 85.38 339 GLU A C 1
ATOM 2693 O O . GLU A 1 339 ? -15.882 -15.217 1.815 1.00 85.38 339 GLU A O 1
ATOM 2698 N N . SER A 1 340 ? -16.701 -13.300 2.655 1.00 87.94 340 SER A N 1
ATOM 2699 C CA . SER A 1 340 ? -15.913 -12.452 1.760 1.00 87.94 340 SER A CA 1
ATOM 2700 C C . SER A 1 340 ? -14.514 -12.233 2.334 1.00 87.94 340 SER A C 1
ATOM 2702 O O . SER A 1 340 ? -14.311 -12.306 3.546 1.00 87.94 340 SER A O 1
ATOM 2704 N N . LEU A 1 341 ? -13.529 -11.920 1.490 1.00 89.50 341 LEU A N 1
ATOM 2705 C CA . LEU A 1 341 ? -12.182 -11.613 1.980 1.00 89.50 341 LEU A CA 1
ATOM 2706 C C . LEU A 1 341 ? -12.182 -10.380 2.899 1.00 89.50 341 LEU A C 1
ATOM 2708 O O . LEU A 1 341 ? -11.426 -10.340 3.866 1.00 89.50 341 LEU A O 1
ATOM 2712 N N . ALA A 1 342 ? -13.070 -9.413 2.645 1.00 91.50 342 ALA A N 1
ATOM 2713 C CA . ALA A 1 342 ? -13.263 -8.271 3.534 1.00 91.50 342 ALA A CA 1
ATOM 2714 C C . ALA A 1 342 ? -13.706 -8.704 4.943 1.00 91.50 342 ALA A C 1
ATOM 2716 O O . ALA A 1 342 ? -13.114 -8.254 5.920 1.00 91.50 342 ALA A O 1
ATOM 2717 N N . ASP A 1 343 ? -14.680 -9.616 5.053 1.00 90.44 343 ASP A N 1
ATOM 2718 C CA . ASP A 1 343 ? -15.149 -10.143 6.345 1.00 90.44 343 ASP A CA 1
ATOM 2719 C C . ASP A 1 343 ? -14.045 -10.878 7.098 1.00 90.44 343 ASP A C 1
ATOM 2721 O O . ASP A 1 343 ? -13.831 -10.624 8.285 1.00 90.44 343 ASP A O 1
ATOM 2725 N N . HIS A 1 344 ? -13.308 -11.727 6.380 1.00 90.38 344 HIS A N 1
ATOM 2726 C CA . HIS A 1 344 ? -12.203 -12.483 6.945 1.00 90.38 344 HIS A CA 1
ATOM 2727 C C . HIS A 1 344 ? -11.137 -11.560 7.537 1.00 90.38 344 HIS A C 1
ATOM 2729 O O . HIS A 1 344 ? -10.838 -11.643 8.724 1.00 90.38 344 HIS A O 1
ATOM 2735 N N . LEU A 1 345 ? -10.607 -10.631 6.735 1.00 92.00 345 LEU A N 1
ATOM 2736 C CA . LEU A 1 345 ? -9.565 -9.701 7.178 1.00 92.00 345 LEU A CA 1
ATOM 2737 C C . LEU A 1 345 ? -10.064 -8.775 8.285 1.00 92.00 345 LEU A C 1
ATOM 2739 O O . LEU A 1 345 ? -9.320 -8.465 9.214 1.00 92.00 345 LEU A O 1
ATOM 2743 N N . MET A 1 346 ? -11.331 -8.359 8.219 1.00 91.81 346 MET A N 1
ATOM 2744 C CA . MET A 1 346 ? -11.940 -7.559 9.271 1.00 91.81 346 MET A CA 1
ATOM 2745 C C . MET A 1 346 ? -11.908 -8.287 10.612 1.00 91.81 346 MET A C 1
ATOM 2747 O O . MET A 1 346 ? -11.531 -7.708 11.629 1.00 91.81 346 MET A O 1
ATOM 2751 N N . ARG A 1 347 ? -12.256 -9.572 10.606 1.00 87.88 347 ARG A N 1
ATOM 2752 C CA . ARG A 1 347 ? -12.263 -10.426 11.792 1.00 87.88 347 ARG A CA 1
ATOM 2753 C C . ARG A 1 347 ? -10.856 -10.780 12.277 1.00 87.88 347 ARG A C 1
ATOM 2755 O O . ARG A 1 347 ? -10.637 -10.823 13.480 1.00 87.88 347 ARG A O 1
ATOM 2762 N N . THR A 1 348 ? -9.919 -11.066 11.375 1.00 86.56 348 THR A N 1
ATOM 2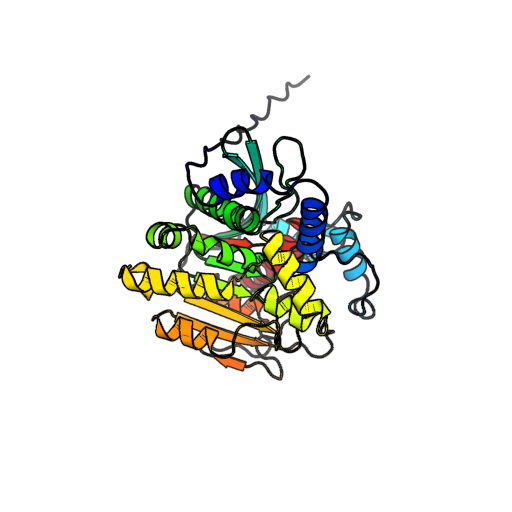763 C CA . THR A 1 348 ? -8.631 -11.683 11.741 1.00 86.56 348 THR A CA 1
ATOM 2764 C C . THR A 1 348 ? -7.491 -10.685 11.859 1.00 86.56 348 THR A C 1
ATOM 2766 O O . THR A 1 348 ? -6.614 -10.858 12.707 1.00 86.56 348 THR A O 1
ATOM 2769 N N . GLU A 1 349 ? -7.489 -9.646 11.026 1.00 88.81 349 GLU A N 1
ATOM 2770 C CA . GLU A 1 349 ? -6.402 -8.672 10.957 1.00 88.81 349 GLU A CA 1
ATOM 2771 C C . GLU A 1 349 ? -6.774 -7.358 11.648 1.00 88.81 349 GLU A C 1
ATOM 2773 O O . GLU A 1 349 ? -5.988 -6.872 12.469 1.00 88.81 349 GLU A O 1
ATOM 2778 N N . PHE A 1 350 ? -7.974 -6.824 11.389 1.00 89.75 350 PHE A N 1
ATOM 2779 C CA . PHE A 1 350 ? -8.386 -5.500 11.873 1.00 89.75 350 PHE A CA 1
ATOM 2780 C C . PHE A 1 350 ? -9.031 -5.511 13.271 1.00 89.75 350 PHE A C 1
ATOM 2782 O O . PHE A 1 350 ? -8.757 -4.622 14.069 1.00 89.75 350 PHE A O 1
ATOM 2789 N N . LEU A 1 351 ? -9.813 -6.535 13.634 1.00 85.56 351 LEU A N 1
ATOM 2790 C CA . L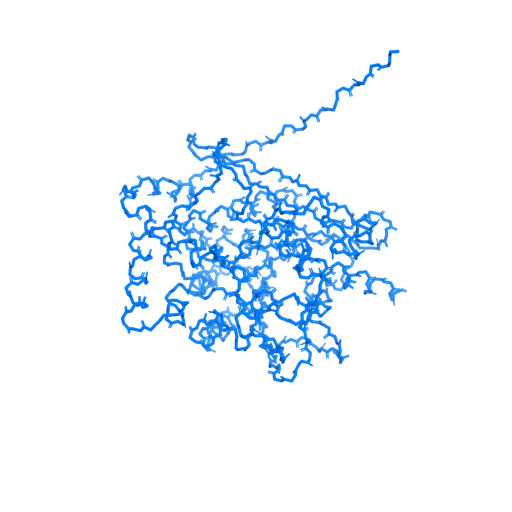EU A 1 351 ? -10.449 -6.650 14.959 1.00 85.56 351 LEU A CA 1
ATOM 2791 C C . LEU A 1 351 ? -9.907 -7.815 15.797 1.00 85.56 351 LEU A C 1
ATOM 2793 O O . LEU A 1 351 ? -10.654 -8.757 16.074 1.00 85.56 351 LEU A O 1
ATOM 2797 N N . PRO A 1 352 ? -8.651 -7.784 16.269 1.00 63.59 352 PRO A N 1
ATOM 2798 C CA . PRO A 1 352 ? -8.187 -8.834 17.165 1.00 63.59 352 PRO A CA 1
ATOM 2799 C C . PRO A 1 352 ? -9.018 -8.888 18.465 1.00 63.59 352 PRO A C 1
ATOM 2801 O O . PRO A 1 352 ? -9.725 -7.952 18.848 1.00 63.59 352 PRO A O 1
ATOM 2804 N N . ASP A 1 353 ? -8.956 -10.033 19.142 1.00 59.44 353 ASP A N 1
ATOM 2805 C CA . ASP A 1 353 ? -9.934 -10.492 20.138 1.00 59.44 353 ASP A CA 1
ATOM 2806 C C . ASP A 1 353 ? -10.138 -9.585 21.369 1.00 59.44 353 ASP A C 1
ATOM 2808 O O . ASP A 1 353 ? -11.167 -9.691 22.044 1.00 59.44 353 ASP A O 1
ATOM 2812 N N . GLN A 1 354 ? -9.238 -8.637 21.642 1.00 57.53 354 GLN A N 1
ATOM 2813 C CA . GLN A 1 354 ? -9.311 -7.741 22.801 1.00 57.53 354 GLN A CA 1
ATOM 2814 C C . GLN A 1 354 ? -10.054 -6.435 22.464 1.00 57.53 354 GLN A C 1
ATOM 2816 O O . GLN A 1 354 ? -9.910 -5.879 21.381 1.00 57.53 354 GLN A O 1
ATOM 2821 N N . GLY A 1 355 ? -10.935 -5.983 23.364 1.00 64.50 355 GLY A N 1
ATOM 2822 C CA . GLY A 1 355 ? -11.647 -4.709 23.204 1.00 64.50 355 GLY A CA 1
ATOM 2823 C C . GLY A 1 355 ? -10.693 -3.513 23.269 1.00 64.50 355 GLY A C 1
ATOM 2824 O O . GLY A 1 355 ? -9.649 -3.602 23.906 1.00 64.50 355 GLY A O 1
ATOM 2825 N N . GLY A 1 356 ? -11.053 -2.406 22.620 1.00 78.50 356 GLY A N 1
ATOM 2826 C CA . GLY A 1 356 ? -10.233 -1.197 22.588 1.00 78.50 356 GLY A CA 1
ATOM 2827 C C . GLY A 1 356 ? -10.477 -0.338 21.352 1.00 78.50 356 GLY A C 1
ATOM 2828 O O . GLY A 1 356 ? -11.400 -0.594 20.571 1.00 78.50 356 GLY A O 1
ATOM 2829 N N . GLU A 1 357 ? -9.641 0.686 21.217 1.00 86.62 357 GLU A N 1
ATOM 2830 C CA . GLU A 1 357 ? -9.505 1.498 20.013 1.00 86.62 357 GLU A CA 1
ATOM 2831 C C . GLU A 1 357 ? -8.418 0.892 19.125 1.00 86.62 357 GLU A C 1
ATOM 2833 O O . GLU A 1 357 ? -7.327 0.609 19.614 1.00 86.62 357 GLU A O 1
ATOM 2838 N N . VAL A 1 358 ? -8.730 0.672 17.849 1.00 90.50 358 VAL A N 1
ATOM 2839 C CA . VAL A 1 358 ? -7.783 0.163 16.850 1.00 90.50 358 VAL A CA 1
ATOM 2840 C C . VAL A 1 358 ? -7.714 1.110 15.658 1.00 90.50 358 VAL A C 1
ATOM 2842 O O . VAL A 1 358 ? -8.744 1.565 15.151 1.00 90.50 358 VAL A O 1
ATOM 2845 N N . THR A 1 359 ? -6.496 1.408 15.212 1.00 93.44 359 THR A N 1
ATOM 2846 C CA . THR A 1 359 ? -6.223 2.307 14.093 1.00 93.44 359 THR A CA 1
ATOM 2847 C C . THR A 1 359 ? -5.465 1.590 12.987 1.00 93.44 359 THR A C 1
ATOM 2849 O O . THR A 1 359 ? -4.392 1.022 13.185 1.00 93.44 359 THR A O 1
ATOM 2852 N N . HIS A 1 360 ? -5.987 1.685 11.773 1.00 95.69 360 HIS A N 1
ATOM 2853 C CA . HIS A 1 360 ? -5.418 1.061 10.589 1.00 95.69 360 HIS A CA 1
ATOM 2854 C C . HIS A 1 360 ? -5.105 2.127 9.548 1.00 95.69 360 HIS A C 1
ATOM 2856 O O . HIS A 1 360 ? -5.932 2.998 9.298 1.00 95.69 360 HIS A O 1
ATOM 2862 N N . CYS A 1 361 ? -3.939 2.059 8.917 1.00 96.69 361 CYS A N 1
ATOM 2863 C CA . CYS A 1 361 ? -3.599 2.930 7.799 1.00 96.69 361 CYS A CA 1
ATOM 2864 C C . CYS A 1 361 ? -3.735 2.170 6.475 1.00 96.69 361 CYS A C 1
ATOM 2866 O O . CYS A 1 361 ? -3.257 1.040 6.364 1.00 96.69 361 CYS A O 1
ATOM 2868 N N . LEU A 1 362 ? -4.396 2.768 5.486 1.00 96.06 362 LEU A N 1
ATOM 2869 C CA . LEU A 1 362 ? -4.585 2.231 4.142 1.00 96.06 362 LEU A CA 1
ATOM 2870 C C . LEU A 1 362 ? -3.961 3.177 3.118 1.00 96.06 362 LEU A C 1
ATOM 2872 O O . LEU A 1 362 ? -4.292 4.362 3.073 1.00 96.06 362 LEU A O 1
ATOM 2876 N N . ILE A 1 363 ? -3.105 2.631 2.256 1.00 93.25 363 ILE A N 1
ATOM 2877 C CA . ILE A 1 363 ? -2.409 3.386 1.212 1.00 93.25 363 ILE A CA 1
ATOM 2878 C C . ILE A 1 363 ? -2.967 3.032 -0.168 1.00 93.25 363 ILE A C 1
ATOM 2880 O O . ILE A 1 363 ? -2.764 1.919 -0.664 1.00 93.25 363 ILE A O 1
ATOM 2884 N N . GLY A 1 364 ? -3.591 4.048 -0.772 1.00 82.94 364 GLY A N 1
ATOM 2885 C CA . GLY A 1 364 ? -3.960 4.211 -2.181 1.00 82.94 364 GLY A CA 1
ATOM 2886 C C . GLY A 1 364 ? -2.986 3.646 -3.200 1.00 82.94 364 GLY A C 1
ATOM 2887 O O . GLY A 1 364 ? -1.835 4.052 -3.204 1.00 82.94 364 GLY A O 1
ATOM 2888 N N . GLY A 1 365 ? -3.448 2.834 -4.150 1.00 71.81 365 GLY A N 1
ATOM 2889 C CA . GLY A 1 365 ? -2.763 2.570 -5.419 1.00 71.81 365 GLY A CA 1
ATOM 2890 C C . GLY A 1 365 ? -3.689 2.839 -6.610 1.00 71.81 365 GLY A C 1
ATOM 2891 O O . GLY A 1 365 ? -4.894 2.755 -6.459 1.00 71.81 365 GLY A O 1
ATOM 2892 N N . ASN A 1 366 ? -3.154 3.122 -7.804 1.00 65.69 366 ASN A N 1
ATOM 2893 C CA . ASN A 1 366 ? -3.908 3.251 -9.075 1.00 65.69 366 ASN A CA 1
ATOM 2894 C C . ASN A 1 366 ? -4.931 4.406 -9.194 1.00 65.69 366 ASN A C 1
ATOM 2896 O O . ASN A 1 366 ? -6.123 4.153 -9.319 1.00 65.69 366 ASN A O 1
ATOM 2900 N N . ARG A 1 367 ? -4.521 5.679 -9.263 1.00 69.44 367 ARG A N 1
ATOM 2901 C CA . ARG A 1 367 ? -5.482 6.805 -9.433 1.00 69.44 367 ARG A CA 1
ATOM 2902 C C . ARG A 1 367 ? -6.541 6.951 -8.342 1.00 69.44 367 ARG A C 1
ATOM 2904 O O . ARG A 1 367 ? -7.429 7.788 -8.480 1.00 69.44 367 ARG A O 1
ATOM 2911 N N . ASP A 1 368 ? -6.419 6.192 -7.260 1.00 74.69 368 ASP A N 1
ATOM 2912 C CA . ASP A 1 368 ? -7.410 6.187 -6.203 1.00 74.69 368 ASP A CA 1
ATOM 2913 C C . ASP A 1 368 ? -7.326 7.484 -5.383 1.00 74.69 368 ASP A C 1
ATOM 2915 O O . ASP A 1 368 ? -6.421 7.656 -4.568 1.00 74.69 368 ASP A O 1
ATOM 2919 N N . THR A 1 369 ? -8.276 8.401 -5.583 1.00 81.69 369 THR A N 1
ATOM 2920 C CA . THR A 1 369 ? -8.532 9.544 -4.689 1.00 81.69 369 THR A CA 1
ATOM 2921 C C . THR A 1 369 ? -9.004 9.065 -3.315 1.00 81.69 369 THR A C 1
ATOM 2923 O O . THR A 1 369 ? -9.527 7.954 -3.189 1.00 81.69 369 THR A O 1
ATOM 2926 N N . LEU A 1 370 ? -8.909 9.905 -2.279 1.00 84.12 370 LEU A N 1
ATOM 2927 C CA . LEU A 1 370 ? -9.406 9.569 -0.932 1.00 84.12 370 LEU A CA 1
ATOM 2928 C C . LEU A 1 370 ? -10.869 9.097 -0.941 1.00 84.12 370 LEU A C 1
ATOM 2930 O O . LEU A 1 370 ? -11.232 8.181 -0.199 1.00 84.12 370 LEU A O 1
ATOM 2934 N N . ASP A 1 371 ? -11.688 9.662 -1.828 1.00 82.00 371 ASP A N 1
ATOM 2935 C CA . ASP A 1 371 ? -13.048 9.206 -2.098 1.00 82.00 371 ASP A CA 1
ATOM 2936 C C . ASP A 1 371 ? -13.062 7.757 -2.577 1.00 82.00 371 ASP A C 1
ATOM 2938 O O . ASP A 1 371 ? -13.614 6.896 -1.894 1.00 82.00 371 ASP A O 1
ATOM 2942 N N . SER A 1 372 ? -12.418 7.449 -3.702 1.00 78.44 372 SER A N 1
ATOM 2943 C CA . SER A 1 372 ? -12.409 6.082 -4.239 1.00 78.44 372 SER A CA 1
ATOM 2944 C C . SER A 1 372 ? -11.892 5.046 -3.229 1.00 78.44 372 SER A C 1
ATOM 2946 O O . SER A 1 372 ? -12.493 3.980 -3.108 1.00 78.44 372 SER A O 1
ATOM 2948 N N . ILE A 1 373 ? -10.878 5.385 -2.418 1.00 85.69 373 ILE A N 1
ATOM 2949 C CA . ILE A 1 373 ? -10.387 4.516 -1.339 1.00 85.69 373 ILE A CA 1
ATOM 2950 C C . ILE A 1 373 ? -11.485 4.268 -0.306 1.00 85.69 373 ILE A C 1
ATOM 2952 O O . ILE A 1 373 ? -11.729 3.124 0.088 1.00 85.69 373 ILE A O 1
ATOM 2956 N N . THR A 1 374 ? -12.178 5.332 0.105 1.00 86.81 374 THR A N 1
ATOM 2957 C CA . THR A 1 374 ? -13.289 5.256 1.059 1.00 86.81 374 THR A CA 1
ATOM 2958 C C . THR A 1 374 ? -14.381 4.316 0.544 1.00 86.81 374 THR A C 1
ATOM 2960 O O . THR A 1 374 ? -14.806 3.403 1.255 1.00 86.81 374 THR A O 1
ATOM 2963 N N . TYR A 1 375 ? -14.818 4.494 -0.703 1.00 80.38 375 TYR A N 1
ATOM 2964 C CA . TYR A 1 375 ? -15.958 3.757 -1.254 1.00 80.38 375 TYR A CA 1
ATOM 2965 C C . TYR A 1 375 ? -15.608 2.318 -1.657 1.00 80.38 375 TYR A C 1
ATOM 2967 O O . TYR A 1 375 ? -16.377 1.400 -1.379 1.00 80.38 375 TYR A O 1
ATOM 2975 N N . LEU A 1 376 ? -14.457 2.087 -2.291 1.00 77.75 376 LEU A N 1
ATOM 2976 C CA . LEU A 1 376 ? -14.116 0.772 -2.844 1.00 77.75 376 LEU A CA 1
ATOM 2977 C C . LEU A 1 376 ? -13.417 -0.150 -1.856 1.00 77.75 376 LEU A C 1
ATOM 2979 O O . LEU A 1 376 ? -13.656 -1.360 -1.873 1.00 77.75 376 LEU A O 1
ATOM 2983 N N . HIS A 1 377 ? -12.528 0.406 -1.035 1.00 85.38 377 HIS A N 1
ATOM 2984 C CA . HIS A 1 377 ? -11.600 -0.394 -0.236 1.00 85.38 377 HIS A CA 1
ATOM 2985 C C . HIS A 1 377 ? -11.985 -0.390 1.236 1.00 85.38 377 HIS A C 1
ATOM 2987 O O . HIS A 1 377 ? -11.985 -1.446 1.863 1.00 85.38 377 HIS A O 1
ATOM 2993 N N . VAL A 1 378 ? -12.392 0.761 1.774 1.00 91.56 378 VAL A N 1
ATOM 2994 C CA . VAL A 1 378 ? -12.719 0.910 3.202 1.00 91.56 378 VAL A CA 1
ATOM 2995 C C . VAL A 1 378 ? -14.151 0.490 3.503 1.00 91.56 378 VAL A C 1
ATOM 2997 O O . VAL A 1 378 ? -14.379 -0.269 4.440 1.00 91.56 378 VAL A O 1
ATOM 3000 N N . THR A 1 379 ? -15.126 0.932 2.703 1.00 89.50 379 THR A N 1
ATOM 3001 C CA . THR A 1 379 ? -16.554 0.632 2.922 1.00 89.50 379 THR A CA 1
ATOM 3002 C C . THR A 1 379 ? -16.839 -0.864 3.108 1.00 89.50 379 THR A C 1
ATOM 3004 O O . THR A 1 379 ? -17.555 -1.196 4.056 1.00 89.50 379 THR A O 1
ATOM 3007 N N . PRO A 1 380 ? -16.250 -1.789 2.320 1.00 89.00 380 PRO A N 1
ATOM 3008 C CA . PRO A 1 380 ? -16.350 -3.226 2.582 1.00 89.00 380 PRO A CA 1
ATOM 3009 C C . PRO A 1 380 ? -16.024 -3.619 4.026 1.00 89.00 380 PRO A C 1
ATOM 3011 O O . PRO A 1 380 ? -16.804 -4.329 4.655 1.00 89.00 380 PRO A O 1
ATOM 3014 N N . PHE A 1 381 ? -14.921 -3.107 4.577 1.00 92.38 381 PHE A N 1
ATOM 3015 C CA . PHE A 1 381 ? -14.507 -3.383 5.950 1.00 92.38 381 PHE A CA 1
ATOM 3016 C C . PHE A 1 381 ? -15.442 -2.760 6.983 1.00 92.38 381 PHE A C 1
ATOM 3018 O O . PHE A 1 381 ? -15.749 -3.396 7.988 1.00 92.38 381 PHE A O 1
ATOM 3025 N N . LEU A 1 382 ? -15.955 -1.553 6.737 1.00 91.56 382 LEU A N 1
ATOM 3026 C CA . LEU A 1 382 ? -16.919 -0.911 7.639 1.00 91.56 382 LEU A CA 1
ATOM 3027 C C . LEU A 1 382 ? -18.241 -1.688 7.707 1.00 91.56 382 LEU A C 1
ATOM 3029 O O . LEU A 1 382 ? -18.835 -1.833 8.778 1.00 91.56 382 LEU A O 1
ATOM 3033 N N . LEU A 1 383 ? -18.696 -2.225 6.572 1.00 88.38 383 LEU A N 1
ATOM 3034 C CA . LEU A 1 383 ? -19.876 -3.087 6.513 1.00 88.38 383 LEU A CA 1
ATOM 3035 C C . LEU A 1 383 ? -19.628 -4.421 7.221 1.00 88.38 383 LEU A C 1
ATOM 3037 O O . LEU A 1 383 ? -20.478 -4.860 7.999 1.00 88.38 383 LEU A O 1
ATOM 3041 N N . SER A 1 384 ? -18.461 -5.036 7.009 1.00 89.19 384 SER A N 1
ATOM 3042 C CA . SER A 1 384 ? -18.015 -6.218 7.753 1.00 89.19 384 SER A CA 1
ATOM 3043 C C . SER A 1 384 ? -17.998 -5.959 9.259 1.00 89.19 384 SER A C 1
ATOM 3045 O O . SER A 1 384 ? -18.613 -6.708 10.014 1.00 89.19 384 SER A O 1
ATOM 3047 N N . PHE A 1 385 ? -17.399 -4.852 9.701 1.00 89.19 385 PHE A N 1
ATOM 3048 C CA . PHE A 1 385 ? -17.361 -4.440 11.102 1.00 89.19 385 PHE A CA 1
ATOM 3049 C C . PHE A 1 385 ? -18.765 -4.335 11.700 1.00 89.19 385 PHE A C 1
ATOM 3051 O O . PHE A 1 385 ? -19.048 -4.948 12.725 1.00 89.19 385 PHE A O 1
ATOM 3058 N N . ASN A 1 386 ? -19.668 -3.624 11.023 1.00 85.94 386 ASN A N 1
ATOM 3059 C CA . ASN A 1 386 ? -21.063 -3.454 11.433 1.00 85.94 386 ASN A CA 1
ATOM 3060 C C . ASN A 1 386 ? -21.821 -4.791 11.545 1.00 85.94 386 ASN A C 1
ATOM 3062 O O . ASN A 1 386 ? -22.660 -4.948 12.429 1.00 85.94 386 ASN A O 1
ATOM 3066 N N . ARG A 1 387 ? -21.545 -5.766 10.670 1.00 84.75 387 ARG A N 1
ATOM 3067 C CA . ARG A 1 387 ? -22.140 -7.111 10.773 1.00 84.75 387 ARG A CA 1
ATOM 3068 C C . ARG A 1 387 ? -21.589 -7.888 11.967 1.00 84.75 387 ARG A C 1
ATOM 3070 O O . ARG A 1 387 ? -22.369 -8.464 12.722 1.00 84.75 387 ARG A O 1
ATOM 3077 N N . LEU A 1 388 ? -20.270 -7.873 12.147 1.00 81.19 388 LEU A N 1
ATOM 3078 C CA . LEU A 1 388 ? -19.575 -8.621 13.199 1.00 81.19 388 LEU A CA 1
ATOM 3079 C C . LEU A 1 388 ? -19.902 -8.107 14.609 1.00 81.19 388 LEU A C 1
ATOM 3081 O O . LEU A 1 388 ? -19.920 -8.887 15.558 1.00 81.19 388 LEU A O 1
ATOM 3085 N N . THR A 1 389 ? -20.189 -6.814 14.761 1.00 78.50 389 THR A N 1
ATOM 3086 C CA . THR A 1 389 ? -20.535 -6.212 16.058 1.00 78.50 389 THR A CA 1
ATOM 3087 C C . THR A 1 389 ? -22.014 -6.338 16.420 1.00 78.50 389 THR A C 1
ATOM 3089 O O . THR A 1 389 ? -22.326 -6.394 17.602 1.00 78.50 389 THR A O 1
ATOM 3092 N N . LYS A 1 390 ? -22.923 -6.455 15.442 1.00 71.50 390 LYS A N 1
ATOM 3093 C CA . LYS A 1 390 ? -24.365 -6.678 15.682 1.00 71.50 390 LYS A CA 1
ATOM 3094 C C . LYS A 1 390 ? -24.729 -8.095 16.135 1.00 71.50 390 LYS A C 1
ATOM 3096 O O . LYS A 1 390 ? -25.849 -8.307 16.583 1.00 71.50 390 LYS A O 1
ATOM 3101 N N . CYS A 1 391 ? -23.837 -9.066 15.946 1.00 54.09 391 CYS A N 1
ATOM 3102 C CA . CYS A 1 391 ? -24.093 -10.474 16.269 1.00 54.09 391 CYS A CA 1
ATOM 3103 C C . CYS A 1 391 ? -23.662 -10.868 17.696 1.00 54.09 391 CYS A C 1
ATOM 3105 O O . CYS A 1 391 ? -23.654 -12.057 18.014 1.00 54.09 391 CYS A O 1
ATOM 3107 N N . LYS A 1 392 ? -23.288 -9.894 18.531 1.00 49.06 392 LYS A N 1
ATOM 3108 C CA . LYS A 1 392 ? -23.071 -10.056 19.974 1.00 49.06 392 LYS A CA 1
ATOM 3109 C C . LYS A 1 392 ? -24.266 -9.491 20.723 1.00 49.06 392 LYS A C 1
ATOM 3111 O O . LYS A 1 392 ? -24.627 -10.106 21.749 1.00 49.06 392 LYS A O 1
#

pLDDT: mean 79.54, std 17.76, range [24.03, 97.0]